Protein 6CPY (pdb70)

Organism: Zea mays (NCBI:txid4577)

InterPro domains:
  IPR000719 Protein kinase domain [PS50011] (226-487)
  IPR001245 Serine-threonine/tyrosine-protein kinase, catalytic domain [PF07714] (229-387)
  IPR011009 Protein kinase-like domain superfamily [SSF56112] (209-483)

Solvent-accessible surface area: 26836 Å² total; per-residue (Å²): 151,180,212,99,178,199,176,74,134,158,141,49,77,21,77,76,24,155,47,66,69,0,51,113,12,1,124,105,35,78,78,99,68,24,77,46,93,29,0,55,6,32,36,4,61,30,120,88,49,71,80,0,7,0,0,20,18,90,39,116,43,62,96,92,32,56,91,110,29,38,48,39,6,107,99,0,5,57,55,0,29,150,5,100,33,138,10,0,3,15,11,55,0,35,0,51,57,78,153,82,26,6,16,1,1,0,0,42,60,8,68,37,21,15,0,68,76,18,10,54,68,101,104,25,113,76,6,73,4,50,20,1,5,91,0,1,4,5,0,0,23,0,0,46,45,0,64,141,62,82,14,45,39,2,1,67,62,6,62,3,67,24,0,27,0,21,108,90,39,20,1,24,0,7,5,11,31,8,24,112,69,70,35,34,43,0,2,76,40,1,0,65,5,0,12,9,2,1,7,19,113,61,52,103,67,118,91,29,32,110,27,45,105,32,17,48,94,32,56,149,69,45,20,168,8,113,84,3,4,14,122,52,8,48,146,50,18,95,104,34,0,105,16,0,1,107,10,0,106,52,0,35,24,222,44,68,190,142,30,32,105,2,138,97,4,2,63,90,0,117,127,28,14,73,26,43,92,113,34,110,49,17,85,73,15,135,51,60,72,0,55,112,13,2,132,99,38,84,80,98,74,24,72,79,107,87,8,34,18,30,36,5,54,42,132,92,47,70,82,0,5,0,0,18,21,77,42,121,25,57,183,94,37,56,192,111,34,31,59,52,4,97,35,1,0,65,64,0,30,81,6,100,30,140,9,0,3,12,8,46,0,19,0,48,54,76,154,80,30,4,15,1,1,0,0,40,60,9,66,37,23,13,0,69,74,15,7,55,63,98,101,26,112,102,6,78,18,93,20,1,8,89,0,1,4,6,0,0,18,0,0,42,46,0,65,142,65,153,13,31,20,2,0,57,67,7,60,4,66,28,0,33,0,20,112,83,37,14,0,24,0,6,4,20,57,20,28,144,109,33,101,23,73,29,0,3,81,52,1,0,43,6,1,0,11,1,0,3,15,97,106,32,114,36,78,41,6,48,135,28,52,150,68,54,40,158,8,104,88,2,3,13,130,60,13,70,44,17,27,48,104,31,0,105,15,0,2,102,10,0,106,49,0,26,21,101,50,65,184,136,28,20,103,1,151,108,2,2,52,98,0,121,120,27,11,88,46,46,86

Foldseek 3Di:
DDDDDDDDDDDADAAEDEVVQVCQFQVNQPAWPAADPFWTWTWGAGPVRFIKIKTWGPDFAPVPADPVLVVLLVVVRRLLRPDDDPQAFGFRYWYADVVPGTGMTITHDAPQAFQLCQLAPPPHPHAADLLLLQQLLSVLVRLVVCVVSPNCLQCPPDARNQWGAHPSGHTHGYRRHRPCDDQLVVLQRSLQRLQCSFQSDDAPDPDRVVVVVVLVCVVVPNDDSVNRGHVSNPDDDRVLSVQSNVSSCQSNPPDSVSHDGSVVSSVSSCVSSVDDD/DDDLAAEDEPVQVCQFQVNQPAWPDDDQQWTWTWGAHPVRFIKIKIWGPDFAPVPQDPVLVVLLVVVCRLQSVDDDPQAFGWHYWYADVVGGTGMTITGDAPQAFQLCQLAPPPHPHAAPLLLLQQLLSVLVVLLVCVVSQNCLQCPPDARNQWGAHPVNHTHGYRRGGSCHDDLLVVLLRSLQRNQCSFQSDRDVDPVLVCVVVPNDQSCNSGHVVHPDDDRVLSVLSNVSSCLSNPPDSVSHDGSVVSSVSSCVSSVDDD

Sequence (539 aa):
SMRAKKMMGTVVTGVPSLKRSELETACEDFSNIIGSTSTCMLYKGTLSSGVEIAVASSLVTSAKDWSKENESQYRKKITNLSKVSHKNFMNLLGYCEEEHPFTRVMVFEYAPNGTLFEHLHVREAEKLDWMARLRISMMGIAYCLEHMHQLQTPAALRNFDSTTVYLTDDFAAKVSDLEFWNPDMEDIVRKYGMVLLEILTGRVPSSEDDGPLENWVSRYFEGGMRLEELIDPSIGFFPEDTARALCEVVRSCIDRDPKKRPQMKEVAARMREITALGPFVTGVPSLKRSELETACCEDFSNNIIGSTSTCMLYKGTLSSGVEIAVASSLVTSAKDWSKENESQYRKKITNLSKVSHKNFMNLLGYCEEEHPFTRVMVFEYAPNGTLFEHLHVREAEKLDWMMARLRISMGIAYCLEHMHQLQTPAALRNFDSTTVYLTDDFAAKVSDLEFWNSPDMEDIVRKYGMVLLEILTGRVPLENWVSRYFEGGMRLEELIDPSIGFFPEDTARALCEVVRSCIDRDPKKRPQMKEVAARMREITALGP

Nearest PDB structures (foldseek):
  6cpy-assembly1_A  TM=1.004E+00  e=2.565E-56  Zea mays
  6eas-assembly1_A  TM=9.884E-01  e=1.724E-49  Zea mays
  3kmu-assembly1_A  TM=7.274E-01  e=8.721E-15  Homo sapiens
  6mib-assembly1_A  TM=7.277E-01  e=4.327E-14  Homo sapiens
  5l4q-assembly1_A  TM=6.715E-01  e=7.800E-09  Homo sapiens

Secondary structure (DSSP, 8-state):
------------SS-B--HHHHHHHTGGGT-EEEE-SSEEEEEEE-TTS-EEEEEEES--SGGG--HHHHHHHHHHHHHHHT---TTB--EEEEEEETTTTEEEEEEE--TT-BHHHHHH-TTSPPP-HHHHHHHHHHHHHHHHHHHHHT-GGGGTT-SGGGEEE-TT--EEE---S-----HHHHHHHHHHHHHHHHH----SSS--HHHHHHHHHHHTT---HHHHS-GGG-S--HHHHHHHHHHHHHHT-SSGGGSPPHHHHHHHHHHHH----/--SSSPBPPHHHHHHHTTTTT-EEEE-SS-EEEEEE-TTS-EEEEEE----SGGG--HHHHHHHHHHHHHHTT---TTB--EEEEEEETTTTEEEEEEE--TT-BHHHHHH-TTSPPPPHHHHHHHHHHHHHHHHHHHHTT-GGGGTT-STTSEEE-TT--EEE---S------HHHHHHHHHHHHHHHHHSS----HHHHHHHTT---HHHHS-TT-S---HHHHHHHHHHHHHHT-SSGGGSPPHHHHHHHHHHHH----

B-factor: mean 35.46, std 9.73, range [19.46, 76.94]

Structure (mmCIF, N/CA/C/O backbone):
data_6CPY
#
_entry.id   6CPY
#
_cell.length_a   61.492
_cell.length_b   61.496
_cell.length_c   144.764
_cell.angle_alpha   90.00
_cell.angle_beta   90.00
_cell.angle_gamma   90.00
#
_symmetry.space_group_name_H-M   'P 21 21 21'
#
loop_
_entity.id
_entity.type
_entity.pdbx_description
1 polymer 'GRMZM2G135359 pseudokinase'
2 water water
#
loop_
_atom_site.group_PDB
_atom_site.id
_atom_site.type_symbol
_atom_site.label_atom_id
_atom_site.label_alt_id
_atom_site.label_comp_id
_atom_site.label_asym_id
_atom_site.label_entity_id
_atom_site.label_seq_id
_atom_site.pdbx_PDB_ins_code
_atom_site.Cartn_x
_atom_site.Cartn_y
_atom_site.Cartn_z
_atom_site.occupancy
_atom_site.B_iso_or_equiv
_atom_site.auth_seq_id
_atom_site.auth_comp_id
_atom_site.auth_asym_id
_atom_site.auth_atom_id
_atom_site.pdbx_PDB_model_num
ATOM 1 N N . SER A 1 1 ? 24.973 87.056 59.207 1.00 55.73 185 SER A N 1
ATOM 2 C CA . SER A 1 1 ? 24.373 86.030 58.307 1.00 55.06 185 SER A CA 1
ATOM 3 C C . SER A 1 1 ? 25.227 85.728 57.069 1.00 53.65 185 SER A C 1
ATOM 4 O O . SER A 1 1 ? 24.715 85.175 56.093 1.00 58.03 185 SER A O 1
ATOM 6 N N . MET A 1 2 ? 26.514 86.075 57.107 1.00 50.97 186 MET A N 1
ATOM 7 C CA . MET A 1 2 ? 27.389 85.959 55.936 1.00 49.00 186 MET A CA 1
ATOM 8 C C . MET A 1 2 ? 28.585 85.048 56.204 1.00 45.27 186 MET A C 1
ATOM 9 O O . MET A 1 2 ? 29.108 84.995 57.318 1.00 43.81 186 MET A O 1
ATOM 14 N N . ARG A 1 3 ? 29.027 84.349 55.161 1.00 40.32 187 ARG A N 1
ATOM 15 C CA . ARG A 1 3 ? 30.056 83.323 55.302 1.00 36.45 187 ARG A CA 1
ATOM 16 C C . ARG A 1 3 ? 31.372 83.894 55.834 1.00 35.68 187 ARG A C 1
ATOM 17 O O . ARG A 1 3 ? 31.850 84.922 55.352 1.00 34.72 187 ARG A O 1
ATOM 25 N N . ALA A 1 4 ? 31.938 83.226 56.837 1.00 34.09 188 ALA A N 1
ATOM 26 C CA . ALA A 1 4 ? 33.268 83.551 57.342 1.00 35.71 188 ALA A CA 1
ATOM 27 C C . ALA A 1 4 ? 34.099 82.271 57.377 1.00 35.78 188 ALA A C 1
ATOM 28 O O . ALA A 1 4 ? 34.083 81.528 58.360 1.00 37.12 188 ALA A O 1
ATOM 30 N N . LYS A 1 5 ? 34.826 82.044 56.288 1.00 36.07 189 LYS A N 1
ATOM 31 C CA . LYS A 1 5 ? 35.569 80.815 56.055 1.00 37.22 189 LYS A CA 1
ATOM 32 C C . LYS A 1 5 ? 37.051 81.067 56.316 1.00 36.22 189 LYS A C 1
ATOM 33 O O . LYS A 1 5 ? 37.626 82.013 55.790 1.00 37.72 189 LYS A O 1
ATOM 39 N N . LYS A 1 6 ? 37.662 80.233 57.146 1.00 35.04 190 LYS A N 1
ATOM 40 C CA . LYS A 1 6 ? 39.084 80.334 57.449 1.00 34.45 190 LYS A CA 1
ATOM 41 C C . LYS A 1 6 ? 39.765 79.003 57.173 1.00 33.43 190 LYS A C 1
ATOM 42 O O . LYS A 1 6 ? 39.108 78.022 56.869 1.00 29.52 190 LYS A O 1
ATOM 48 N N . MET A 1 7 ? 41.089 78.981 57.319 1.00 34.36 191 MET A N 1
ATOM 49 C CA A MET A 1 7 ? 41.870 77.742 57.261 0.50 34.21 191 MET A CA 1
ATOM 50 C CA B MET A 1 7 ? 41.843 77.737 57.290 0.50 34.88 191 MET A CA 1
ATOM 51 C C . MET A 1 7 ? 42.958 77.793 58.326 1.00 34.21 191 MET A C 1
ATOM 52 O O . MET A 1 7 ? 43.536 78.852 58.577 1.00 35.35 191 MET A O 1
ATOM 61 N N . GLY A 1 8 ? 43.237 76.648 58.941 1.00 33.39 192 GLY A N 1
ATOM 62 C CA . GLY A 1 8 ? 44.277 76.550 59.942 1.00 35.06 192 GLY A CA 1
ATOM 63 C C . GLY A 1 8 ? 45.638 76.765 59.308 1.00 36.82 192 GLY A C 1
ATOM 64 O O . GLY A 1 8 ? 45.853 76.435 58.140 1.00 35.86 192 GLY A O 1
ATOM 65 N N . THR A 1 9 ? 46.549 77.334 60.086 1.00 39.91 193 THR A N 1
ATOM 66 C CA . THR A 1 9 ? 47.902 77.626 59.629 1.00 44.62 193 THR A CA 1
ATOM 67 C C . THR A 1 9 ? 48.900 76.923 60.549 1.00 47.72 193 THR A C 1
ATOM 68 O O . THR A 1 9 ? 48.727 76.920 61.766 1.00 46.95 193 THR A O 1
ATOM 72 N N . VAL A 1 10 ? 49.929 76.316 59.961 1.00 51.78 194 VAL A N 1
ATOM 73 C CA . VAL A 1 10 ? 50.961 75.616 60.729 1.00 54.75 194 VAL A CA 1
ATOM 74 C C . VAL A 1 10 ? 51.867 76.611 61.450 1.00 56.26 194 VAL A C 1
ATOM 75 O O . VAL A 1 10 ? 52.313 77.587 60.851 1.00 59.03 194 VAL A O 1
ATOM 77 N N . VAL A 1 26 ? 52.459 60.121 67.879 1.00 60.41 210 VAL A N 1
ATOM 78 C CA . VAL A 1 26 ? 51.832 59.159 66.976 1.00 61.03 210 VAL A CA 1
ATOM 79 C C . VAL A 1 26 ? 51.893 57.714 67.497 1.00 60.61 210 VAL A C 1
ATOM 80 O O . VAL A 1 26 ? 52.106 56.776 66.725 1.00 63.45 210 VAL A O 1
ATOM 84 N N . THR A 1 27 ? 51.681 57.537 68.801 1.00 60.25 211 THR A N 1
ATOM 85 C CA . THR A 1 27 ? 51.695 56.200 69.412 1.00 58.66 211 THR A CA 1
ATOM 86 C C . THR A 1 27 ? 51.031 56.181 70.798 1.00 57.79 211 THR A C 1
ATOM 87 O O . THR A 1 27 ? 50.701 57.237 71.335 1.00 52.79 211 THR A O 1
ATOM 91 N N . GLY A 1 28 ? 50.865 54.980 71.370 1.00 59.92 212 GLY A N 1
ATOM 92 C CA . GLY A 1 28 ? 50.144 54.779 72.647 1.00 57.63 212 GLY A CA 1
ATOM 93 C C . GLY A 1 28 ? 50.943 54.422 73.908 1.00 56.93 212 GLY A C 1
ATOM 94 O O . GLY A 1 28 ? 50.405 53.773 74.811 1.00 61.39 212 GLY A O 1
ATOM 95 N N . VAL A 1 29 ? 52.218 54.821 73.974 1.00 47.57 213 VAL A N 1
ATOM 96 C CA . VAL A 1 29 ? 53.009 54.775 75.217 1.00 42.48 213 VAL A CA 1
ATOM 97 C C . VAL A 1 29 ? 53.484 56.207 75.495 1.00 37.45 213 VAL A C 1
ATOM 98 O O . VAL A 1 29 ? 53.641 56.980 74.562 1.00 35.11 213 VAL A O 1
ATOM 102 N N . PRO A 1 30 ? 53.741 56.554 76.767 1.00 34.54 214 PRO A N 1
ATOM 103 C CA . PRO A 1 30 ? 53.990 57.968 77.030 1.00 34.08 214 PRO A CA 1
ATOM 104 C C . PRO A 1 30 ? 55.314 58.526 76.515 1.00 33.27 214 PRO A C 1
ATOM 105 O O . PRO A 1 30 ? 56.349 57.843 76.514 1.00 29.11 214 PRO A O 1
ATOM 109 N N . SER A 1 31 ? 55.256 59.785 76.093 1.00 31.75 215 SER A N 1
ATOM 110 C CA . SER A 1 31 ? 56.445 60.591 75.878 1.00 32.67 215 SER A CA 1
ATOM 111 C C . SER A 1 31 ? 56.920 61.113 77.227 1.00 33.10 215 SER A C 1
ATOM 112 O O . SER A 1 31 ? 56.124 61.619 78.026 1.00 36.55 215 SER A O 1
ATOM 115 N N . LEU A 1 32 ? 58.210 60.973 77.498 1.00 30.56 216 LEU A N 1
ATOM 116 C CA . LEU A 1 32 ? 58.793 61.491 78.715 1.00 31.20 216 LEU A CA 1
ATOM 117 C C . LEU A 1 32 ? 59.685 62.681 78.396 1.00 31.48 216 LEU A C 1
ATOM 118 O O . LEU A 1 32 ? 60.376 62.697 77.379 1.00 29.28 216 LEU A O 1
ATOM 123 N N . LYS A 1 33 ? 59.668 63.684 79.265 1.00 30.48 217 LYS A N 1
ATOM 124 C CA . LYS A 1 33 ? 60.574 64.825 79.108 1.00 32.66 217 LYS A CA 1
ATOM 125 C C . LYS A 1 33 ? 61.996 64.401 79.383 1.00 29.08 217 LYS A C 1
ATOM 126 O O . LYS A 1 33 ? 62.234 63.581 80.268 1.00 27.89 217 LYS A O 1
ATOM 132 N N . ARG A 1 34 ? 62.966 64.965 78.666 1.00 29.83 218 ARG A N 1
ATOM 133 C CA . ARG A 1 34 ? 64.360 64.671 79.002 1.00 29.71 218 ARG A CA 1
ATOM 134 C C . ARG A 1 34 ? 64.669 65.029 80.462 1.00 28.94 218 ARG A C 1
ATOM 135 O O . ARG A 1 34 ? 65.398 64.315 81.136 1.00 28.43 218 ARG A O 1
ATOM 143 N N . SER A 1 35 ? 64.112 66.132 80.949 1.00 27.71 219 SER A N 1
ATOM 144 C CA . SER A 1 35 ? 64.367 66.539 82.326 1.00 28.15 219 SER A CA 1
ATOM 145 C C . SER A 1 35 ? 63.952 65.447 83.319 1.00 27.98 219 SER A C 1
ATOM 146 O O . SER A 1 35 ? 64.668 65.180 84.285 1.00 29.27 219 SER A O 1
ATOM 149 N N . GLU A 1 36 ? 62.808 64.813 83.075 1.00 29.68 220 GLU A N 1
ATOM 150 C CA . GLU A 1 36 ? 62.363 63.694 83.927 1.00 31.60 220 GLU A CA 1
ATOM 151 C C . GLU A 1 36 ? 63.333 62.501 83.894 1.00 30.03 220 GLU A C 1
ATOM 152 O O . GLU A 1 36 ? 63.613 61.876 84.921 1.00 29.37 220 GLU A O 1
ATOM 158 N N . LEU A 1 37 ? 63.836 62.174 82.712 1.00 29.51 221 LEU A N 1
ATOM 159 C CA . LEU A 1 37 ? 64.787 61.076 82.573 1.00 30.24 221 LEU A CA 1
ATOM 160 C C . LEU A 1 37 ? 66.163 61.387 83.143 1.00 30.56 221 LEU A C 1
ATOM 161 O O . LEU A 1 37 ? 66.837 60.491 83.676 1.00 29.20 221 LEU A O 1
ATOM 166 N N . GLU A 1 38 ? 66.576 62.649 83.044 1.00 31.74 222 GLU A N 1
ATOM 167 C CA . GLU A 1 38 ? 67.813 63.097 83.670 1.00 33.40 222 GLU A CA 1
ATOM 168 C C . GLU A 1 38 ? 67.757 62.830 85.169 1.00 32.25 222 GLU A C 1
ATOM 169 O O . GLU A 1 38 ? 68.694 62.295 85.736 1.00 33.12 222 GLU A O 1
ATOM 175 N N . THR A 1 39 ? 66.646 63.205 85.792 1.00 32.16 223 THR A N 1
ATOM 176 C CA . THR A 1 39 ? 66.426 62.945 87.213 1.00 33.43 223 THR A CA 1
ATOM 177 C C . THR A 1 39 ? 66.383 61.433 87.465 1.00 31.62 223 THR A C 1
ATOM 178 O O . THR A 1 39 ? 67.097 60.909 88.331 1.00 30.86 223 THR A O 1
ATOM 182 N N . ALA A 1 40 ? 65.565 60.739 86.685 1.00 29.73 224 ALA A N 1
ATOM 183 C CA . ALA A 1 40 ? 65.384 59.295 86.870 1.00 29.64 224 ALA A CA 1
ATOM 184 C C . ALA A 1 40 ? 66.684 58.501 86.748 1.00 29.09 224 ALA A C 1
ATOM 185 O O . ALA A 1 40 ? 66.877 57.531 87.483 1.00 29.88 224 ALA A O 1
ATOM 187 N N . CYS A 1 41 ? 67.559 58.900 85.829 1.00 29.97 225 CYS A N 1
ATOM 188 C CA . CYS A 1 41 ? 68.811 58.180 85.572 1.00 30.71 225 CYS A CA 1
ATOM 189 C C . CYS A 1 41 ? 70.064 58.865 86.105 1.00 32.33 225 CYS A C 1
ATOM 190 O O . CYS A 1 41 ? 71.160 58.543 85.656 1.00 30.75 225 CYS A O 1
ATOM 193 N N . GLU A 1 42 ? 69.914 59.795 87.047 1.00 35.39 226 GLU A N 1
ATOM 194 C CA . GLU A 1 42 ? 71.064 60.514 87.618 1.00 39.22 226 GLU A CA 1
ATOM 195 C C . GLU A 1 42 ? 71.957 61.068 86.513 1.00 38.35 226 GLU A C 1
ATOM 196 O O . GLU A 1 42 ? 73.164 60.833 86.503 1.00 37.27 226 GLU A O 1
ATOM 202 N N . ASP A 1 43 ? 71.345 61.780 85.569 1.00 38.52 227 ASP A N 1
ATOM 203 C CA . ASP A 1 43 ? 72.044 62.306 84.396 1.00 42.48 227 ASP A CA 1
ATOM 204 C C . ASP A 1 43 ? 72.845 61.229 83.634 1.00 40.83 227 ASP A C 1
ATOM 205 O O . ASP A 1 43 ? 73.944 61.482 83.151 1.00 40.34 227 ASP A O 1
ATOM 210 N N . PHE A 1 44 ? 72.274 60.031 83.526 1.00 39.58 228 PHE A N 1
ATOM 211 C CA . PHE A 1 44 ? 72.849 58.947 82.726 1.00 39.08 228 PHE A CA 1
ATOM 212 C C . PHE A 1 44 ? 74.259 58.523 83.186 1.00 40.75 228 PHE A C 1
ATOM 213 O O . PHE A 1 44 ? 75.153 58.288 82.369 1.00 39.97 228 PHE A O 1
ATOM 221 N N . SER A 1 45 ? 74.420 58.381 84.500 1.00 40.90 229 SER A N 1
ATOM 222 C CA . SER A 1 45 ? 75.705 58.032 85.119 1.00 41.50 229 SER A CA 1
ATOM 223 C C . SER A 1 45 ? 75.785 56.576 85.571 1.00 42.09 229 SER A C 1
ATOM 224 O O . SER A 1 45 ? 76.836 56.132 86.032 1.00 44.13 229 SER A O 1
ATOM 227 N N . ASN A 1 46 ? 74.695 55.827 85.430 1.00 40.18 230 ASN A N 1
ATOM 228 C CA . ASN A 1 46 ? 74.636 54.459 85.928 1.00 41.41 230 ASN A CA 1
ATOM 229 C C . ASN A 1 46 ? 74.418 53.482 84.768 1.00 41.39 230 ASN A C 1
ATOM 230 O O . ASN A 1 46 ? 73.292 53.268 84.332 1.00 36.85 230 ASN A O 1
ATOM 235 N N . ILE A 1 47 ? 75.503 52.890 84.274 1.00 42.17 231 ILE A N 1
ATOM 236 C CA . ILE A 1 47 ? 75.451 52.062 83.065 1.00 43.90 231 ILE A CA 1
ATOM 237 C C . ILE A 1 47 ? 75.133 50.602 83.383 1.00 43.90 231 ILE A C 1
ATOM 238 O O . ILE A 1 47 ? 75.795 49.978 84.216 1.00 40.77 231 ILE A O 1
ATOM 243 N N . ILE A 1 48 ? 74.109 50.075 82.713 1.00 42.38 232 ILE A N 1
ATOM 244 C CA . ILE A 1 48 ? 73.728 48.666 82.805 1.00 42.06 232 ILE A CA 1
ATOM 245 C C . ILE A 1 48 ? 74.551 47.861 81.811 1.00 42.59 232 ILE A C 1
ATOM 246 O O . ILE A 1 48 ? 75.019 46.771 82.125 1.00 45.20 232 ILE A O 1
ATOM 251 N N . GLY A 1 49 ? 74.702 48.404 80.607 1.00 41.04 233 GLY A N 1
ATOM 252 C CA . GLY A 1 49 ? 75.428 47.736 79.533 1.00 42.84 233 GLY A CA 1
ATOM 253 C C . GLY A 1 49 ? 75.389 48.521 78.234 1.00 42.54 233 GLY A C 1
ATOM 254 O O . GLY A 1 49 ? 75.115 49.724 78.229 1.00 39.52 233 GLY A O 1
ATOM 255 N N . SER A 1 50 ? 75.653 47.830 77.127 1.00 45.27 234 SER A N 1
ATOM 256 C CA . SER A 1 50 ? 75.739 48.461 75.813 1.00 44.77 234 SER A CA 1
ATOM 257 C C . SER A 1 50 ? 75.545 47.438 74.693 1.00 46.17 234 SER A C 1
ATOM 258 O O . SER A 1 50 ? 75.830 46.254 74.876 1.00 47.34 234 SER A O 1
ATOM 261 N N . THR A 1 51 ? 75.076 47.913 73.539 1.00 44.69 235 THR A N 1
ATOM 262 C CA . THR A 1 51 ? 74.909 47.080 72.343 1.00 46.47 235 THR A CA 1
ATOM 263 C C . THR A 1 51 ? 75.591 47.770 71.151 1.00 45.50 235 THR A C 1
ATOM 264 O O . THR A 1 51 ? 76.279 48.769 71.329 1.00 47.42 235 THR A O 1
ATOM 268 N N . SER A 1 52 ? 75.394 47.239 69.943 1.00 45.50 236 SER A N 1
ATOM 269 C CA . SER A 1 52 ? 75.997 47.806 68.733 1.00 46.09 236 SER A CA 1
ATOM 270 C C . SER A 1 52 ? 75.353 49.116 68.300 1.00 44.26 236 SER A C 1
ATOM 271 O O . SER A 1 52 ? 75.934 49.856 67.513 1.00 45.33 236 SER A O 1
ATOM 274 N N . THR A 1 53 ? 74.149 49.391 68.792 1.00 42.53 237 THR A N 1
ATOM 275 C CA . THR A 1 53 ? 73.440 50.611 68.449 1.00 41.38 237 THR A CA 1
ATOM 276 C C . THR A 1 53 ? 73.039 51.459 69.656 1.00 40.48 237 THR A C 1
ATOM 277 O O . THR A 1 53 ? 72.380 52.484 69.474 1.00 45.18 237 THR A O 1
ATOM 281 N N . CYS A 1 54 ? 73.406 51.060 70.875 1.00 39.91 238 CYS A N 1
ATOM 282 C CA . CYS A 1 54 ? 72.896 51.762 72.067 1.00 39.21 238 CYS A CA 1
ATOM 283 C C . CYS A 1 54 ? 73.658 51.548 73.382 1.00 37.86 238 CYS A C 1
ATOM 284 O O . CYS A 1 54 ? 74.307 50.529 73.584 1.00 39.47 238 CYS A O 1
ATOM 287 N N . MET A 1 55 ? 73.554 52.545 74.261 1.00 35.46 239 MET A N 1
ATOM 288 C CA . MET A 1 55 ? 73.983 52.465 75.656 1.00 34.84 239 MET A CA 1
ATOM 289 C C . MET A 1 55 ? 72.753 52.153 76.480 1.00 32.94 239 MET A C 1
ATOM 290 O O . MET A 1 55 ? 71.667 52.624 76.128 1.00 30.13 239 MET A O 1
ATOM 295 N N . LEU A 1 56 ? 72.916 51.395 77.569 1.00 30.81 240 LEU A N 1
ATOM 296 C CA . LEU A 1 56 ? 71.807 51.074 78.475 1.00 32.23 240 LEU A CA 1
ATOM 297 C C . LEU A 1 56 ? 72.032 51.653 79.869 1.00 32.05 240 LEU A C 1
ATOM 298 O O . LEU A 1 56 ? 73.006 51.308 80.543 1.00 32.78 240 LEU A O 1
ATOM 303 N N . TYR A 1 57 ? 71.121 52.524 80.290 1.00 29.30 241 TYR A N 1
ATOM 304 C CA . TYR A 1 57 ? 71.250 53.246 81.545 1.00 29.14 241 TYR A CA 1
ATOM 305 C C . TYR A 1 57 ? 70.191 52.819 82.527 1.00 28.34 241 TYR A C 1
ATOM 306 O O . TYR A 1 57 ? 69.047 52.560 82.162 1.00 26.65 241 TYR A O 1
ATOM 315 N N . LYS A 1 58 ? 70.579 52.766 83.795 1.00 26.79 242 LYS A N 1
ATOM 316 C CA . LYS A 1 58 ? 69.652 52.445 84.857 1.00 27.34 242 LYS A CA 1
ATOM 317 C C . LYS A 1 58 ? 68.996 53.727 85.344 1.00 26.20 242 LYS A C 1
ATOM 318 O O . LYS A 1 58 ? 69.655 54.758 85.507 1.00 26.26 242 LYS A O 1
ATOM 324 N N . GLY A 1 59 ? 67.691 53.659 85.578 1.00 25.80 243 GLY A N 1
ATOM 325 C CA . GLY A 1 59 ? 67.004 54.733 86.264 1.00 25.00 243 GLY A CA 1
ATOM 326 C C . GLY A 1 59 ? 65.861 54.243 87.129 1.00 24.86 243 GLY A C 1
ATOM 327 O O . GLY A 1 59 ? 65.553 53.049 87.171 1.00 24.39 243 GLY A O 1
ATOM 328 N N . THR A 1 60 ? 65.242 55.187 87.827 1.00 23.85 244 THR A N 1
ATOM 329 C CA . THR A 1 60 ? 64.037 54.949 88.603 1.00 25.88 244 THR A CA 1
ATOM 330 C C . THR A 1 60 ? 63.114 56.137 88.428 1.00 28.56 244 THR A C 1
ATOM 331 O O . THR A 1 60 ? 63.496 57.277 88.726 1.00 29.25 244 THR A O 1
ATOM 335 N N . LEU A 1 61 ? 61.910 55.872 87.930 1.00 30.39 245 LEU A N 1
ATOM 336 C CA . LEU A 1 61 ? 60.910 56.916 87.749 1.00 31.61 245 LEU A CA 1
ATOM 337 C C . LEU A 1 61 ? 60.380 57.367 89.107 1.00 33.25 245 LEU A C 1
ATOM 338 O O . LEU A 1 61 ? 60.535 56.662 90.103 1.00 31.13 245 LEU A O 1
ATOM 343 N N . SER A 1 62 ? 59.755 58.544 89.151 1.00 35.46 246 SER A N 1
ATOM 344 C CA . SER A 1 62 ? 59.245 59.090 90.424 1.00 36.30 246 SER A CA 1
ATOM 345 C C . SER A 1 62 ? 58.186 58.179 91.057 1.00 34.56 246 SER A C 1
ATOM 346 O O . SER A 1 62 ? 57.991 58.202 92.270 1.00 37.86 246 SER A O 1
ATOM 349 N N . SER A 1 63 ? 57.537 57.353 90.240 1.00 34.64 247 SER A N 1
ATOM 350 C CA . SER A 1 63 ? 56.628 56.298 90.719 1.00 35.13 247 SER A CA 1
ATOM 351 C C . SER A 1 63 ? 57.296 55.168 91.514 1.00 35.32 247 SER A C 1
ATOM 352 O O . SER A 1 63 ? 56.598 54.382 92.163 1.00 35.04 247 SER A O 1
ATOM 355 N N . GLY A 1 64 ? 58.625 55.058 91.420 1.00 32.92 248 GLY A N 1
ATOM 356 C CA . GLY A 1 64 ? 59.380 53.953 92.003 1.00 30.99 248 GLY A CA 1
ATOM 357 C C . GLY A 1 64 ? 59.690 52.842 91.010 1.00 30.62 248 GLY A C 1
ATOM 358 O O . GLY A 1 64 ? 60.437 51.916 91.324 1.00 31.25 248 GLY A O 1
ATOM 359 N N . VAL A 1 65 ? 59.115 52.917 89.808 1.00 29.12 249 VAL A N 1
ATOM 360 C CA . VAL A 1 65 ? 59.343 51.896 88.794 1.00 28.66 249 VAL A CA 1
ATOM 361 C C . VAL A 1 65 ? 60.762 52.009 88.251 1.00 26.68 249 VAL A C 1
ATOM 362 O O . VAL A 1 65 ? 61.161 53.063 87.774 1.00 27.20 249 VAL A O 1
ATOM 366 N N . GLU A 1 66 ? 61.517 50.921 88.341 1.00 26.24 250 GLU A N 1
ATOM 367 C CA . GLU A 1 66 ? 62.873 50.886 87.822 1.00 25.67 250 GLU A CA 1
ATOM 368 C C . GLU A 1 66 ? 62.829 50.702 86.305 1.00 24.34 250 GLU A C 1
ATOM 369 O O . GLU A 1 66 ? 61.970 49.984 85.785 1.00 25.95 250 GLU A O 1
ATOM 375 N N . ILE A 1 67 ? 63.754 51.349 85.614 1.00 23.06 251 ILE A N 1
ATOM 376 C CA . ILE A 1 67 ? 63.767 51.370 84.155 1.00 22.95 251 ILE A CA 1
ATOM 377 C C . ILE A 1 67 ? 65.153 51.112 83.611 1.00 23.29 251 ILE A C 1
ATOM 378 O O . ILE A 1 67 ? 66.172 51.385 84.255 1.00 22.78 251 ILE A O 1
ATOM 383 N N . ALA A 1 68 ? 65.181 50.578 82.402 1.00 23.76 252 ALA A N 1
ATOM 384 C CA . ALA A 1 68 ? 66.391 50.485 81.636 1.00 23.68 252 ALA A CA 1
ATOM 385 C C . ALA A 1 68 ? 66.162 51.367 80.427 1.00 24.67 252 ALA A C 1
ATOM 386 O O . ALA A 1 68 ? 65.191 51.173 79.681 1.00 23.92 252 ALA A O 1
ATOM 388 N N . VAL A 1 69 ? 67.059 52.322 80.238 1.00 23.91 253 VAL A N 1
ATOM 389 C CA . VAL A 1 69 ? 66.911 53.317 79.192 1.00 24.16 253 VAL A CA 1
ATOM 390 C C . VAL A 1 69 ? 67.902 53.019 78.088 1.00 23.12 253 VAL A C 1
ATOM 391 O O . VAL A 1 69 ? 69.103 53.018 78.322 1.00 24.26 253 VAL A O 1
ATOM 395 N N . ALA A 1 70 ? 67.387 52.743 76.890 1.00 23.51 254 ALA A N 1
ATOM 396 C CA . ALA A 1 70 ? 68.218 52.482 75.722 1.00 24.62 254 ALA A CA 1
ATOM 397 C C . ALA A 1 70 ? 68.386 53.797 74.985 1.00 26.21 254 ALA A C 1
ATOM 398 O O . ALA A 1 70 ? 67.395 54.407 74.580 1.00 24.96 254 ALA A O 1
ATOM 400 N N . SER A 1 71 ? 69.639 54.220 74.804 1.00 27.81 255 SER A N 1
ATOM 401 C CA . SER A 1 71 ? 69.953 55.532 74.259 1.00 30.16 255 SER A CA 1
ATOM 402 C C . SER A 1 71 ? 70.826 55.368 73.029 1.00 32.67 255 SER A C 1
ATOM 403 O O . SER A 1 71 ? 71.800 54.602 73.043 1.00 32.13 255 SER A O 1
ATOM 406 N N . SER A 1 72 ? 70.473 56.091 71.969 1.00 32.50 256 SER A N 1
ATOM 407 C CA . SER A 1 72 ? 71.242 56.090 70.738 1.00 33.37 256 SER A CA 1
ATOM 408 C C . SER A 1 72 ? 72.676 56.528 70.997 1.00 35.07 256 SER A C 1
ATOM 409 O O . SER A 1 72 ? 72.941 57.318 71.899 1.00 33.03 256 SER A O 1
ATOM 412 N N . LEU A 1 73 ? 73.594 56.021 70.187 1.00 37.33 257 LEU A N 1
ATOM 413 C CA . LEU A 1 73 ? 74.985 56.448 70.239 1.00 40.15 257 LEU A CA 1
ATOM 414 C C . LEU A 1 73 ? 75.176 57.792 69.529 1.00 42.76 257 LEU A C 1
ATOM 415 O O . LEU A 1 73 ? 76.205 58.441 69.705 1.00 42.54 257 LEU A O 1
ATOM 420 N N . VAL A 1 74 ? 74.185 58.197 68.733 1.00 42.70 258 VAL A N 1
ATOM 421 C CA . VAL A 1 74 ? 74.221 59.471 68.007 1.00 41.48 258 VAL A CA 1
ATOM 422 C C . VAL A 1 74 ? 74.189 60.654 68.977 1.00 42.16 258 VAL A C 1
ATOM 423 O O . VAL A 1 74 ? 73.319 60.721 69.842 1.00 42.86 258 VAL A O 1
ATOM 427 N N . THR A 1 75 ? 75.131 61.586 68.815 1.00 42.01 259 THR A N 1
ATOM 428 C CA . THR A 1 75 ? 75.327 62.694 69.760 1.00 41.22 259 THR A CA 1
ATOM 429 C C . THR A 1 75 ? 75.008 64.098 69.189 1.00 39.80 259 THR A C 1
ATOM 430 O O . THR A 1 75 ? 75.210 65.109 69.868 1.00 39.50 259 THR A O 1
ATOM 434 N N . SER A 1 76 ? 74.508 64.158 67.957 1.00 35.52 260 SER A N 1
ATOM 435 C CA . SER A 1 76 ? 74.213 65.427 67.301 1.00 34.83 260 SER A CA 1
ATOM 436 C C . SER A 1 76 ? 73.113 65.205 66.286 1.00 34.01 260 SER A C 1
ATOM 437 O O . SER A 1 76 ? 73.066 64.150 65.651 1.00 35.30 260 SER A O 1
ATOM 440 N N . ALA A 1 77 ? 72.247 66.202 66.123 1.00 33.91 261 ALA A N 1
ATOM 441 C CA . ALA A 1 77 ? 71.226 66.188 65.077 1.00 35.05 261 ALA A CA 1
ATOM 442 C C . ALA A 1 77 ? 71.839 66.070 63.669 1.00 35.67 261 ALA A C 1
ATOM 443 O O . ALA A 1 77 ? 71.177 65.610 62.742 1.00 37.36 261 ALA A O 1
ATOM 445 N N . LYS A 1 78 ? 73.092 66.495 63.513 1.00 35.16 262 LYS A N 1
ATOM 446 C CA . LYS A 1 78 ? 73.791 66.387 62.228 1.00 36.29 262 LYS A CA 1
ATOM 447 C C . LYS A 1 78 ? 74.058 64.939 61.819 1.00 36.06 262 LYS A C 1
ATOM 448 O O . LYS A 1 78 ? 74.256 64.650 60.642 1.00 36.19 262 LYS A O 1
ATOM 450 N N . ASP A 1 79 ? 74.089 64.039 62.797 1.00 35.84 263 ASP A N 1
ATOM 451 C CA . ASP A 1 79 ? 74.422 62.638 62.558 1.00 34.90 263 ASP A CA 1
ATOM 452 C C . ASP A 1 79 ? 73.166 61.752 62.529 1.00 35.34 263 ASP A C 1
ATOM 453 O O . ASP A 1 79 ? 73.267 60.535 62.432 1.00 37.39 263 ASP A O 1
ATOM 458 N N . TRP A 1 80 ? 71.991 62.365 62.611 1.00 33.63 264 TRP A N 1
ATOM 459 C CA . TRP A 1 80 ? 70.716 61.652 62.628 1.00 35.16 264 TRP A CA 1
ATOM 460 C C . TRP A 1 80 ? 69.950 61.915 61.330 1.00 37.20 264 TRP A C 1
ATOM 461 O O . TRP A 1 80 ? 69.631 63.054 61.024 1.00 41.30 264 TRP A O 1
ATOM 472 N N . SER A 1 81 ? 69.644 60.861 60.579 1.00 39.91 265 SER A N 1
ATOM 473 C CA . SER A 1 81 ? 68.946 61.001 59.297 1.00 42.09 265 SER A CA 1
ATOM 474 C C . SER A 1 81 ? 67.434 60.891 59.439 1.00 42.22 265 SER A C 1
ATOM 475 O O . SER A 1 81 ? 66.927 60.430 60.463 1.00 39.85 265 SER A O 1
ATOM 478 N N . LYS A 1 82 ? 66.713 61.290 58.391 1.00 41.61 266 LYS A N 1
ATOM 479 C CA . LYS A 1 82 ? 65.261 61.091 58.344 1.00 43.27 266 LYS A CA 1
ATOM 480 C C . LYS A 1 82 ? 64.893 59.601 58.416 1.00 42.03 266 LYS A C 1
ATOM 481 O O . LYS A 1 82 ? 63.837 59.247 58.936 1.00 42.72 266 LYS A O 1
ATOM 483 N N . GLU A 1 83 ? 65.766 58.740 57.899 1.00 42.00 267 GLU A N 1
ATOM 484 C CA . GLU A 1 83 ? 65.560 57.285 57.982 1.00 43.80 267 GLU A CA 1
ATOM 485 C C . GLU A 1 83 ? 65.705 56.804 59.426 1.00 41.39 267 GLU A C 1
ATOM 486 O O . GLU A 1 83 ? 64.915 55.980 59.881 1.00 40.63 267 GLU A O 1
ATOM 492 N N . ASN A 1 84 ? 66.716 57.313 60.134 1.00 39.41 268 ASN A N 1
ATOM 493 C CA . ASN A 1 84 ? 66.890 57.006 61.553 1.00 36.64 268 ASN A CA 1
ATOM 494 C C . ASN A 1 84 ? 65.617 57.360 62.309 1.00 33.67 268 ASN A C 1
ATOM 495 O O . ASN A 1 84 ? 65.133 56.566 63.113 1.00 31.21 268 ASN A O 1
ATOM 500 N N . GLU A 1 85 ? 65.080 58.556 62.053 1.00 33.52 269 GLU A N 1
ATOM 501 C CA . GLU A 1 85 ? 63.875 59.017 62.733 1.00 32.94 269 GLU A CA 1
ATOM 502 C C . GLU A 1 85 ? 62.698 58.114 62.411 1.00 32.42 269 GLU A C 1
ATOM 503 O O . GLU A 1 85 ? 61.916 57.764 63.282 1.00 29.82 269 GLU A O 1
ATOM 509 N N . SER A 1 86 ? 62.587 57.732 61.147 1.00 34.73 270 SER A N 1
ATOM 510 C CA . SER A 1 86 ? 61.505 56.867 60.708 1.00 35.71 270 SER A CA 1
ATOM 511 C C . SER A 1 86 ? 61.560 55.494 61.399 1.00 33.48 270 SER A C 1
ATOM 512 O O . SER A 1 86 ? 60.542 55.006 61.879 1.00 34.07 270 SER A O 1
ATOM 515 N N . GLN A 1 87 ? 62.746 54.896 61.459 1.00 33.68 271 GLN A N 1
ATOM 516 C CA . GLN A 1 87 ? 62.927 53.597 62.109 1.00 33.64 271 GLN A CA 1
ATOM 517 C C . GLN A 1 87 ? 62.727 53.667 63.622 1.00 31.76 271 GLN A C 1
ATOM 518 O O . GLN A 1 87 ? 62.271 52.713 64.245 1.00 29.26 271 GLN A O 1
ATOM 524 N N . TYR A 1 88 ? 63.091 54.805 64.205 1.00 29.70 272 TYR A N 1
ATOM 525 C CA . TYR A 1 88 ? 62.864 55.061 65.623 1.00 28.26 272 TYR A CA 1
ATOM 526 C C . TYR A 1 88 ? 61.372 55.055 65.952 1.00 28.69 272 TYR A C 1
ATOM 527 O O . TYR A 1 88 ? 60.928 54.385 66.880 1.00 27.67 272 TYR A O 1
ATOM 536 N N . ARG A 1 89 ? 60.581 55.807 65.192 1.00 30.57 273 ARG A N 1
ATOM 537 C CA . ARG A 1 89 ? 59.141 55.858 65.448 1.00 30.64 273 ARG A CA 1
ATOM 538 C C . ARG A 1 89 ? 58.482 54.516 65.153 1.00 29.94 273 ARG A C 1
ATOM 539 O O . ARG A 1 89 ? 57.585 54.099 65.872 1.00 30.81 273 ARG A O 1
ATOM 547 N N . LYS A 1 90 ? 58.935 53.859 64.092 1.00 32.19 274 LYS A N 1
ATOM 548 C CA . LYS A 1 90 ? 58.410 52.558 63.686 1.00 34.53 274 LYS A CA 1
ATOM 549 C C . LYS A 1 90 ? 58.614 51.521 64.785 1.00 31.89 274 LYS A C 1
ATOM 550 O O . LYS A 1 90 ? 57.698 50.793 65.135 1.00 32.50 274 LYS A O 1
ATOM 556 N N . LYS A 1 91 ? 59.817 51.471 65.342 1.00 31.37 275 LYS A N 1
ATOM 557 C CA . LYS A 1 91 ? 60.085 50.552 66.449 1.00 30.12 275 LYS A CA 1
ATOM 558 C C . LYS A 1 91 ? 59.155 50.815 67.631 1.00 29.12 275 LYS A C 1
ATOM 559 O O . LYS A 1 91 ? 58.593 49.888 68.200 1.00 27.44 275 LYS A O 1
ATOM 565 N N . ILE A 1 92 ? 58.995 52.081 68.013 1.00 28.25 276 ILE A N 1
ATOM 566 C CA . ILE A 1 92 ? 58.150 52.419 69.152 1.00 28.09 276 ILE A CA 1
ATOM 567 C C . ILE A 1 92 ? 56.690 52.014 68.913 1.00 29.95 276 ILE A C 1
ATOM 568 O O . ILE A 1 92 ? 56.053 51.430 69.787 1.00 30.26 276 ILE A O 1
ATOM 573 N N . THR A 1 93 ? 56.174 52.320 67.726 1.00 31.96 277 THR A N 1
ATOM 574 C CA . THR A 1 93 ? 54.804 51.967 67.375 1.00 33.98 277 THR A CA 1
ATOM 575 C C . THR A 1 93 ? 54.589 50.462 67.469 1.00 33.19 277 THR A C 1
ATOM 576 O O . THR A 1 93 ? 53.630 50.019 68.085 1.00 34.43 277 THR A O 1
ATOM 580 N N . ASN A 1 94 ? 55.507 49.690 66.902 1.00 35.42 278 ASN A N 1
ATOM 581 C CA . ASN A 1 94 ? 55.400 48.232 66.929 1.00 37.34 278 ASN A CA 1
ATOM 582 C C . ASN A 1 94 ? 55.526 47.622 68.333 1.00 37.12 278 ASN A C 1
ATOM 583 O O . ASN A 1 94 ? 54.738 46.753 68.694 1.00 37.10 278 ASN A O 1
ATOM 588 N N . LEU A 1 95 ? 56.479 48.092 69.138 1.00 34.63 279 LEU A N 1
ATOM 589 C CA . LEU A 1 95 ? 56.575 47.615 70.527 1.00 35.15 279 LEU A CA 1
ATOM 590 C C . LEU A 1 95 ? 55.436 48.098 71.420 1.00 34.48 279 LEU A C 1
ATOM 591 O O . LEU A 1 95 ? 55.130 47.458 72.422 1.00 37.80 279 LEU A O 1
ATOM 596 N N . SER A 1 96 ? 54.781 49.201 71.065 1.00 36.33 280 SER A N 1
ATOM 597 C CA . SER A 1 96 ? 53.630 49.663 71.847 1.00 38.77 280 SER A CA 1
ATOM 598 C C . SER A 1 96 ? 52.476 48.641 71.837 1.00 40.81 280 SER A C 1
ATOM 599 O O . SER A 1 96 ? 51.647 48.650 72.735 1.00 41.53 280 SER A O 1
ATOM 602 N N . LYS A 1 97 ? 52.438 47.766 70.831 1.00 44.82 281 LYS A N 1
ATOM 603 C CA . LYS A 1 97 ? 51.407 46.723 70.735 1.00 49.47 281 LYS A CA 1
ATOM 604 C C . LYS A 1 97 ? 51.775 45.422 71.459 1.00 52.62 281 LYS A C 1
ATOM 605 O O . LYS A 1 97 ? 51.006 44.459 71.427 1.00 54.71 281 LYS A O 1
ATOM 611 N N . VAL A 1 98 ? 52.944 45.384 72.099 1.00 52.64 282 VAL A N 1
ATOM 612 C CA . VAL A 1 98 ? 53.328 44.246 72.929 1.00 48.90 282 VAL A CA 1
ATOM 613 C C . VAL A 1 98 ? 53.254 44.648 74.397 1.00 48.39 282 VAL A C 1
ATOM 614 O O . VAL A 1 98 ? 53.810 45.671 74.817 1.00 49.05 282 VAL A O 1
ATOM 618 N N . SER A 1 99 ? 52.532 43.851 75.169 1.00 46.04 283 SER A N 1
ATOM 619 C CA . SER A 1 99 ? 52.524 43.971 76.607 1.00 43.68 283 SER A CA 1
ATOM 620 C C . SER A 1 99 ? 52.474 42.559 77.173 1.00 42.00 283 SER A C 1
ATOM 621 O O . SER A 1 99 ? 51.440 42.125 77.686 1.00 45.36 283 SER A O 1
ATOM 624 N N . HIS A 1 100 ? 53.584 41.836 77.066 1.00 35.93 284 HIS A N 1
ATOM 625 C CA . HIS A 1 100 ? 53.603 40.448 77.537 1.00 32.03 284 HIS A CA 1
ATOM 626 C C . HIS A 1 100 ? 54.438 40.328 78.797 1.00 30.68 284 HIS A C 1
ATOM 627 O O . HIS A 1 100 ? 55.492 40.974 78.932 1.00 27.48 284 HIS A O 1
ATOM 634 N N . LYS A 1 101 ? 53.971 39.491 79.722 1.00 30.03 285 LYS A N 1
ATOM 635 C CA . LYS A 1 101 ? 54.686 39.227 80.964 1.00 31.31 285 LYS A CA 1
ATOM 636 C C . LYS A 1 101 ? 56.141 38.801 80.733 1.00 29.08 285 LYS A C 1
ATOM 637 O O . LYS A 1 101 ? 57.009 39.097 81.543 1.00 28.51 285 LYS A O 1
ATOM 643 N N . ASN A 1 102 ? 56.400 38.108 79.625 1.00 27.09 286 ASN A N 1
ATOM 644 C CA . ASN A 1 102 ? 57.726 37.576 79.310 1.00 25.51 286 ASN A CA 1
ATOM 645 C C . ASN A 1 102 ? 58.442 38.380 78.229 1.00 25.01 286 ASN A C 1
ATOM 646 O O . ASN A 1 102 ? 59.396 37.894 77.603 1.00 23.12 286 ASN A O 1
ATOM 651 N N . PHE A 1 103 ? 58.028 39.642 78.063 1.00 22.99 287 PHE A N 1
ATOM 652 C CA . PHE A 1 103 ? 58.734 40.577 77.206 1.00 23.32 287 PHE A CA 1
ATOM 653 C C . PHE A 1 103 ? 59.241 41.739 78.081 1.00 22.89 287 PHE A C 1
ATOM 654 O O . PHE A 1 103 ? 58.609 42.090 79.071 1.00 22.58 287 PHE A O 1
ATOM 662 N N . MET A 1 104 ? 60.389 42.296 77.711 1.00 23.30 288 MET A N 1
ATOM 663 C CA . MET A 1 104 ? 60.910 43.505 78.343 1.00 22.88 288 MET A CA 1
ATOM 664 C C . MET A 1 104 ? 60.177 44.703 77.718 1.00 23.41 288 MET A C 1
ATOM 665 O O . MET A 1 104 ? 60.624 45.270 76.719 1.00 24.30 288 MET A O 1
ATOM 670 N N . ASN A 1 105 ? 59.038 45.046 78.318 1.00 22.20 289 ASN A N 1
ATOM 671 C CA . ASN A 1 105 ? 58.060 45.938 77.709 1.00 23.42 289 ASN A CA 1
ATOM 672 C C . ASN A 1 105 ? 58.541 47.391 77.638 1.00 22.85 289 ASN A C 1
ATOM 673 O O . ASN A 1 105 ? 59.261 47.877 78.525 1.00 22.47 289 ASN A O 1
ATOM 678 N N . LEU A 1 106 ? 58.193 48.025 76.526 1.00 23.30 290 LEU A N 1
ATOM 679 C CA . LEU A 1 106 ? 58.406 49.450 76.318 1.00 23.31 290 LEU A CA 1
ATOM 680 C C . LEU A 1 106 ? 57.458 50.269 77.191 1.00 23.41 290 LEU A C 1
ATOM 681 O O . LEU A 1 106 ? 56.221 50.130 77.086 1.00 23.81 290 LEU A O 1
ATOM 686 N N . LEU A 1 107 ? 58.029 51.094 78.073 1.00 23.64 291 LEU A N 1
ATOM 687 C CA . LEU A 1 107 ? 57.261 51.899 79.034 1.00 23.92 291 LEU A CA 1
ATOM 688 C C . LEU A 1 107 ? 57.158 53.382 78.666 1.00 25.42 291 LEU A C 1
ATOM 689 O O . LEU A 1 107 ? 56.379 54.121 79.278 1.00 25.22 291 LEU A O 1
ATOM 694 N N . GLY A 1 108 ? 57.975 53.820 77.716 1.00 23.65 292 GLY A N 1
ATOM 695 C CA . GLY A 1 108 ? 57.973 55.212 77.291 1.00 24.42 292 GLY A CA 1
ATOM 696 C C . GLY A 1 108 ? 59.071 55.509 76.301 1.00 24.19 292 GLY A C 1
ATOM 697 O O . GLY A 1 108 ? 59.847 54.631 75.926 1.00 23.69 292 GLY A O 1
ATOM 698 N N . TYR A 1 109 ? 59.137 56.756 75.850 1.00 23.40 293 TYR A N 1
ATOM 699 C CA . TYR A 1 109 ? 60.197 57.154 74.939 1.00 24.76 293 TYR A CA 1
ATOM 700 C C . TYR A 1 109 ? 60.508 58.626 75.175 1.00 25.17 293 TYR A C 1
ATOM 701 O O . TYR A 1 109 ? 59.715 59.328 75.796 1.00 24.68 293 TYR A O 1
ATOM 710 N N . CYS A 1 110 ? 61.671 59.068 74.724 1.00 24.99 294 CYS A N 1
ATOM 711 C CA . CYS A 1 110 ? 62.019 60.485 74.833 1.00 26.20 294 CYS A CA 1
ATOM 712 C C . CYS A 1 110 ? 62.826 60.912 73.624 1.00 27.42 294 CYS A C 1
ATOM 713 O O . CYS A 1 110 ? 63.891 60.343 73.314 1.00 26.15 294 CYS A O 1
ATOM 716 N N . GLU A 1 111 ? 62.269 61.890 72.921 1.00 27.92 295 GLU A N 1
ATOM 717 C CA . GLU A 1 111 ? 62.938 62.589 71.859 1.00 30.38 295 GLU A CA 1
ATOM 718 C C . GLU A 1 111 ? 63.085 64.017 72.347 1.00 30.70 295 GLU A C 1
ATOM 719 O O . GLU A 1 111 ? 62.098 64.649 72.753 1.00 31.36 295 GLU A O 1
ATOM 725 N N . GLU A 1 112 ? 64.300 64.519 72.292 1.00 29.53 296 GLU A N 1
ATOM 726 C CA . GLU A 1 112 ? 64.587 65.899 72.674 1.00 29.40 296 GLU A CA 1
ATOM 727 C C . GLU A 1 112 ? 65.713 66.332 71.783 1.00 30.21 296 GLU A C 1
ATOM 728 O O . GLU A 1 112 ? 66.607 65.535 71.487 1.00 30.51 296 GLU A O 1
ATOM 734 N N . GLU A 1 113 ? 65.663 67.583 71.327 1.00 30.78 297 GLU A N 1
ATOM 735 C CA . GLU A 1 113 ? 66.680 68.106 70.409 1.00 31.36 297 GLU A CA 1
ATOM 736 C C . GLU A 1 113 ? 67.833 68.773 71.131 1.00 31.35 297 GLU A C 1
ATOM 737 O O . GLU A 1 113 ? 68.935 68.824 70.591 1.00 29.43 297 GLU A O 1
ATOM 743 N N . HIS A 1 114 ? 67.589 69.285 72.339 1.00 29.85 298 HIS A N 1
ATOM 744 C CA . HIS A 1 114 ? 68.601 70.042 73.077 1.00 31.56 298 HIS A CA 1
ATOM 745 C C . HIS A 1 114 ? 68.790 69.557 74.518 1.00 31.11 298 HIS A C 1
ATOM 746 O O . HIS A 1 114 ? 67.966 69.882 75.381 1.00 32.79 298 HIS A O 1
ATOM 753 N N . PRO A 1 115 ? 69.839 68.779 74.800 1.00 30.35 299 PRO A N 1
ATOM 754 C CA . PRO A 1 115 ? 70.765 68.234 73.807 1.00 29.36 299 PRO A CA 1
ATOM 755 C C . PRO A 1 115 ? 70.158 67.038 73.084 1.00 28.94 299 PRO A C 1
ATOM 756 O O . PRO A 1 115 ? 69.087 66.560 73.468 1.00 26.85 299 PRO A O 1
ATOM 760 N N . PHE A 1 116 ? 70.849 66.550 72.062 1.00 28.84 300 PHE A N 1
ATOM 761 C CA . PHE A 1 116 ? 70.253 65.546 71.185 1.00 28.64 300 PHE A CA 1
ATOM 762 C C . PHE A 1 116 ? 69.996 64.249 71.956 1.00 27.62 300 PHE A C 1
ATOM 763 O O . PHE A 1 116 ? 70.906 63.699 72.574 1.00 26.60 300 PHE A O 1
ATOM 771 N N . THR A 1 117 ? 68.745 63.794 71.922 1.00 26.79 301 THR A N 1
ATOM 772 C CA . THR A 1 117 ? 68.298 62.643 72.708 1.00 25.96 301 THR A CA 1
ATOM 773 C C . THR A 1 117 ? 67.362 61.776 71.875 1.00 25.60 301 THR A C 1
ATOM 774 O O . THR A 1 117 ? 66.366 62.258 71.348 1.00 24.53 301 THR A O 1
ATOM 778 N N . ARG A 1 118 ? 67.677 60.491 71.767 1.00 25.53 302 ARG A N 1
ATOM 779 C CA . ARG A 1 118 ? 66.744 59.542 71.187 1.00 24.62 302 ARG A CA 1
ATOM 780 C C . ARG A 1 118 ? 66.803 58.300 72.050 1.00 24.23 302 ARG A C 1
ATOM 781 O O . ARG A 1 118 ? 67.747 57.517 71.948 1.00 24.13 302 ARG A O 1
ATOM 789 N N . VAL A 1 119 ? 65.842 58.167 72.957 1.00 24.79 303 VAL A N 1
ATOM 790 C CA . VAL A 1 119 ? 65.828 57.020 73.873 1.00 24.16 303 VAL A CA 1
ATOM 791 C C . VAL A 1 119 ? 64.494 56.301 73.909 1.00 23.45 303 VAL A C 1
ATOM 792 O O . VAL A 1 119 ? 63.431 56.851 73.565 1.00 21.64 303 VAL A O 1
ATOM 796 N N . MET A 1 120 ? 64.566 55.057 74.372 1.00 22.60 304 MET A N 1
ATOM 797 C CA . MET A 1 120 ? 63.418 54.216 74.611 1.00 22.82 304 MET A CA 1
ATOM 798 C C . MET A 1 120 ? 63.562 53.690 76.021 1.00 22.00 304 MET A C 1
ATOM 799 O O . MET A 1 120 ? 64.664 53.329 76.445 1.00 23.12 304 MET A O 1
ATOM 804 N N . VAL A 1 121 ? 62.455 53.696 76.749 1.00 20.82 305 VAL A N 1
ATOM 805 C CA . VAL A 1 121 ? 62.439 53.364 78.161 1.00 21.68 305 VAL A CA 1
ATOM 806 C C . VAL A 1 121 ? 61.784 51.994 78.336 1.00 21.62 305 VAL A C 1
ATOM 807 O O . VAL A 1 121 ? 60.627 51.801 77.971 1.00 21.86 305 VAL A O 1
ATOM 811 N N . PHE A 1 122 ? 62.523 51.059 78.937 1.00 22.47 306 PHE A N 1
ATOM 812 C CA . PHE A 1 122 ? 62.050 49.696 79.090 1.00 22.90 306 PHE A CA 1
ATOM 813 C C . PHE A 1 122 ? 61.964 49.285 80.544 1.00 23.39 306 PHE A C 1
ATOM 814 O O . PHE A 1 122 ? 62.588 49.899 81.417 1.00 23.86 306 PHE A O 1
ATOM 822 N N . GLU A 1 123 ? 61.203 48.224 80.790 1.00 24.10 307 GLU A N 1
ATOM 823 C CA . GLU A 1 123 ? 61.205 47.563 82.103 1.00 25.58 307 GLU A CA 1
ATOM 824 C C . GLU A 1 123 ? 62.620 47.148 82.475 1.00 25.45 307 GLU A C 1
ATOM 825 O O . GLU A 1 123 ? 63.393 46.727 81.614 1.00 25.17 307 GLU A O 1
ATOM 831 N N . TYR A 1 124 ? 62.960 47.257 83.764 1.00 25.33 308 TYR A N 1
ATOM 832 C CA . TYR A 1 124 ? 64.282 46.850 84.266 1.00 26.01 308 TYR A CA 1
ATOM 833 C C . TYR A 1 124 ? 64.218 45.420 84.773 1.00 25.83 308 TYR A C 1
ATOM 834 O O . TYR A 1 124 ? 63.305 45.088 85.512 1.00 26.89 308 TYR A O 1
ATOM 843 N N . ALA A 1 125 ? 65.202 44.607 84.406 1.00 26.37 309 ALA A N 1
ATOM 844 C CA . ALA A 1 125 ? 65.309 43.221 84.897 1.00 26.70 309 ALA A CA 1
ATOM 845 C C . ALA A 1 125 ? 66.516 43.123 85.826 1.00 27.60 309 ALA A C 1
ATOM 846 O O . ALA A 1 125 ? 67.640 43.280 85.376 1.00 30.02 309 ALA A O 1
ATOM 848 N N . PRO A 1 126 ? 66.285 42.883 87.127 1.00 30.19 310 PRO A N 1
ATOM 849 C CA . PRO A 1 126 ? 67.410 42.969 88.071 1.00 31.76 310 PRO A CA 1
ATOM 850 C C . PRO A 1 126 ? 68.467 41.872 87.985 1.00 33.30 310 PRO A C 1
ATOM 851 O O . PRO A 1 126 ? 69.599 42.088 88.427 1.00 33.48 310 PRO A O 1
ATOM 855 N N . ASN A 1 127 ? 68.135 40.717 87.410 1.00 33.31 311 ASN A N 1
ATOM 856 C CA . ASN A 1 127 ? 69.067 39.582 87.427 1.00 32.98 311 ASN A CA 1
ATOM 857 C C . ASN A 1 127 ? 69.839 39.350 86.133 1.00 33.74 311 ASN A C 1
ATOM 858 O O . ASN A 1 127 ? 70.341 38.258 85.898 1.00 34.51 311 ASN A O 1
ATOM 863 N N . GLY A 1 128 ? 69.947 40.377 85.297 1.00 33.24 312 GLY A N 1
ATOM 864 C CA . GLY A 1 128 ? 70.852 40.342 84.164 1.00 32.77 312 GLY A CA 1
ATOM 865 C C . GLY A 1 128 ? 70.377 39.428 83.045 1.00 30.99 312 GLY A C 1
ATOM 866 O O . GLY A 1 128 ? 69.182 39.161 82.942 1.00 32.13 312 GLY A O 1
ATOM 867 N N . THR A 1 129 ? 71.318 38.951 82.232 1.00 30.27 313 THR A N 1
ATOM 868 C CA . THR A 1 129 ? 71.004 38.137 81.044 1.00 29.44 313 THR A CA 1
ATOM 869 C C . THR A 1 129 ? 71.088 36.642 81.308 1.00 28.39 313 THR A C 1
ATOM 870 O O . THR A 1 129 ? 71.775 36.181 82.229 1.00 28.48 313 THR A O 1
ATOM 874 N N . LEU A 1 130 ? 70.399 35.878 80.473 1.00 26.69 314 LEU A N 1
ATOM 875 C CA . LEU A 1 130 ? 70.476 34.427 80.548 1.00 26.42 314 LEU A CA 1
ATOM 876 C C . LEU A 1 130 ? 71.920 33.964 80.291 1.00 26.89 314 LEU A C 1
ATOM 877 O O . LEU A 1 130 ? 72.430 33.094 81.005 1.00 26.92 314 LEU A O 1
ATOM 882 N N . PHE A 1 131 ? 72.575 34.555 79.291 1.00 28.15 315 PHE A N 1
ATOM 883 C CA . PHE A 1 131 ? 73.972 34.230 78.960 1.00 30.06 315 PHE A CA 1
ATOM 884 C C . PHE A 1 131 ? 74.875 34.329 80.192 1.00 30.96 315 PHE A C 1
ATOM 885 O O . PHE A 1 131 ? 75.657 33.410 80.460 1.00 33.84 315 PHE A O 1
ATOM 893 N N . GLU A 1 132 ? 74.753 35.433 80.925 1.00 32.51 316 GLU A N 1
ATOM 894 C CA . GLU A 1 132 ? 75.528 35.671 82.150 1.00 35.38 316 GLU A CA 1
ATOM 895 C C . GLU A 1 132 ? 75.331 34.566 83.172 1.00 34.02 316 GLU A C 1
ATOM 896 O O . GLU A 1 132 ? 76.303 34.025 83.693 1.00 32.01 316 GLU A O 1
ATOM 902 N N . HIS A 1 133 ? 74.075 34.224 83.451 1.00 31.42 317 HIS A N 1
ATOM 903 C CA . HIS A 1 133 ? 73.772 33.186 84.435 1.00 32.18 317 HIS A CA 1
ATOM 904 C C . HIS A 1 133 ? 74.154 31.782 84.022 1.00 31.55 317 HIS A C 1
ATOM 905 O O . HIS A 1 133 ? 74.442 30.955 84.891 1.00 34.32 317 HIS A O 1
ATOM 912 N N . LEU A 1 134 ? 74.181 31.506 82.720 1.00 29.55 318 LEU A N 1
ATOM 913 C CA . LEU A 1 134 ? 74.589 30.200 82.219 1.00 30.27 318 LEU A CA 1
ATOM 914 C C . LEU A 1 134 ? 76.107 30.039 82.123 1.00 33.03 318 LEU A C 1
ATOM 915 O O . LEU A 1 134 ? 76.621 28.954 82.366 1.00 33.39 318 LEU A O 1
ATOM 920 N N . HIS A 1 135 ? 76.813 31.110 81.767 1.00 33.28 319 HIS A N 1
ATOM 921 C CA . HIS A 1 135 ? 78.212 30.990 81.351 1.00 36.31 319 HIS A CA 1
ATOM 922 C C . HIS A 1 135 ? 79.240 31.764 82.195 1.00 38.67 319 HIS A C 1
ATOM 923 O O . HIS A 1 135 ? 80.416 31.400 82.199 1.00 43.19 319 HIS A O 1
ATOM 930 N N . VAL A 1 136 ? 78.831 32.807 82.909 1.00 41.31 320 VAL A N 1
ATOM 931 C CA . VAL A 1 136 ? 79.800 33.587 83.688 1.00 46.20 320 VAL A CA 1
ATOM 932 C C . VAL A 1 136 ? 80.009 32.971 85.077 1.00 50.77 320 VAL A C 1
ATOM 933 O O . VAL A 1 136 ? 79.073 32.865 85.881 1.00 50.31 320 VAL A O 1
ATOM 937 N N . ARG A 1 137 ? 81.258 32.576 85.336 1.00 55.29 321 ARG A N 1
ATOM 938 C CA . ARG A 1 137 ? 81.642 31.772 86.503 1.00 56.59 321 ARG A CA 1
ATOM 939 C C . ARG A 1 137 ? 81.181 32.332 87.851 1.00 58.07 321 ARG A C 1
ATOM 940 O O . ARG A 1 137 ? 80.814 31.573 88.755 1.00 58.66 321 ARG A O 1
ATOM 942 N N . GLU A 1 138 ? 81.192 33.655 87.980 1.00 58.48 322 GLU A N 1
ATOM 943 C CA . GLU A 1 138 ? 80.783 34.313 89.220 1.00 60.19 322 GLU A CA 1
ATOM 944 C C . GLU A 1 138 ? 79.264 34.487 89.344 1.00 60.37 322 GLU A C 1
ATOM 945 O O . GLU A 1 138 ? 78.781 34.885 90.407 1.00 59.93 322 GLU A O 1
ATOM 947 N N . ALA A 1 139 ? 78.520 34.201 88.272 1.00 59.26 323 ALA A N 1
ATOM 948 C CA . ALA A 1 139 ? 77.060 34.360 88.271 1.00 57.32 323 ALA A CA 1
ATOM 949 C C . ALA A 1 139 ? 76.342 33.175 88.923 1.00 54.43 323 ALA A C 1
ATOM 950 O O . ALA A 1 139 ? 76.826 32.041 88.885 1.00 52.75 323 ALA A O 1
ATOM 952 N N . GLU A 1 140 ? 75.182 33.455 89.515 1.00 51.65 324 GLU A N 1
ATOM 953 C CA . GLU A 1 140 ? 74.379 32.432 90.185 1.00 50.75 324 GLU A CA 1
ATOM 954 C C . GLU A 1 140 ? 73.830 31.427 89.172 1.00 47.92 324 GLU A C 1
ATOM 955 O O . GLU A 1 140 ? 73.232 31.816 88.160 1.00 43.47 324 GLU A O 1
ATOM 961 N N . LYS A 1 141 ? 74.044 30.143 89.453 1.00 43.67 325 LYS A N 1
ATOM 962 C CA . LYS A 1 141 ? 73.589 29.071 88.571 1.00 41.67 325 LYS A CA 1
ATOM 963 C C . LYS A 1 141 ? 72.107 28.788 88.776 1.00 39.02 325 LYS A C 1
ATOM 964 O O . LYS A 1 141 ? 71.558 28.988 89.865 1.00 42.57 325 LYS A O 1
ATOM 970 N N . LEU A 1 142 ? 71.473 28.324 87.705 1.00 32.34 326 LEU A N 1
ATOM 971 C CA . LEU A 1 142 ? 70.029 28.130 87.656 1.00 30.41 326 LEU A CA 1
ATOM 972 C C . LEU A 1 142 ? 69.710 26.638 87.789 1.00 27.07 326 LEU A C 1
ATOM 973 O O . LEU A 1 142 ? 70.297 25.837 87.077 1.00 26.19 326 LEU A O 1
ATOM 978 N N . ASP A 1 143 ? 68.793 26.267 88.686 1.00 27.24 327 ASP A N 1
ATOM 979 C CA . ASP A 1 143 ? 68.403 24.850 88.840 1.00 26.67 327 ASP A CA 1
ATOM 980 C C . ASP A 1 143 ? 67.394 24.387 87.778 1.00 25.53 327 ASP A C 1
ATOM 981 O O . ASP A 1 143 ? 67.020 25.163 86.910 1.00 24.03 327 ASP A O 1
ATOM 986 N N . TRP A 1 144 ? 66.982 23.118 87.833 1.00 24.25 328 TRP A N 1
ATOM 987 C CA . TRP A 1 144 ? 66.088 22.562 86.826 1.00 23.99 328 TRP A CA 1
ATOM 988 C C . TRP A 1 144 ? 64.796 23.362 86.658 1.00 24.56 328 TRP A C 1
ATOM 989 O O . TRP A 1 144 ? 64.443 23.736 85.546 1.00 22.82 328 TRP A O 1
ATOM 1000 N N . MET A 1 145 ? 64.100 23.648 87.761 1.00 26.27 329 MET A N 1
ATOM 1001 C CA . MET A 1 145 ? 62.807 24.322 87.665 1.00 28.23 329 MET A CA 1
ATOM 1002 C C . MET A 1 145 ? 62.975 25.748 87.160 1.00 26.97 329 MET A C 1
ATOM 1003 O O . MET A 1 145 ? 62.165 26.219 86.371 1.00 25.91 329 MET A O 1
ATOM 1008 N N . ALA A 1 146 ? 64.026 26.424 87.609 1.00 26.22 330 ALA A N 1
ATOM 1009 C CA . ALA A 1 146 ? 64.337 27.753 87.092 1.00 26.38 330 ALA A CA 1
ATOM 1010 C C . ALA A 1 146 ? 64.552 27.723 85.578 1.00 25.62 330 ALA A C 1
ATOM 1011 O O . ALA A 1 146 ? 64.016 28.566 84.854 1.00 23.96 330 ALA A O 1
ATOM 1013 N N . ARG A 1 147 ? 65.305 26.735 85.099 1.00 24.00 331 ARG A N 1
ATOM 1014 C CA . ARG A 1 147 ? 65.546 26.605 83.670 1.00 23.78 331 ARG A CA 1
ATOM 1015 C C . ARG A 1 147 ? 64.286 26.288 82.862 1.00 22.93 331 ARG A C 1
ATOM 1016 O O . ARG A 1 147 ? 64.124 26.783 81.765 1.00 21.02 331 ARG A O 1
ATOM 1024 N N . LEU A 1 148 ? 63.401 25.456 83.403 1.00 22.36 332 LEU A N 1
ATOM 1025 C CA . LEU A 1 148 ? 62.145 25.170 82.735 1.00 23.59 332 LEU A CA 1
ATOM 1026 C C . LEU A 1 148 ? 61.227 26.385 82.691 1.00 22.85 332 LEU A C 1
ATOM 1027 O O . LEU A 1 148 ? 60.605 26.642 81.672 1.00 21.56 332 LEU A O 1
ATOM 1032 N N . ARG A 1 149 ? 61.156 27.121 83.792 1.00 22.83 333 ARG A N 1
ATOM 1033 C CA . ARG A 1 149 ? 60.396 28.367 83.822 1.00 24.94 333 ARG A CA 1
ATOM 1034 C C . ARG A 1 149 ? 60.884 29.375 82.793 1.00 21.97 333 ARG A C 1
ATOM 1035 O O . ARG A 1 149 ? 60.094 30.016 82.139 1.00 21.62 333 ARG A O 1
ATOM 1043 N N . ILE A 1 150 ? 62.197 29.514 82.668 1.00 21.02 334 ILE A N 1
ATOM 1044 C CA . ILE A 1 150 ? 62.780 30.420 81.695 1.00 21.68 334 ILE A CA 1
ATOM 1045 C C . ILE A 1 150 ? 62.460 29.943 80.276 1.00 22.07 334 ILE A C 1
ATOM 1046 O O . ILE A 1 150 ? 61.996 30.715 79.443 1.00 20.10 334 ILE A O 1
ATOM 1051 N N . SER A 1 151 ? 62.664 28.655 80.024 1.00 22.49 335 SER A N 1
ATOM 1052 C CA . SER A 1 151 ? 62.355 28.074 78.715 1.00 22.94 335 SER A CA 1
ATOM 1053 C C . SER A 1 151 ? 60.888 28.294 78.288 1.00 22.14 335 SER A C 1
ATOM 1054 O O . SER A 1 151 ? 60.610 28.632 77.131 1.00 22.63 335 SER A O 1
ATOM 1057 N N . MET A 1 152 ? 59.959 28.094 79.214 1.00 23.25 336 MET A N 1
ATOM 1058 C CA A MET A 1 152 ? 58.536 28.253 78.926 0.50 24.09 336 MET A CA 1
ATOM 1059 C CA B MET A 1 152 ? 58.535 28.244 78.934 0.50 24.27 336 MET A CA 1
ATOM 1060 C C . MET A 1 152 ? 58.209 29.719 78.686 1.00 24.29 336 MET A C 1
ATOM 1061 O O . MET A 1 152 ? 57.543 30.055 77.702 1.00 24.89 336 MET A O 1
ATOM 1070 N N . GLY A 1 153 ? 58.697 30.590 79.572 1.00 23.56 337 GLY A N 1
ATOM 1071 C CA . GLY A 1 153 ? 58.507 32.038 79.425 1.00 23.22 337 GLY A CA 1
ATOM 1072 C C . GLY A 1 153 ? 58.919 32.555 78.062 1.00 23.52 337 GLY A C 1
ATOM 1073 O O . GLY A 1 153 ? 58.183 33.319 77.434 1.00 24.60 337 GLY A O 1
ATOM 1074 N N . ILE A 1 154 ? 60.097 32.137 77.601 1.00 22.64 338 ILE A N 1
ATOM 1075 C CA . ILE A 1 154 ? 60.574 32.472 76.263 1.00 22.98 338 ILE A CA 1
ATOM 1076 C C . ILE A 1 154 ? 59.602 31.995 75.186 1.00 24.36 338 ILE A C 1
ATOM 1077 O O . ILE A 1 154 ? 59.217 32.765 74.296 1.00 22.98 338 ILE A O 1
ATOM 1082 N N . ALA A 1 155 ? 59.184 30.730 75.271 1.00 25.39 339 ALA A N 1
ATOM 1083 C CA . ALA A 1 155 ? 58.263 30.185 74.284 1.00 26.15 339 ALA A CA 1
ATOM 1084 C C . ALA A 1 155 ? 56.943 30.962 74.230 1.00 26.40 339 ALA A C 1
ATOM 1085 O O . ALA A 1 155 ? 56.459 31.266 73.141 1.00 26.87 339 ALA A O 1
ATOM 1087 N N . TYR A 1 156 ? 56.377 31.293 75.389 1.00 27.02 340 TYR A N 1
ATOM 1088 C CA . TYR A 1 156 ? 55.106 32.043 75.441 1.00 28.13 340 TYR A CA 1
ATOM 1089 C C . TYR A 1 156 ? 55.247 33.437 74.827 1.00 29.54 340 TYR A C 1
ATOM 1090 O O . TYR A 1 156 ? 54.334 33.900 74.151 1.00 29.25 340 TYR A O 1
ATOM 1099 N N . CYS A 1 157 ? 56.383 34.089 75.066 1.00 29.51 341 CYS A N 1
ATOM 1100 C CA . CYS A 1 157 ? 56.657 35.397 74.449 1.00 29.60 341 CYS A CA 1
ATOM 1101 C C . CYS A 1 157 ? 56.756 35.269 72.928 1.00 29.52 341 CYS A C 1
ATOM 1102 O O . CYS A 1 157 ? 56.087 36.003 72.174 1.00 28.79 341 CYS A O 1
ATOM 1105 N N . LEU A 1 158 ? 57.571 34.327 72.468 1.00 29.13 342 LEU A N 1
ATOM 1106 C CA . LEU A 1 158 ? 57.764 34.152 71.030 1.00 30.14 342 LEU A CA 1
ATOM 1107 C C . LEU A 1 158 ? 56.458 33.788 70.309 1.00 30.36 342 LEU A C 1
ATOM 1108 O O . LEU A 1 158 ? 56.227 34.237 69.175 1.00 32.12 342 LEU A O 1
ATOM 1113 N N . GLU A 1 159 ? 55.627 32.973 70.953 1.00 31.63 343 GLU A N 1
ATOM 1114 C CA . GLU A 1 159 ? 54.312 32.603 70.412 1.00 34.18 343 GLU A CA 1
ATOM 1115 C C . GLU A 1 159 ? 53.418 33.848 70.318 1.00 34.42 343 GLU A C 1
ATOM 1116 O O . GLU A 1 159 ? 52.708 34.051 69.325 1.00 32.65 343 GLU A O 1
ATOM 1122 N N . HIS A 1 160 ? 53.451 34.676 71.358 1.00 33.51 344 HIS A N 1
ATOM 1123 C CA . HIS A 1 160 ? 52.649 35.894 71.373 1.00 35.18 344 HIS A CA 1
ATOM 1124 C C . HIS A 1 160 ? 53.110 36.863 70.285 1.00 35.73 344 HIS A C 1
ATOM 1125 O O . HIS A 1 160 ? 52.284 37.449 69.577 1.00 36.51 344 HIS A O 1
ATOM 1132 N N . MET A 1 161 ? 54.403 36.968 70.122 1.00 36.29 345 MET A N 1
ATOM 1133 C CA . MET A 1 161 ? 55.017 37.786 69.121 1.00 41.07 345 MET A CA 1
ATOM 1134 C C . MET A 1 161 ? 54.552 37.381 67.727 1.00 42.26 345 MET A C 1
ATOM 1135 O O . MET A 1 161 ? 54.246 38.210 66.923 1.00 40.97 345 MET A O 1
ATOM 1140 N N . HIS A 1 162 ? 54.561 36.091 67.462 1.00 40.60 346 HIS A N 1
ATOM 1141 C CA . HIS A 1 162 ? 54.118 35.547 66.185 1.00 44.95 346 HIS A CA 1
ATOM 1142 C C . HIS A 1 162 ? 52.617 35.723 65.983 1.00 44.12 346 HIS A C 1
ATOM 1143 O O . HIS A 1 162 ? 52.175 35.955 64.868 1.00 45.97 346 HIS A O 1
ATOM 1150 N N . GLN A 1 163 ? 51.844 35.585 67.058 1.00 45.32 347 GLN A N 1
ATOM 1151 C CA . GLN A 1 163 ? 50.397 35.796 67.015 1.00 47.19 347 GLN A CA 1
ATOM 1152 C C . GLN A 1 163 ? 50.074 37.232 66.587 1.00 49.87 347 GLN A C 1
ATOM 1153 O O . GLN A 1 163 ? 49.168 37.463 65.778 1.00 50.06 347 GLN A O 1
ATOM 1159 N N . LEU A 1 164 ? 50.828 38.187 67.129 1.00 51.72 348 LEU A N 1
ATOM 1160 C CA . LEU A 1 164 ? 50.678 39.607 66.787 1.00 55.29 348 LEU A CA 1
ATOM 1161 C C . LEU A 1 164 ? 51.215 39.931 65.394 1.00 57.60 348 LEU A C 1
ATOM 1162 O O . LEU A 1 164 ? 50.772 40.894 64.769 1.00 59.86 348 LEU A O 1
ATOM 1167 N N . GLN A 1 165 ? 52.168 39.133 64.918 1.00 59.98 349 GLN A N 1
ATOM 1168 C CA . GLN A 1 165 ? 52.817 39.360 63.629 1.00 62.04 349 GLN A CA 1
ATOM 1169 C C . GLN A 1 165 ? 53.772 40.543 63.754 1.00 63.70 349 GLN A C 1
ATOM 1170 O O . GLN A 1 165 ? 53.624 41.557 63.072 1.00 65.62 349 GLN A O 1
ATOM 1172 N N . THR A 1 166 ? 54.749 40.391 64.645 1.00 62.44 350 THR A N 1
ATOM 1173 C CA . THR A 1 166 ? 55.759 41.415 64.905 1.00 61.58 350 THR A CA 1
ATOM 1174 C C . THR A 1 166 ? 57.111 40.745 65.198 1.00 62.31 350 THR A C 1
ATOM 1175 O O . THR A 1 166 ? 57.673 40.915 66.284 1.00 63.74 350 THR A O 1
ATOM 1179 N N . PRO A 1 167 ? 57.637 39.977 64.223 1.00 61.47 351 PRO A N 1
ATOM 1180 C CA . PRO A 1 167 ? 58.887 39.230 64.414 1.00 59.05 351 PRO A CA 1
ATOM 1181 C C . PRO A 1 167 ? 60.165 40.083 64.420 1.00 56.76 351 PRO A C 1
ATOM 1182 O O . PRO A 1 167 ? 61.190 39.631 64.940 1.00 54.85 351 PRO A O 1
ATOM 1186 N N . ALA A 1 168 ? 60.109 41.293 63.854 1.00 53.64 352 ALA A N 1
ATOM 1187 C CA . ALA A 1 168 ? 61.272 42.192 63.808 1.00 50.02 352 ALA A CA 1
ATOM 1188 C C . ALA A 1 168 ? 61.909 42.380 65.184 1.00 46.68 352 ALA A C 1
ATOM 1189 O O . ALA A 1 168 ? 63.125 42.555 65.297 1.00 45.71 352 ALA A O 1
ATOM 1191 N N . ALA A 1 169 ? 61.080 42.317 66.224 1.00 45.00 353 ALA A N 1
ATOM 1192 C CA . ALA A 1 169 ? 61.537 42.423 67.607 1.00 44.64 353 ALA A CA 1
ATOM 1193 C C . ALA A 1 169 ? 62.442 41.263 68.059 1.00 43.40 353 ALA A C 1
ATOM 1194 O O . ALA A 1 169 ? 63.102 41.355 69.087 1.00 40.28 353 ALA A O 1
ATOM 1196 N N . LEU A 1 170 ? 62.467 40.174 67.295 1.00 43.59 354 LEU A N 1
ATOM 1197 C CA . LEU A 1 170 ? 63.231 38.992 67.671 1.00 43.30 354 LEU A CA 1
ATOM 1198 C C . LEU A 1 170 ? 64.423 38.775 66.742 1.00 42.74 354 LEU A C 1
ATOM 1199 O O . LEU A 1 170 ? 65.033 37.698 66.750 1.00 42.10 354 LEU A O 1
ATOM 1204 N N . ARG A 1 171 ? 64.773 39.794 65.957 1.00 40.45 355 ARG A N 1
ATOM 1205 C CA . ARG A 1 171 ? 65.829 39.649 64.956 1.00 40.42 355 ARG A CA 1
ATOM 1206 C C . ARG A 1 171 ? 67.203 39.369 65.566 1.00 39.66 355 ARG A C 1
ATOM 1207 O O . ARG A 1 171 ? 68.072 38.810 64.887 1.00 40.41 355 ARG A O 1
ATOM 1215 N N . ASN A 1 172 ? 67.398 39.764 66.827 1.00 36.84 356 ASN A N 1
ATOM 1216 C CA . ASN A 1 172 ? 68.660 39.531 67.554 1.00 37.81 356 ASN A CA 1
ATOM 1217 C C . ASN A 1 172 ? 68.547 38.473 68.666 1.00 36.31 356 ASN A C 1
ATOM 1218 O O . ASN A 1 172 ? 69.421 38.370 69.524 1.00 36.87 356 ASN A O 1
ATOM 1223 N N . PHE A 1 173 ? 67.487 37.681 68.636 1.00 33.96 357 PHE A N 1
ATOM 1224 C CA . PHE A 1 173 ? 67.190 36.759 69.727 1.00 31.95 357 PHE A CA 1
ATOM 1225 C C . PHE A 1 173 ? 68.293 35.723 70.024 1.00 31.37 357 PHE A C 1
ATOM 1226 O O . PHE A 1 173 ? 68.668 34.924 69.160 1.00 31.93 357 PHE A O 1
ATOM 1234 N N . ASP A 1 174 ? 68.816 35.761 71.249 1.00 29.76 358 ASP A N 1
ATOM 1235 C CA . ASP A 1 174 ? 69.723 34.729 71.762 1.00 30.84 358 ASP A CA 1
ATOM 1236 C C . ASP A 1 174 ? 69.821 34.876 73.282 1.00 29.12 358 ASP A C 1
ATOM 1237 O O . ASP A 1 174 ? 69.069 35.657 73.875 1.00 26.59 358 ASP A O 1
ATOM 1242 N N . SER A 1 175 ? 70.698 34.118 73.930 1.00 26.45 359 SER A N 1
ATOM 1243 C CA . SER A 1 175 ? 70.755 34.178 75.388 1.00 26.40 359 SER A CA 1
ATOM 1244 C C . SER A 1 175 ? 71.248 35.529 75.913 1.00 25.88 359 SER A C 1
ATOM 1245 O O . SER A 1 175 ? 70.980 35.864 77.066 1.00 25.18 359 SER A O 1
ATOM 1248 N N . THR A 1 176 ? 71.936 36.320 75.081 1.00 26.46 360 THR A N 1
ATOM 1249 C CA . THR A 1 176 ? 72.332 37.682 75.486 1.00 28.32 360 THR A CA 1
ATOM 1250 C C . THR A 1 176 ? 71.181 38.693 75.472 1.00 28.44 360 THR A C 1
ATOM 1251 O O . THR A 1 176 ? 71.290 39.777 76.063 1.00 30.38 360 THR A O 1
ATOM 1255 N N . THR A 1 177 ? 70.077 38.351 74.823 1.00 27.13 361 THR A N 1
ATOM 1256 C CA . THR A 1 177 ? 68.931 39.257 74.757 1.00 27.52 361 THR A CA 1
ATOM 1257 C C . THR A 1 177 ? 67.745 38.827 75.600 1.00 26.26 361 THR A C 1
ATOM 1258 O O . THR A 1 177 ? 66.706 39.489 75.572 1.00 25.89 361 THR A O 1
ATOM 1262 N N . VAL A 1 178 ? 67.905 37.741 76.361 1.00 23.86 362 VAL A N 1
ATOM 1263 C CA . VAL A 1 178 ? 66.916 37.322 77.341 1.00 23.57 362 VAL A CA 1
ATOM 1264 C C . VAL A 1 178 ? 67.392 37.764 78.712 1.00 24.28 362 VAL A C 1
ATOM 1265 O O . VAL A 1 178 ? 68.476 37.368 79.158 1.00 25.08 362 VAL A O 1
ATOM 1269 N N . TYR A 1 179 ? 66.583 38.586 79.365 1.00 25.53 363 TYR A N 1
ATOM 1270 C CA . TYR A 1 179 ? 66.864 39.067 80.709 1.00 26.60 363 TYR A CA 1
ATOM 1271 C C . TYR A 1 179 ? 66.021 38.305 81.735 1.00 26.35 363 TYR A C 1
ATOM 1272 O O . TYR A 1 179 ? 65.043 37.646 81.389 1.00 26.48 363 TYR A O 1
ATOM 1281 N N . LEU A 1 180 ? 66.431 38.398 82.991 1.00 27.12 364 LEU A N 1
ATOM 1282 C CA . LEU A 1 180 ? 65.821 37.646 84.083 1.00 28.12 364 LEU A CA 1
ATOM 1283 C C . LEU A 1 180 ? 65.298 38.586 85.168 1.00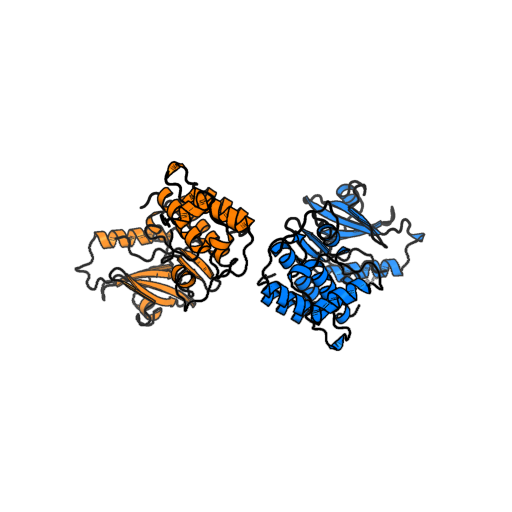 29.61 364 LEU A C 1
ATOM 1284 O O . LEU A 1 180 ? 66.030 39.459 85.630 1.00 30.45 364 LEU A O 1
ATOM 1289 N N . THR A 1 181 ? 64.046 38.376 85.566 1.00 31.50 365 THR A N 1
ATOM 1290 C CA . THR A 1 181 ? 63.382 39.172 86.607 1.00 32.58 365 THR A CA 1
ATOM 1291 C C . THR A 1 181 ? 63.884 38.782 87.994 1.00 34.87 365 THR A C 1
ATOM 1292 O O . THR A 1 181 ? 64.694 37.864 88.133 1.00 32.85 365 THR A O 1
ATOM 1296 N N . ASP A 1 182 ? 63.386 39.478 89.018 1.00 38.40 366 ASP A N 1
ATOM 1297 C CA . ASP A 1 182 ? 63.805 39.232 90.405 1.00 41.58 366 ASP A CA 1
ATOM 1298 C C . ASP A 1 182 ? 63.590 37.793 90.917 1.00 42.48 366 ASP A C 1
ATOM 1299 O O . ASP A 1 182 ? 64.294 37.365 91.839 1.00 44.05 366 ASP A O 1
ATOM 1304 N N . ASP A 1 183 ? 62.633 37.054 90.339 1.00 41.69 367 ASP A N 1
ATOM 1305 C CA . ASP A 1 183 ? 62.480 35.616 90.646 1.00 39.59 367 ASP A CA 1
ATOM 1306 C C . ASP A 1 183 ? 62.797 34.716 89.438 1.00 38.15 367 ASP A C 1
ATOM 1307 O O . ASP A 1 183 ? 62.269 33.598 89.298 1.00 34.51 367 ASP A O 1
ATOM 1312 N N . PHE A 1 184 ? 63.686 35.225 88.590 1.00 35.09 368 PHE A N 1
ATOM 1313 C CA . PHE A 1 184 ? 64.261 34.498 87.462 1.00 36.04 368 PHE A CA 1
ATOM 1314 C C . PHE A 1 184 ? 63.256 34.069 86.399 1.00 34.92 368 PHE A C 1
ATOM 1315 O O . PHE A 1 184 ? 63.434 33.042 85.756 1.00 36.58 368 PHE A O 1
ATOM 1323 N N . ALA A 1 185 ? 62.204 34.857 86.204 1.00 32.08 369 ALA A N 1
ATOM 1324 C CA . ALA A 1 185 ? 61.350 34.678 85.039 1.00 31.07 369 ALA A CA 1
ATOM 1325 C C . ALA A 1 185 ? 62.031 35.308 83.821 1.00 29.18 369 ALA A C 1
ATOM 1326 O O . ALA A 1 185 ? 62.828 36.244 83.951 1.00 28.64 369 ALA A O 1
ATOM 1328 N N . ALA A 1 186 ? 61.708 34.801 82.638 1.00 26.83 370 ALA A N 1
ATOM 1329 C CA . ALA A 1 186 ? 62.294 35.303 81.409 1.00 26.70 370 ALA A CA 1
ATOM 1330 C C . ALA A 1 186 ? 61.633 36.600 80.953 1.00 25.99 370 ALA A C 1
ATOM 1331 O O . ALA A 1 186 ? 60.419 36.721 80.996 1.00 25.50 370 ALA A O 1
ATOM 1333 N N . LYS A 1 187 ? 62.454 37.542 80.492 1.00 26.85 371 LYS A N 1
ATOM 1334 C CA . LYS A 1 187 ? 61.996 38.669 79.688 1.00 26.70 371 LYS A CA 1
ATOM 1335 C C . LYS A 1 187 ? 62.840 38.791 78.429 1.00 25.57 371 LYS A C 1
ATOM 1336 O O . LYS A 1 187 ? 64.015 39.193 78.472 1.00 26.22 371 LYS A O 1
ATOM 13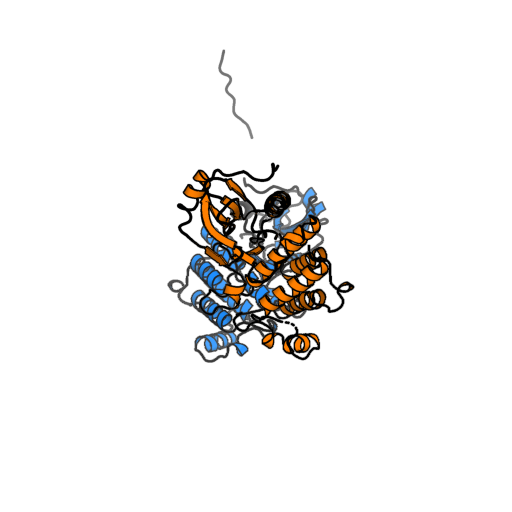42 N N . VAL A 1 188 ? 62.249 38.401 77.303 1.00 24.95 372 VAL A N 1
ATOM 1343 C CA . VAL A 1 188 ? 62.890 38.543 76.006 1.00 24.70 372 VAL A CA 1
ATOM 1344 C C . VAL A 1 188 ? 62.917 40.037 75.683 1.00 25.79 372 VAL A C 1
ATOM 1345 O O . VAL A 1 188 ? 61.943 40.741 75.947 1.00 25.87 372 VAL A O 1
ATOM 1349 N N . SER A 1 189 ? 64.026 40.510 75.129 1.00 25.48 373 SER A N 1
ATOM 1350 C CA . SER A 1 189 ? 64.187 41.953 74.891 1.00 26.21 373 SER A CA 1
ATOM 1351 C C . SER A 1 189 ? 64.430 42.304 73.440 1.00 26.78 373 SER A C 1
ATOM 1352 O O . SER A 1 189 ? 64.843 41.465 72.627 1.00 27.56 373 SER A O 1
ATOM 1355 N N . ASP A 1 190 ? 64.181 43.570 73.126 1.00 25.92 374 ASP A N 1
ATOM 1356 C CA . ASP A 1 190 ? 64.561 44.138 71.855 1.00 28.08 374 ASP A CA 1
ATOM 1357 C C . ASP A 1 190 ? 65.058 45.564 72.110 1.00 28.76 374 ASP A C 1
ATOM 1358 O O . ASP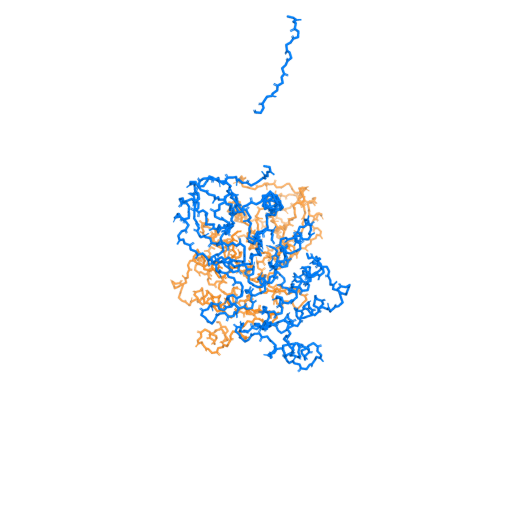 A 1 190 ? 64.299 46.533 71.987 1.00 30.32 374 ASP A O 1
ATOM 1363 N N . LEU A 1 191 ? 66.331 45.662 72.459 1.00 29.91 375 LEU A N 1
ATOM 1364 C CA . LEU A 1 191 ? 66.940 46.920 72.897 1.00 31.87 375 LEU A CA 1
ATOM 1365 C C . LEU A 1 191 ? 67.653 47.683 71.779 1.00 34.29 375 LEU A C 1
ATOM 1366 O O . LEU A 1 191 ? 67.866 48.896 71.887 1.00 35.06 375 LEU A O 1
ATOM 1371 N N . GLU A 1 192 ? 68.021 46.977 70.717 1.00 35.28 376 GLU A N 1
ATOM 1372 C CA . GLU A 1 192 ? 68.784 47.565 69.627 1.00 38.57 376 GLU A CA 1
ATOM 1373 C C . GLU A 1 192 ? 67.877 48.429 68.783 1.00 36.79 376 GLU A C 1
ATOM 1374 O O . GLU A 1 192 ? 66.750 48.049 68.486 1.00 37.06 376 GLU A O 1
ATOM 1380 N N . PHE A 1 193 ? 68.367 49.592 68.386 1.00 34.01 377 PHE A N 1
ATOM 1381 C CA . PHE A 1 193 ? 67.598 50.452 67.503 1.00 36.75 377 PHE A CA 1
ATOM 1382 C C . PHE A 1 193 ? 67.520 49.768 66.136 1.00 40.77 377 PHE A C 1
ATOM 1383 O O . PHE A 1 193 ? 68.504 49.175 65.679 1.00 41.26 377 PHE A O 1
ATOM 1391 N N . TRP A 1 194 ? 66.345 49.824 65.510 1.00 42.53 378 TRP A N 1
ATOM 1392 C CA . TRP A 1 194 ? 66.095 49.131 64.234 1.00 48.67 378 TRP A CA 1
ATOM 1393 C C . TRP A 1 194 ? 66.828 49.805 63.066 1.00 54.25 378 TRP A C 1
ATOM 1394 O O . TRP A 1 194 ? 66.200 50.457 62.229 1.00 62.19 378 TRP A O 1
ATOM 1405 N N . ASN A 1 195 ? 68.148 49.645 63.009 1.00 59.19 379 ASN A N 1
ATOM 1406 C CA . ASN A 1 195 ? 68.949 50.193 61.908 1.00 63.06 379 ASN A CA 1
ATOM 1407 C C . ASN A 1 195 ? 70.325 49.537 61.832 1.00 65.67 379 ASN A C 1
ATOM 1408 O O . ASN A 1 195 ? 70.433 48.321 61.661 1.00 70.92 379 ASN A O 1
ATOM 1413 N N . PRO A 1 212 ? 63.772 38.536 59.959 1.00 76.56 396 PRO A N 1
ATOM 1414 C CA . PRO A 1 212 ? 63.998 37.100 60.117 1.00 75.36 396 PRO A CA 1
ATOM 1415 C C . PRO A 1 212 ? 62.710 36.341 59.996 1.00 73.10 396 PRO A C 1
ATOM 1416 O O . PRO A 1 212 ? 61.739 36.728 60.595 1.00 75.60 396 PRO A O 1
ATOM 1418 N N . ASP A 1 213 ? 62.682 35.283 59.223 1.00 69.05 397 ASP A N 1
ATOM 1419 C CA . ASP A 1 213 ? 61.460 34.494 59.127 1.00 67.19 397 ASP A CA 1
ATOM 1420 C C . ASP A 1 213 ? 61.182 33.834 60.474 1.00 64.66 397 ASP A C 1
ATOM 1421 O O . ASP A 1 213 ? 62.090 33.660 61.294 1.00 61.52 397 ASP A O 1
ATOM 1423 N N . MET A 1 214 ? 59.925 33.467 60.694 1.00 62.18 398 MET A N 1
ATOM 1424 C CA . MET A 1 214 ? 59.540 32.738 61.900 1.00 61.92 398 MET A CA 1
ATOM 1425 C C . MET A 1 214 ? 60.185 31.356 61.969 1.00 57.81 398 MET A C 1
ATOM 1426 O O . MET A 1 214 ? 60.423 30.841 63.059 1.00 57.22 398 MET A O 1
ATOM 1431 N N . GLU A 1 215 ? 60.466 30.766 60.809 1.00 53.90 399 GLU A N 1
ATOM 1432 C CA . GLU A 1 215 ? 61.216 29.513 60.738 1.00 50.50 399 GLU A CA 1
ATOM 1433 C C . GLU A 1 215 ? 62.619 29.676 61.327 1.00 48.09 399 GLU A C 1
ATOM 1434 O O . GLU A 1 215 ? 63.150 28.748 61.939 1.00 42.88 399 GLU A O 1
ATOM 1436 N N . ASP A 1 216 ? 63.220 30.849 61.128 1.00 46.24 400 ASP A N 1
ATOM 1437 C CA . ASP A 1 216 ? 64.528 31.144 61.698 1.00 45.28 400 ASP A CA 1
ATOM 1438 C C . ASP A 1 216 ? 64.452 31.372 63.214 1.00 41.22 400 ASP A C 1
ATOM 1439 O O . ASP A 1 216 ? 65.366 30.978 63.943 1.00 37.60 400 ASP A O 1
ATOM 1444 N N . ILE A 1 217 ? 63.379 32.015 63.677 1.00 38.10 401 ILE A N 1
ATOM 1445 C CA . ILE A 1 217 ? 63.173 32.233 65.118 1.00 37.84 401 ILE A CA 1
ATOM 1446 C C . ILE A 1 217 ? 62.970 30.896 65.843 1.00 35.32 401 ILE A C 1
ATOM 1447 O O . ILE A 1 217 ? 63.515 30.692 66.927 1.00 32.75 401 ILE A O 1
ATOM 1452 N N . VAL A 1 218 ? 62.183 30.004 65.243 1.00 33.84 402 VAL A N 1
ATOM 1453 C CA . VAL A 1 218 ? 62.014 28.650 65.767 1.00 33.14 402 VAL A CA 1
ATOM 1454 C C . VAL A 1 218 ? 63.363 27.941 65.932 1.00 32.78 402 VAL A C 1
ATOM 1455 O O . VAL A 1 218 ? 63.596 27.309 66.966 1.00 30.79 402 VAL A O 1
ATOM 1459 N N . ARG A 1 219 ? 64.233 28.041 64.927 1.00 32.86 403 ARG A N 1
ATOM 1460 C CA . ARG A 1 219 ? 65.577 27.445 64.995 1.00 35.05 403 ARG A CA 1
ATOM 1461 C C . ARG A 1 219 ? 66.385 28.060 66.131 1.00 33.51 403 ARG A C 1
ATOM 1462 O O . ARG A 1 219 ? 67.030 27.350 66.899 1.00 32.21 403 ARG A O 1
ATOM 1470 N N . LYS A 1 220 ? 66.347 29.382 66.222 1.00 33.50 404 LYS A N 1
ATOM 1471 C CA . LYS A 1 220 ? 67.009 30.093 67.305 1.00 32.77 404 LYS A CA 1
ATOM 1472 C C . LYS A 1 220 ? 66.488 29.674 68.683 1.00 29.24 404 LYS A C 1
ATOM 1473 O O . LYS A 1 220 ? 67.288 29.527 69.613 1.00 28.37 404 LYS A O 1
ATOM 1479 N N . TYR A 1 221 ? 65.173 29.489 68.813 1.00 27.11 405 TYR A N 1
ATOM 1480 C CA . TYR A 1 221 ? 64.593 28.992 70.060 1.00 27.58 405 TYR A CA 1
ATOM 1481 C C . TYR A 1 221 ? 65.182 27.633 70.428 1.00 28.32 405 TYR A C 1
ATOM 1482 O O . TYR A 1 221 ? 65.568 27.403 71.570 1.00 26.89 405 TYR A O 1
ATOM 1491 N N . GLY A 1 222 ? 65.240 26.734 69.451 1.00 27.88 406 GLY A N 1
ATOM 1492 C CA . GLY A 1 222 ? 65.828 25.412 69.663 1.00 28.98 406 GLY A CA 1
ATOM 1493 C C . GLY A 1 222 ? 67.262 25.494 70.158 1.00 27.68 406 GLY A C 1
ATOM 1494 O O . GLY A 1 222 ? 67.641 24.752 71.047 1.00 27.82 406 GLY A O 1
ATOM 1495 N N . MET A 1 223 ? 68.046 26.411 69.597 1.00 28.63 407 MET A N 1
ATOM 1496 C CA . MET A 1 223 ? 69.440 26.592 70.002 1.00 29.18 407 MET A CA 1
ATOM 1497 C C . MET A 1 223 ? 69.556 27.122 71.434 1.00 27.32 407 MET A C 1
ATOM 1498 O O . MET A 1 223 ? 70.460 26.721 72.185 1.00 26.90 407 MET A O 1
ATOM 1503 N N . VAL A 1 224 ? 68.660 28.036 71.798 1.00 26.27 408 VAL A N 1
ATOM 1504 C CA . VAL A 1 224 ? 68.657 28.605 73.144 1.00 25.47 408 VAL A CA 1
ATOM 1505 C C . VAL A 1 224 ? 68.201 27.555 74.160 1.00 23.77 408 VAL A C 1
ATOM 1506 O O . VAL A 1 224 ? 68.750 27.469 75.265 1.00 23.34 408 VAL A O 1
ATOM 1510 N N . LEU A 1 225 ? 67.183 26.775 73.803 1.00 23.97 409 LEU A N 1
ATOM 1511 C CA . LEU A 1 225 ? 66.747 25.669 74.651 1.00 24.27 409 LEU A CA 1
ATOM 1512 C C . LEU A 1 225 ? 67.903 24.672 74.863 1.00 24.46 409 LEU A C 1
ATOM 1513 O O . LEU A 1 225 ? 68.164 24.234 75.992 1.00 22.77 409 LEU A O 1
ATOM 1518 N N . LEU A 1 226 ? 68.605 24.332 73.783 1.00 25.99 410 LEU A N 1
ATOM 1519 C CA . LEU A 1 226 ? 69.785 23.457 73.884 1.00 27.33 410 LEU A CA 1
ATOM 1520 C C . LEU A 1 226 ? 70.855 24.038 74.808 1.00 25.99 410 LEU A C 1
ATOM 1521 O O . LEU A 1 226 ? 71.483 23.319 75.584 1.00 24.11 410 LEU A O 1
ATOM 1526 N N . GLU A 1 227 ? 71.051 25.351 74.718 1.00 25.63 411 GLU A N 1
ATOM 1527 C CA . GLU A 1 227 ? 72.005 26.059 75.567 1.00 24.97 411 GLU A CA 1
ATOM 1528 C C . GLU A 1 227 ? 71.590 26.029 77.030 1.00 23.07 411 GLU A C 1
ATOM 1529 O O . GLU A 1 227 ? 72.412 25.815 77.910 1.00 23.13 411 GLU A O 1
ATOM 1535 N N . ILE A 1 228 ? 70.297 26.200 77.278 1.00 22.22 412 ILE A N 1
ATOM 1536 C CA . ILE A 1 228 ? 69.767 26.150 78.638 1.00 21.76 412 ILE A CA 1
ATOM 1537 C C . ILE A 1 228 ? 69.961 24.740 79.217 1.00 22.40 412 ILE A C 1
ATOM 1538 O O . ILE A 1 228 ? 70.328 24.578 80.380 1.00 21.70 412 ILE A O 1
ATOM 1543 N N . LEU A 1 229 ? 69.735 23.724 78.391 1.00 23.07 413 LEU A N 1
ATOM 1544 C CA . LEU A 1 229 ? 69.860 22.338 78.842 1.00 24.78 413 LEU A CA 1
ATOM 1545 C C . LEU A 1 229 ? 71.296 21.852 79.060 1.00 24.99 413 LEU A C 1
ATOM 1546 O O . LEU A 1 229 ? 71.543 21.059 79.968 1.00 25.64 413 LEU A O 1
ATOM 1551 N N . THR A 1 230 ? 72.223 22.302 78.220 1.00 25.82 414 THR A N 1
ATOM 1552 C CA . THR A 1 230 ? 73.593 21.775 78.207 1.00 27.31 414 THR A CA 1
ATOM 1553 C C . THR A 1 230 ? 74.609 22.718 78.840 1.00 27.34 414 THR A C 1
ATOM 1554 O O . THR A 1 230 ? 75.702 22.298 79.227 1.00 27.99 414 THR A O 1
ATOM 1558 N N . GLY A 1 231 ? 74.267 23.999 78.911 1.00 29.30 415 GLY A N 1
ATOM 1559 C CA . GLY A 1 231 ? 75.215 25.030 79.278 1.00 30.42 415 GLY A CA 1
ATOM 1560 C C . GLY A 1 231 ? 76.284 25.327 78.236 1.00 31.77 415 GLY A C 1
ATOM 1561 O O . GLY A 1 231 ? 77.261 25.995 78.563 1.00 35.13 415 GLY A O 1
ATOM 1562 N N . ARG A 1 232 ? 76.101 24.861 76.999 1.00 33.01 416 ARG A N 1
ATOM 1563 C CA . ARG A 1 232 ? 77.087 25.033 75.918 1.00 36.82 416 ARG A CA 1
ATOM 1564 C C . ARG A 1 232 ? 76.563 25.911 74.774 1.00 36.93 416 ARG A C 1
ATOM 1565 O O . ARG A 1 232 ? 75.377 25.859 74.427 1.00 33.72 416 ARG A O 1
ATOM 1573 N N . VAL A 1 233 ? 77.465 26.690 74.175 1.00 38.35 417 VAL A N 1
ATOM 1574 C CA . VAL A 1 233 ? 77.120 27.613 73.087 1.00 39.93 417 VAL A CA 1
ATOM 1575 C C . VAL A 1 233 ? 78.214 27.587 72.011 1.00 40.68 417 VAL A C 1
ATOM 1576 O O . VAL A 1 233 ? 79.386 27.379 72.338 1.00 41.26 417 VAL A O 1
ATOM 1580 N N . PRO A 1 234 ? 77.871 27.820 70.754 1.00 43.70 418 PRO A N 1
ATOM 1581 C CA . PRO A 1 234 ? 78.885 27.799 69.692 1.00 45.73 418 PRO A CA 1
ATOM 1582 C C . PRO A 1 234 ? 79.912 28.898 69.893 1.00 46.56 418 PRO A C 1
ATOM 1583 O O . PRO A 1 234 ? 79.544 30.011 70.183 1.00 46.71 418 PRO A O 1
ATOM 1587 N N . SER A 1 235 ? 81.181 28.565 69.752 1.00 45.75 419 SER A N 1
ATOM 1588 C CA . SER A 1 235 ? 82.253 29.507 69.989 1.00 46.70 419 SER A CA 1
ATOM 1589 C C . SER A 1 235 ? 82.626 30.354 68.768 1.00 47.88 419 SER A C 1
ATOM 1590 O O . SER A 1 235 ? 83.455 31.223 68.855 1.00 41.52 419 SER A O 1
ATOM 1593 N N . SER A 1 236 ? 81.966 30.069 67.656 1.00 49.05 420 SER A N 1
ATOM 1594 C CA . SER A 1 236 ? 82.122 30.762 66.384 1.00 51.94 420 SER A CA 1
ATOM 1595 C C . SER A 1 236 ? 80.970 30.407 65.446 1.00 52.61 420 SER A C 1
ATOM 1596 O O . SER A 1 236 ? 80.005 29.790 65.826 1.00 53.09 420 SER A O 1
ATOM 1599 N N . GLU A 1 237 ? 81.067 30.849 64.214 1.00 54.34 421 GLU A N 1
ATOM 1600 C CA . GLU A 1 237 ? 80.047 30.506 63.243 1.00 53.89 421 GLU A CA 1
ATOM 1601 C C . GLU A 1 237 ? 80.296 29.118 62.663 1.00 55.01 421 GLU A C 1
ATOM 1602 O O . GLU A 1 237 ? 79.420 28.546 62.072 1.00 56.81 421 GLU A O 1
ATOM 1604 N N . ASP A 1 238 ? 81.491 28.581 62.868 1.00 30.00 422 ASP A N 1
ATOM 1605 C CA . ASP A 1 238 ? 81.867 27.271 62.378 1.00 30.00 422 ASP A CA 1
ATOM 1606 C C . ASP A 1 238 ? 82.340 26.369 63.517 1.00 30.00 422 ASP A C 1
ATOM 1607 O O . ASP A 1 238 ? 83.469 25.922 63.501 1.00 30.00 422 ASP A O 1
ATOM 1609 N N . ASP A 1 239 ? 81.479 26.103 64.505 1.00 51.87 423 ASP A N 1
ATOM 1610 C CA . ASP A 1 239 ? 81.851 25.252 65.638 1.00 53.39 423 ASP A CA 1
ATOM 1611 C C . ASP A 1 239 ? 81.588 23.776 65.334 1.00 53.15 423 ASP A C 1
ATOM 1612 O O . ASP A 1 239 ? 80.611 23.224 65.752 1.00 50.73 423 ASP A O 1
ATOM 1617 N N . GLY A 1 240 ? 82.484 23.173 64.574 1.00 54.64 424 GLY A N 1
ATOM 1618 C CA . GLY A 1 240 ? 82.402 21.769 64.172 1.00 54.60 424 GLY A CA 1
ATOM 1619 C C . GLY A 1 240 ? 82.441 20.789 65.335 1.00 56.60 424 GLY A C 1
ATOM 1620 O O . GLY A 1 240 ? 81.641 19.852 65.375 1.00 57.28 424 GLY A O 1
ATOM 1621 N N . PRO A 1 241 ? 83.381 20.982 66.285 1.00 56.94 425 PRO A N 1
ATOM 1622 C CA . PRO A 1 241 ? 83.438 20.123 67.469 1.00 56.38 425 PRO A CA 1
ATOM 1623 C C . PRO A 1 241 ? 82.119 20.072 68.254 1.00 56.39 425 PRO A C 1
ATOM 1624 O O . PRO A 1 241 ? 81.709 18.991 68.686 1.00 56.12 425 PRO A O 1
ATOM 1628 N N . LEU A 1 242 ? 81.466 21.223 68.430 1.00 54.84 426 LEU A N 1
ATOM 1629 C CA . LEU A 1 242 ? 80.157 21.268 69.105 1.00 52.72 426 LEU A CA 1
ATOM 1630 C C . LEU A 1 242 ? 79.080 20.585 68.264 1.00 50.23 426 LEU A C 1
ATOM 1631 O O . LEU A 1 242 ? 78.211 19.896 68.801 1.00 51.25 426 LEU A O 1
ATOM 1636 N N . GLU A 1 243 ? 79.142 20.779 66.950 1.00 48.46 427 GLU A N 1
ATOM 1637 C CA . GLU A 1 243 ? 78.205 20.137 66.027 1.00 49.32 427 GLU A CA 1
ATOM 1638 C C . GLU A 1 243 ? 78.296 18.611 66.096 1.00 47.68 427 GLU A C 1
ATOM 1639 O O . GLU A 1 243 ? 77.274 17.924 66.101 1.00 46.59 427 GLU A O 1
ATOM 1641 N N . ASN A 1 244 ? 79.519 18.085 66.149 1.00 48.05 428 ASN A N 1
ATOM 1642 C CA . ASN A 1 244 ? 79.735 16.630 66.211 1.00 45.64 428 ASN A CA 1
ATOM 1643 C C . ASN A 1 244 ? 79.284 16.056 67.555 1.00 44.34 428 ASN A C 1
ATOM 1644 O O . ASN A 1 244 ? 78.863 14.897 67.648 1.00 40.16 428 ASN A O 1
ATOM 1649 N N . TRP A 1 245 ? 79.393 16.875 68.595 1.00 42.87 429 TRP A N 1
ATOM 1650 C CA . TRP A 1 245 ? 79.050 16.473 69.953 1.00 42.65 429 TRP A CA 1
ATOM 1651 C C . TRP A 1 245 ? 77.530 16.391 70.106 1.00 41.09 429 TRP A C 1
ATOM 1652 O O . TRP A 1 245 ? 76.990 15.389 70.590 1.00 41.50 429 TRP A O 1
ATOM 1663 N N . VAL A 1 246 ? 76.847 17.448 69.677 1.00 38.80 430 VAL A N 1
ATOM 1664 C CA . VAL A 1 246 ? 75.387 17.451 69.586 1.00 38.98 430 VAL A CA 1
ATOM 1665 C C . VAL A 1 246 ? 74.899 16.315 68.680 1.00 37.65 430 VAL A C 1
ATOM 1666 O O . VAL A 1 246 ? 73.971 15.582 69.034 1.00 33.77 430 VAL A O 1
ATOM 1670 N N . SER A 1 247 ? 75.523 16.177 67.509 1.00 36.13 431 SER A N 1
ATOM 1671 C CA . SER A 1 247 ? 75.180 15.098 66.579 1.00 37.32 431 SER A CA 1
ATOM 1672 C C . SER A 1 247 ? 75.267 13.726 67.242 1.00 33.08 431 SER A C 1
ATOM 1673 O O . SER A 1 247 ? 74.410 12.877 67.021 1.00 33.91 431 SER A O 1
ATOM 1676 N N . ARG A 1 248 ? 76.295 13.520 68.056 1.00 31.69 432 ARG A N 1
ATOM 1677 C CA . ARG A 1 248 ? 76.473 12.249 68.739 1.00 32.22 432 ARG A CA 1
ATOM 1678 C C . ARG A 1 248 ? 75.266 11.968 69.622 1.00 31.78 432 ARG A C 1
ATOM 1679 O O . ARG A 1 248 ? 74.781 10.836 69.642 1.00 31.28 432 ARG A O 1
ATOM 1687 N N . TYR A 1 249 ? 74.758 12.989 70.321 1.00 29.62 433 TYR A N 1
ATOM 1688 C CA . TYR A 1 249 ? 73.546 12.792 71.134 1.00 29.24 433 TYR A CA 1
ATOM 1689 C C . TYR A 1 249 ? 72.345 12.370 70.282 1.00 29.71 433 TYR A C 1
ATOM 1690 O O . TYR A 1 249 ? 71.705 11.350 70.553 1.00 28.43 433 TYR A O 1
ATOM 1699 N N . PHE A 1 250 ? 72.032 13.147 69.255 1.00 30.20 434 PHE A N 1
ATOM 1700 C CA . PHE A 1 250 ? 70.840 12.864 68.450 1.00 32.18 434 PHE A CA 1
ATOM 1701 C C . PHE A 1 250 ? 70.915 11.543 67.675 1.00 32.58 434 PHE A C 1
ATOM 1702 O O . PHE A 1 250 ? 69.880 10.982 67.331 1.00 31.19 434 PHE A O 1
ATOM 1710 N N . GLU A 1 251 ? 72.126 11.040 67.449 1.00 32.49 435 GLU A N 1
ATOM 1711 C CA . GLU A 1 251 ? 72.310 9.761 66.757 1.00 34.83 435 GLU A CA 1
ATOM 1712 C C . GLU A 1 251 ? 72.328 8.568 67.719 1.00 34.99 435 GLU A C 1
ATOM 1713 O O . GLU A 1 251 ? 72.501 7.420 67.296 1.00 35.93 435 GLU A O 1
ATOM 1719 N N . GLY A 1 252 ? 72.141 8.841 69.008 1.00 31.82 436 GLY A N 1
ATOM 1720 C CA . GLY A 1 252 ? 71.994 7.799 70.008 1.00 30.79 436 GLY A CA 1
ATOM 1721 C C . GLY A 1 252 ? 73.266 7.348 70.693 1.00 30.58 436 GLY A C 1
ATOM 1722 O O . GLY A 1 252 ? 73.251 6.309 71.358 1.00 30.75 436 GLY A O 1
ATOM 1723 N N . GLY A 1 253 ? 74.355 8.121 70.569 1.00 29.07 437 GLY A N 1
ATOM 1724 C CA . GLY A 1 253 ? 75.638 7.756 71.153 1.00 29.21 437 GLY A CA 1
ATOM 1725 C C . GLY A 1 253 ? 76.049 8.508 72.407 1.00 29.78 437 GLY A C 1
ATOM 1726 O O . GLY A 1 253 ? 77.238 8.570 72.726 1.00 30.36 437 GLY A O 1
ATOM 1727 N N . MET A 1 254 ? 75.080 9.081 73.122 1.00 28.67 438 MET A N 1
ATOM 1728 C CA . MET A 1 254 ? 75.382 9.842 74.336 1.00 29.35 438 MET A CA 1
ATOM 1729 C C . MET A 1 254 ? 74.325 9.681 75.427 1.00 27.44 438 MET A C 1
ATOM 1730 O O . MET A 1 254 ? 73.139 9.838 75.187 1.00 27.74 438 MET A O 1
ATOM 1735 N N . ARG A 1 255 ? 74.787 9.395 76.642 1.00 30.72 439 ARG A N 1
ATOM 1736 C CA . ARG A 1 255 ? 73.916 9.333 77.810 1.00 31.58 439 ARG A CA 1
ATOM 1737 C C . ARG A 1 255 ? 73.460 10.753 78.179 1.00 30.22 439 ARG A C 1
ATOM 1738 O O . ARG A 1 255 ? 74.187 11.715 77.951 1.00 28.89 439 ARG A O 1
ATOM 1746 N N . LEU A 1 256 ? 72.267 10.882 78.752 1.00 30.43 440 LEU A N 1
ATOM 1747 C CA . LEU A 1 256 ? 71.789 12.198 79.187 1.00 31.03 440 LEU A CA 1
ATOM 1748 C C . LEU A 1 256 ? 72.698 12.845 80.239 1.00 31.92 440 LEU A C 1
ATOM 1749 O O . LEU A 1 256 ? 72.788 14.073 80.291 1.00 30.56 440 LEU A O 1
ATOM 1754 N N . GLU A 1 257 ? 73.380 12.042 81.064 1.00 32.36 441 GLU A N 1
ATOM 1755 C CA . GLU A 1 257 ? 74.325 12.598 82.053 1.00 33.93 441 GLU A CA 1
ATOM 1756 C C . GLU A 1 257 ? 75.516 13.317 81.409 1.00 33.10 441 GLU A C 1
ATOM 1757 O O . GLU A 1 257 ? 76.141 14.172 82.039 1.00 32.23 441 GLU A O 1
ATOM 1763 N N . GLU A 1 258 ? 75.857 12.950 80.177 1.00 30.18 442 GLU A N 1
ATOM 1764 C CA . GLU A 1 258 ? 76.918 13.635 79.454 1.00 32.19 442 GLU A CA 1
ATOM 1765 C C . GLU A 1 258 ? 76.391 14.908 78.780 1.00 30.15 442 GLU A C 1
ATOM 1766 O O . GLU A 1 258 ? 77.118 15.877 78.630 1.00 31.91 442 GLU A O 1
ATOM 1772 N N . LEU A 1 259 ? 75.133 14.897 78.372 1.00 28.44 443 LEU A N 1
ATOM 1773 C CA . LEU A 1 259 ? 74.544 16.022 77.653 1.00 28.53 443 LEU A CA 1
ATOM 1774 C C . LEU A 1 259 ? 74.154 17.178 78.579 1.00 28.15 443 LEU A C 1
ATOM 1775 O O . LEU A 1 259 ? 74.456 18.346 78.312 1.00 27.42 443 LEU A O 1
ATOM 1780 N N . ILE A 1 260 ? 73.471 16.843 79.658 1.00 26.80 444 ILE A N 1
ATOM 1781 C CA . ILE A 1 260 ? 72.814 17.858 80.495 1.00 26.02 444 ILE A CA 1
ATOM 1782 C C . ILE A 1 260 ? 73.840 18.580 81.382 1.00 26.38 444 ILE A C 1
ATOM 1783 O O . ILE A 1 260 ? 74.738 17.958 81.939 1.00 26.33 444 ILE A O 1
ATOM 1788 N N . ASP A 1 261 ? 73.700 19.902 81.489 1.00 24.72 445 ASP A N 1
ATOM 1789 C CA . ASP A 1 261 ? 74.591 20.738 82.280 1.00 26.62 445 ASP A CA 1
ATOM 1790 C C . ASP A 1 261 ? 74.750 20.204 83.708 1.00 26.51 445 ASP A C 1
ATOM 1791 O O . ASP A 1 261 ? 73.776 20.118 84.437 1.00 25.80 445 ASP A O 1
ATOM 1796 N N . PRO A 1 262 ? 75.983 19.868 84.127 1.00 28.46 446 PRO A N 1
ATOM 1797 C CA . PRO A 1 262 ? 76.168 19.440 85.535 1.00 29.65 446 PRO A CA 1
ATOM 1798 C C . PRO A 1 262 ? 75.754 20.476 86.591 1.00 28.42 446 PRO A C 1
ATOM 1799 O O . PRO A 1 262 ? 75.299 20.103 87.680 1.00 30.18 446 PRO A O 1
ATOM 1803 N N . SER A 1 263 ? 75.848 21.763 86.266 1.00 27.94 447 SER A N 1
ATOM 1804 C CA . SER A 1 263 ? 75.491 22.819 87.224 1.00 28.78 447 SER A CA 1
ATOM 1805 C C . SER A 1 263 ? 73.988 22.898 87.545 1.00 29.15 447 SER A C 1
ATOM 1806 O O . SER A 1 263 ? 73.592 23.601 88.472 1.00 29.03 447 SER A O 1
ATOM 1809 N N . ILE A 1 264 ? 73.155 22.207 86.761 1.00 26.95 448 ILE A N 1
ATOM 1810 C CA . ILE A 1 264 ? 71.721 22.094 87.060 1.00 26.52 448 ILE A CA 1
ATOM 1811 C C . ILE A 1 264 ? 71.455 21.384 88.381 1.00 27.58 448 ILE A C 1
ATOM 1812 O O . ILE A 1 264 ? 70.492 21.706 89.087 1.00 30.48 448 ILE A O 1
ATOM 1817 N N . GLY A 1 265 ? 72.304 20.415 88.696 1.00 28.62 449 GLY A N 1
ATOM 1818 C CA . GLY A 1 265 ? 72.037 19.484 89.771 1.00 28.18 449 GLY A CA 1
ATOM 1819 C C . GLY A 1 265 ? 71.121 18.373 89.283 1.00 28.22 449 GLY A C 1
ATOM 1820 O O . GLY A 1 265 ? 71.227 17.925 88.139 1.00 27.99 449 GLY A O 1
ATOM 1821 N N . PHE A 1 266 ? 70.199 17.932 90.137 1.00 28.49 450 PHE A N 1
ATOM 1822 C CA . PHE A 1 266 ? 69.335 16.803 89.773 1.00 28.50 450 PHE A CA 1
ATOM 1823 C C . PHE A 1 266 ? 68.348 17.211 88.699 1.00 26.35 450 PHE A C 1
ATOM 1824 O O . PHE A 1 266 ? 67.928 18.366 88.647 1.00 27.19 450 PHE A O 1
ATOM 1832 N N . PHE A 1 267 ? 68.009 16.266 87.823 1.00 25.89 451 PHE A N 1
ATOM 1833 C CA . PHE A 1 267 ? 66.993 16.488 86.796 1.00 25.84 451 PHE A CA 1
ATOM 1834 C C . PHE A 1 267 ? 66.205 15.201 86.484 1.00 25.45 451 PHE A C 1
ATOM 1835 O O . PHE A 1 267 ? 66.728 14.106 86.656 1.00 26.20 451 PHE A O 1
ATOM 1843 N N . PRO A 1 268 ? 64.950 15.343 86.028 1.00 24.84 452 PRO A N 1
ATOM 1844 C CA . PRO A 1 268 ? 64.133 14.203 85.633 1.00 25.09 452 PRO A CA 1
ATOM 1845 C C . PRO A 1 268 ? 64.473 13.769 84.214 1.00 25.53 452 PRO A C 1
ATOM 1846 O O . PRO A 1 268 ? 64.388 14.549 83.262 1.00 24.04 452 PRO A O 1
ATOM 1850 N N . GLU A 1 269 ? 64.861 12.512 84.101 1.00 25.98 453 GLU A N 1
ATOM 1851 C CA . GLU A 1 269 ? 65.462 11.987 82.893 1.00 27.81 453 GLU A CA 1
ATOM 1852 C C . GLU A 1 269 ? 64.534 12.067 81.671 1.00 25.72 453 GLU A C 1
ATOM 1853 O O . GLU A 1 269 ? 64.930 12.490 80.576 1.00 26.49 453 GLU A O 1
ATOM 1859 N N . ASP A 1 270 ? 63.286 11.684 81.858 1.00 27.09 454 ASP A N 1
ATOM 1860 C CA . ASP A 1 270 ? 62.372 11.614 80.726 1.00 27.20 454 ASP A CA 1
ATOM 1861 C C . ASP A 1 270 ? 61.877 12.980 80.270 1.00 26.35 454 ASP A C 1
ATOM 1862 O O . ASP A 1 270 ? 61.600 13.174 79.092 1.00 25.14 454 ASP A O 1
ATOM 1867 N N . THR A 1 271 ? 61.789 13.918 81.201 1.00 25.38 455 THR A N 1
ATOM 1868 C CA . THR A 1 271 ? 61.498 15.311 80.844 1.00 25.83 455 THR A CA 1
ATOM 1869 C C . THR A 1 271 ? 62.627 15.909 80.015 1.00 25.11 455 THR A C 1
ATOM 1870 O O . THR A 1 271 ? 62.392 16.591 79.009 1.00 25.38 455 THR A O 1
ATOM 1874 N N . ALA A 1 272 ? 63.857 15.635 80.421 1.00 23.60 456 ALA A N 1
ATOM 1875 C CA . ALA A 1 272 ? 65.006 16.060 79.646 1.00 24.17 456 ALA A CA 1
ATOM 1876 C C . ALA A 1 272 ? 64.980 15.481 78.232 1.00 25.33 456 ALA A C 1
ATOM 1877 O O . ALA A 1 272 ? 65.192 16.209 77.260 1.00 24.46 456 ALA A O 1
ATOM 1879 N N . ARG A 1 273 ? 64.695 14.180 78.106 1.00 24.96 457 ARG A N 1
ATOM 1880 C CA . ARG A 1 273 ? 64.557 13.567 76.772 1.00 25.66 457 ARG A CA 1
ATOM 1881 C C . ARG A 1 273 ? 63.554 14.282 75.899 1.00 25.14 457 ARG A C 1
ATOM 1882 O O . ARG A 1 273 ? 63.835 14.601 74.738 1.00 25.49 457 ARG A O 1
ATOM 1890 N N . ALA A 1 274 ? 62.373 14.514 76.453 1.00 25.03 458 ALA A N 1
ATOM 1891 C CA . ALA A 1 274 ? 61.304 15.136 75.702 1.00 25.73 458 ALA A CA 1
ATOM 1892 C C . ALA A 1 274 ? 61.725 16.552 75.257 1.00 26.27 458 ALA A C 1
ATOM 1893 O O . ALA A 1 274 ? 61.460 16.956 74.125 1.00 25.96 458 ALA A O 1
ATOM 1895 N N . LEU A 1 275 ? 62.402 17.297 76.130 1.00 26.26 459 LEU A N 1
ATOM 1896 C CA . LEU A 1 275 ? 62.848 18.654 75.757 1.00 26.52 459 LEU A CA 1
ATOM 1897 C C . LEU A 1 275 ? 63.900 18.611 74.652 1.00 27.44 459 LEU A C 1
ATOM 1898 O O . LEU A 1 275 ? 63.909 19.475 73.762 1.00 27.28 459 LEU A O 1
ATOM 1903 N N . CYS A 1 276 ? 64.777 17.606 74.692 1.00 26.49 460 CYS A N 1
ATOM 1904 C CA . CYS A 1 276 ? 65.768 17.431 73.620 1.00 28.42 460 CYS A CA 1
ATOM 1905 C C . CYS A 1 276 ? 65.124 17.072 72.265 1.00 28.12 460 CYS A C 1
ATOM 1906 O O . CYS A 1 276 ? 65.660 17.425 71.219 1.00 28.15 460 CYS A O 1
ATOM 1909 N N . GLU A 1 277 ? 63.977 16.396 72.282 1.00 29.27 461 GLU A N 1
ATOM 1910 C CA . GLU A 1 277 ? 63.213 16.160 71.044 1.00 31.69 461 GLU A CA 1
ATOM 1911 C C . GLU A 1 277 ? 62.674 17.472 70.465 1.00 31.86 461 GLU A C 1
ATOM 1912 O O . GLU A 1 277 ? 62.734 17.693 69.253 1.00 31.31 461 GLU A O 1
ATOM 1918 N N . VAL A 1 278 ? 62.178 18.351 71.332 1.00 30.27 462 VAL A N 1
ATOM 1919 C CA . VAL A 1 278 ? 61.772 19.701 70.904 1.00 29.71 462 VAL A CA 1
ATOM 1920 C C . VAL A 1 278 ? 62.935 20.408 70.237 1.00 28.90 462 VAL A C 1
ATOM 1921 O O . VAL A 1 278 ? 62.772 20.953 69.149 1.00 29.53 462 VAL A O 1
ATOM 1925 N N . VAL A 1 279 ? 64.109 20.396 70.876 1.00 26.98 463 VAL A N 1
ATOM 1926 C CA . VAL A 1 279 ? 65.302 20.988 70.278 1.00 27.20 463 VAL A CA 1
ATOM 1927 C C . VAL A 1 279 ? 65.505 20.431 68.871 1.00 28.30 463 VAL A C 1
ATOM 1928 O O . VAL A 1 279 ? 65.662 21.194 67.916 1.00 27.75 463 VAL A O 1
ATOM 1932 N N . ARG A 1 280 ? 65.506 19.103 68.745 1.00 28.53 464 ARG A N 1
ATOM 1933 C CA . ARG A 1 280 ? 65.819 18.481 67.450 1.00 31.02 464 ARG A CA 1
ATOM 1934 C C . ARG A 1 280 ? 64.866 18.944 66.344 1.00 30.97 464 ARG A C 1
ATOM 1935 O O . ARG A 1 280 ? 65.308 19.207 65.221 1.00 32.64 464 ARG A O 1
ATOM 1943 N N . SER A 1 281 ? 63.577 19.043 66.658 1.00 31.52 465 SER A N 1
ATOM 1944 C CA . SER A 1 281 ? 62.576 19.493 65.682 1.00 33.32 465 SER A CA 1
ATOM 1945 C C . SER A 1 281 ? 62.849 20.927 65.239 1.00 32.30 465 SER A C 1
ATOM 1946 O O . SER A 1 281 ? 62.837 21.234 64.039 1.00 31.18 465 SER A O 1
ATOM 1949 N N . CYS A 1 282 ? 63.112 21.797 66.215 1.00 30.05 466 CYS A N 1
ATOM 1950 C CA . CYS A 1 282 ? 63.361 23.215 65.947 1.00 29.88 466 CYS A CA 1
ATOM 1951 C C . CYS A 1 282 ? 64.620 23.474 65.122 1.00 28.98 466 CYS A C 1
ATOM 1952 O O . CYS A 1 282 ? 64.630 24.402 64.313 1.00 31.06 466 CYS A O 1
ATOM 1955 N N . ILE A 1 283 ? 65.685 22.698 65.324 1.00 28.26 467 ILE A N 1
ATOM 1956 C CA . ILE A 1 283 ? 66.962 23.038 64.697 1.00 30.40 467 ILE A CA 1
ATOM 1957 C C . ILE A 1 283 ? 67.224 22.280 63.387 1.00 31.36 467 ILE A C 1
ATOM 1958 O O . ILE A 1 283 ? 68.335 22.326 62.866 1.00 29.88 467 ILE A O 1
ATOM 1963 N N . ASP A 1 284 ? 66.202 21.603 62.869 1.00 33.55 468 ASP A N 1
ATOM 1964 C CA . ASP A 1 284 ? 66.322 20.879 61.595 1.00 36.17 468 ASP A CA 1
ATOM 1965 C C . ASP A 1 284 ? 66.807 21.826 60.506 1.00 38.22 468 ASP A C 1
ATOM 1966 O O . ASP A 1 284 ? 66.308 22.943 60.384 1.00 36.88 468 ASP A O 1
ATOM 1971 N N . ARG A 1 285 ? 67.791 21.376 59.726 1.00 40.97 469 ARG A N 1
ATOM 1972 C CA . ARG A 1 285 ? 68.409 22.213 58.702 1.00 44.29 469 ARG A CA 1
ATOM 1973 C C . ARG A 1 285 ? 67.450 22.632 57.589 1.00 44.29 469 ARG A C 1
ATOM 1974 O O . ARG A 1 285 ? 67.688 23.632 56.910 1.00 43.48 469 ARG A O 1
ATOM 1982 N N . ASP A 1 286 ? 66.380 21.864 57.407 1.00 44.21 470 ASP A N 1
ATOM 1983 C CA . ASP A 1 286 ? 65.341 22.181 56.434 1.00 45.30 470 ASP A CA 1
ATOM 1984 C C . ASP A 1 286 ? 64.233 22.973 57.130 1.00 44.35 470 ASP A C 1
ATOM 1985 O O . ASP A 1 286 ? 63.473 22.401 57.904 1.00 41.77 470 ASP A O 1
ATOM 1990 N N . PRO A 1 287 ? 64.123 24.287 56.839 1.00 46.76 471 PRO A N 1
ATOM 1991 C CA . PRO A 1 287 ? 63.126 25.119 57.524 1.00 46.51 471 PRO A CA 1
ATOM 1992 C C . PRO A 1 287 ? 61.682 24.642 57.399 1.00 48.03 471 PRO A C 1
ATOM 1993 O O . PRO A 1 287 ? 60.884 24.902 58.302 1.00 45.86 471 PRO A O 1
ATOM 1997 N N . LYS A 1 288 ? 61.345 23.950 56.308 1.00 49.62 472 LYS A N 1
ATOM 1998 C CA . LYS A 1 288 ? 59.983 23.430 56.120 1.00 50.75 472 LYS A CA 1
ATOM 1999 C C . LYS A 1 288 ? 59.633 22.328 57.116 1.00 48.80 472 LYS A C 1
ATOM 2000 O O . LYS A 1 288 ? 58.458 22.141 57.439 1.00 51.55 472 LYS A O 1
ATOM 2006 N N . LYS A 1 289 ? 60.645 21.602 57.595 1.00 46.48 473 LYS A N 1
ATOM 2007 C CA . LYS A 1 289 ? 60.436 20.524 58.561 1.00 43.66 473 LYS A CA 1
ATOM 2008 C C . LYS A 1 289 ? 60.278 21.007 60.011 1.00 42.41 473 LYS A C 1
ATOM 2009 O O . LYS A 1 289 ? 59.912 20.214 60.873 1.00 39.93 473 LYS A O 1
ATOM 2015 N N . ARG A 1 290 ? 60.561 22.280 60.289 1.00 40.09 474 ARG A N 1
ATOM 2016 C CA . ARG A 1 290 ? 60.463 22.790 61.670 1.00 38.56 474 ARG A CA 1
ATOM 2017 C C . A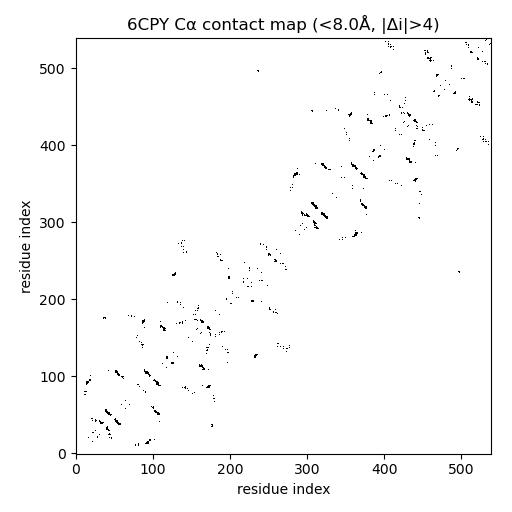RG A 1 290 ? 59.021 23.041 62.062 1.00 38.42 474 ARG A C 1
ATOM 2018 O O . ARG A 1 290 ? 58.197 23.369 61.215 1.00 40.03 474 ARG A O 1
ATOM 2026 N N . PRO A 1 291 ? 58.711 22.912 63.359 1.00 38.09 475 PRO A N 1
ATOM 2027 C CA . PRO A 1 291 ? 57.377 23.250 63.824 1.00 36.80 475 PRO A CA 1
ATOM 2028 C C . PRO A 1 291 ? 57.148 24.765 63.893 1.00 37.50 475 PRO A C 1
ATOM 2029 O O . PRO A 1 291 ? 58.104 25.549 63.859 1.00 36.69 475 PRO A O 1
ATOM 2033 N N . GLN A 1 292 ? 55.878 25.148 63.970 1.00 38.50 476 GLN A N 1
ATOM 2034 C CA . GLN A 1 292 ? 55.470 26.532 64.181 1.00 40.62 476 GLN A CA 1
ATOM 2035 C C . GLN A 1 292 ? 55.633 26.859 65.654 1.00 38.12 476 GLN A C 1
ATOM 2036 O O . GLN A 1 292 ? 55.546 25.977 66.500 1.00 37.68 476 GLN A O 1
ATOM 2042 N N . MET A 1 293 ? 55.831 28.133 65.975 1.00 37.61 477 MET A N 1
ATOM 2043 C CA . MET A 1 293 ? 56.074 28.508 67.361 1.00 36.25 477 MET A CA 1
ATOM 2044 C C . MET A 1 293 ? 54.890 28.171 68.277 1.00 35.97 477 MET A C 1
ATOM 2045 O O . MET A 1 293 ? 55.079 27.813 69.447 1.00 32.18 477 MET A O 1
ATOM 2050 N N . LYS A 1 294 ? 53.672 28.279 67.748 1.00 37.16 478 LYS A N 1
ATOM 2051 C CA . LYS A 1 294 ? 52.473 27.894 68.494 1.00 37.61 478 LYS A CA 1
ATOM 2052 C C . LYS A 1 294 ? 52.529 26.409 68.895 1.00 34.77 478 LYS A C 1
ATOM 2053 O O . LYS A 1 294 ? 52.155 26.041 70.002 1.00 33.07 478 LYS A O 1
ATOM 2059 N N . GLU A 1 295 ? 53.017 25.568 67.993 1.00 35.89 479 GLU A N 1
ATOM 2060 C CA . GLU A 1 295 ? 53.157 24.133 68.276 1.00 36.06 479 GLU A CA 1
ATOM 2061 C C . GLU A 1 295 ? 54.255 23.885 69.319 1.00 33.93 479 GLU A C 1
ATOM 2062 O O . GLU A 1 295 ? 54.099 23.062 70.225 1.00 32.28 479 GLU A O 1
ATOM 2068 N N . VAL A 1 296 ? 55.353 24.619 69.197 1.00 32.91 480 VAL A N 1
ATOM 2069 C CA . VAL A 1 296 ? 56.458 24.524 70.157 1.00 31.58 480 VAL A CA 1
ATOM 2070 C C . VAL A 1 296 ? 55.955 24.866 71.559 1.00 30.55 480 VAL A C 1
ATOM 2071 O O . VAL A 1 296 ? 56.185 24.120 72.511 1.00 30.10 480 VAL A O 1
ATOM 2075 N N . ALA A 1 297 ? 55.249 25.985 71.695 1.00 31.39 481 ALA A N 1
ATOM 2076 C CA . ALA A 1 297 ? 54.742 26.399 73.005 1.00 30.02 481 ALA A CA 1
ATOM 2077 C C . ALA A 1 297 ? 53.769 25.381 73.602 1.00 28.62 481 ALA A C 1
ATOM 2078 O O . ALA A 1 297 ? 53.806 25.106 74.796 1.00 29.07 481 ALA A O 1
ATOM 2080 N N . ALA A 1 298 ? 52.899 24.825 72.760 1.00 28.95 482 ALA A N 1
ATOM 2081 C CA . ALA A 1 298 ? 51.940 23.813 73.205 1.00 30.31 482 ALA A CA 1
ATOM 2082 C C . ALA A 1 298 ? 52.664 22.564 73.709 1.00 28.82 482 ALA A C 1
ATOM 2083 O O . ALA A 1 298 ? 52.337 22.031 74.772 1.00 29.86 482 ALA A O 1
ATOM 2085 N N . ARG A 1 299 ? 53.655 22.117 72.943 1.00 31.43 483 ARG A N 1
ATOM 2086 C CA . ARG A 1 299 ? 54.455 20.951 73.310 1.00 31.30 483 ARG A CA 1
ATOM 2087 C C . ARG A 1 299 ? 55.237 21.228 74.596 1.00 31.53 483 ARG A C 1
ATOM 2088 O O . ARG A 1 299 ? 55.239 20.402 75.512 1.00 30.14 483 ARG A O 1
ATOM 2096 N N . MET A 1 300 ? 55.861 22.406 74.673 1.00 29.66 484 MET A N 1
ATOM 2097 C CA . MET A 1 300 ? 56.585 22.812 75.870 1.00 29.86 484 MET A CA 1
ATOM 2098 C C . MET A 1 300 ? 55.701 22.835 77.118 1.00 30.01 484 MET A C 1
ATOM 2099 O O . MET A 1 300 ? 56.135 22.401 78.173 1.00 29.83 484 MET A O 1
ATOM 2104 N N . ARG A 1 301 ? 54.470 23.337 77.004 1.00 31.35 485 ARG A N 1
ATOM 2105 C CA . ARG A 1 301 ? 53.539 23.332 78.142 1.00 31.48 485 ARG A CA 1
ATOM 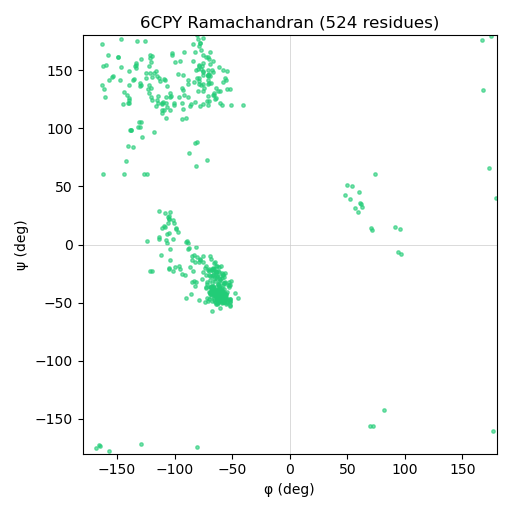2106 C C . ARG A 1 301 ? 53.157 21.914 78.561 1.00 33.19 485 ARG A C 1
ATOM 2107 O O . ARG A 1 301 ? 53.034 21.625 79.756 1.00 34.19 485 ARG A O 1
ATOM 2115 N N . GLU A 1 302 ? 52.955 21.045 77.575 1.00 35.33 486 GLU A N 1
ATOM 2116 C CA . GLU A 1 302 ? 52.677 19.629 77.818 1.00 38.03 486 GLU A CA 1
ATOM 2117 C C . GLU A 1 302 ? 53.813 19.021 78.649 1.00 37.01 486 GLU A C 1
ATOM 2118 O O . GLU A 1 302 ? 53.569 18.353 79.655 1.00 36.52 486 GLU A O 1
ATOM 2124 N N . ILE A 1 303 ? 55.056 19.308 78.257 1.00 35.00 487 ILE A N 1
ATOM 2125 C CA . ILE A 1 303 ? 56.234 18.744 78.935 1.00 33.51 487 ILE A CA 1
ATOM 2126 C C . ILE A 1 303 ? 56.491 19.313 80.336 1.00 34.20 487 ILE A C 1
ATOM 2127 O O . ILE A 1 303 ? 56.717 18.559 81.290 1.00 34.65 487 ILE A O 1
ATOM 2132 N N . THR A 1 304 ? 56.471 20.633 80.459 1.00 32.69 488 THR A N 1
ATOM 2133 C CA . THR A 1 304 ? 56.821 21.299 81.715 1.00 32.52 488 THR A CA 1
ATOM 2134 C C . THR A 1 304 ? 55.653 21.391 82.695 1.00 33.19 488 THR A C 1
ATOM 2135 O O . THR A 1 304 ? 55.870 21.542 83.900 1.00 32.48 488 THR A O 1
ATOM 2139 N N . ALA A 1 305 ? 54.429 21.326 82.168 1.00 34.13 489 ALA A N 1
ATOM 2140 C CA . ALA A 1 305 ? 53.210 21.593 82.933 1.00 35.94 489 ALA A CA 1
ATOM 2141 C C . ALA A 1 305 ? 53.204 22.988 83.581 1.00 37.16 489 ALA A C 1
ATOM 2142 O O . ALA A 1 305 ? 52.612 23.183 84.638 1.00 37.02 489 ALA A O 1
ATOM 2144 N N . LEU A 1 306 ? 53.842 23.958 82.929 1.00 34.14 490 LEU A N 1
ATOM 2145 C CA . LEU A 1 306 ? 53.940 25.308 83.463 1.00 34.66 490 LEU A CA 1
ATOM 2146 C C . LEU A 1 306 ? 53.072 26.218 82.627 1.00 34.17 490 LEU A C 1
ATOM 2147 O O . LEU A 1 306 ? 53.318 26.399 81.438 1.00 35.94 490 LEU A O 1
ATOM 2152 N N . GLY A 1 307 ? 52.046 26.782 83.252 1.00 35.39 491 GLY A N 1
ATOM 2153 C CA . GLY A 1 307 ? 51.157 27.699 82.569 1.00 35.79 491 GLY A CA 1
ATOM 2154 C C . GLY A 1 307 ? 51.781 29.085 82.464 1.00 36.83 491 GLY A C 1
ATOM 2155 O O . GLY A 1 307 ? 52.810 29.364 83.094 1.00 34.74 491 GLY A O 1
ATOM 2156 N N . PRO A 1 308 ? 51.147 29.967 81.683 1.00 37.38 492 PRO A N 1
ATOM 2157 C CA . PRO A 1 308 ? 51.625 31.338 81.524 1.00 39.84 492 PRO A CA 1
ATOM 2158 C C . PRO A 1 308 ? 51.536 32.146 82.814 1.00 42.27 492 PRO A C 1
ATOM 2159 O O . PRO A 1 308 ? 52.259 33.139 82.956 1.00 46.20 492 PRO A O 1
ATOM 2163 N N . PHE B 1 25 ? 16.496 31.920 113.174 1.00 61.54 209 PHE B N 1
ATOM 2164 C CA . PHE B 1 25 ? 17.764 31.830 113.978 1.00 61.33 209 PHE B CA 1
ATOM 2165 C C . PHE B 1 25 ? 19.064 32.207 113.238 1.00 61.49 209 PHE B C 1
ATOM 2166 O O . PHE B 1 25 ? 20.062 32.514 113.895 1.00 63.70 209 PHE B O 1
ATOM 2174 N N . VAL B 1 26 ? 19.077 32.176 111.902 1.00 61.60 210 VAL B N 1
ATOM 2175 C CA . VAL B 1 26 ? 20.276 32.568 111.144 1.00 63.36 210 VAL B CA 1
ATOM 2176 C C . VAL B 1 26 ? 19.959 33.466 109.965 1.00 66.01 210 VAL B C 1
ATOM 2177 O O . VAL B 1 26 ? 18.941 33.301 109.288 1.00 67.89 210 VAL B O 1
ATOM 2181 N N . THR B 1 27 ? 20.856 34.420 109.739 1.00 66.76 211 THR B N 1
ATOM 2182 C CA . THR B 1 27 ? 20.809 35.295 108.579 1.00 66.32 211 THR B CA 1
ATOM 2183 C C . THR B 1 27 ? 21.872 34.898 107.553 1.00 65.28 211 THR B C 1
ATOM 2184 O O . THR B 1 27 ? 21.752 35.245 106.378 1.00 67.81 211 THR B O 1
ATOM 2186 N N . GLY B 1 28 ? 22.897 34.166 107.992 1.00 63.35 212 GLY B N 1
ATOM 2187 C CA . GLY B 1 28 ? 24.045 33.845 107.146 1.00 60.07 212 GLY B CA 1
ATOM 2188 C C . GLY B 1 28 ? 23.733 33.051 105.887 1.00 58.23 212 GLY B C 1
ATOM 2189 O O . GLY B 1 28 ? 24.259 33.363 104.817 1.00 60.26 212 GLY B O 1
ATOM 2190 N N . VAL B 1 29 ? 22.888 32.026 106.001 1.00 53.41 213 VAL B N 1
ATOM 2191 C CA . VAL B 1 29 ? 22.568 31.169 104.849 1.00 49.07 213 VAL B CA 1
ATOM 2192 C C . VAL B 1 29 ? 21.066 30.902 104.707 1.00 45.29 213 VAL B C 1
ATOM 2193 O O . VAL B 1 29 ? 20.337 30.889 105.695 1.00 43.92 213 VAL B O 1
ATOM 2197 N N . PRO B 1 30 ? 20.607 30.669 103.468 1.00 42.81 214 PRO B N 1
ATOM 2198 C CA . PRO B 1 30 ? 19.180 30.441 103.238 1.00 42.22 214 PRO B CA 1
ATOM 2199 C C . PRO B 1 30 ? 18.630 29.102 103.756 1.00 41.05 214 PRO B C 1
ATOM 2200 O O . PRO B 1 30 ? 19.325 28.075 103.779 1.00 36.21 214 PRO B O 1
ATOM 2204 N N . SER B 1 31 ? 17.379 29.153 104.198 1.00 39.97 215 SER B N 1
ATOM 2205 C CA . SER B 1 31 ? 16.589 27.976 104.517 1.00 39.68 215 SER B CA 1
ATOM 2206 C C . SER B 1 31 ? 15.940 27.510 103.222 1.00 40.50 215 SER B C 1
ATOM 2207 O O . SER B 1 31 ? 15.203 28.278 102.596 1.00 43.13 215 SER B O 1
ATOM 2210 N N . LEU B 1 32 ? 16.208 26.271 102.807 1.00 36.30 216 LEU B N 1
ATOM 2211 C CA . LEU B 1 32 ? 15.580 25.717 101.616 1.00 38.27 216 LEU B CA 1
ATOM 2212 C C . LEU B 1 32 ? 14.318 24.957 102.000 1.00 37.86 216 LEU B C 1
ATOM 2213 O O . LEU B 1 32 ? 14.241 24.333 103.067 1.00 35.05 216 LEU B O 1
ATOM 2218 N N . LYS B 1 33 ? 13.328 25.004 101.118 1.00 37.08 217 LYS B N 1
ATOM 2219 C CA . LYS B 1 33 ? 12.166 24.158 101.274 1.00 37.85 217 LYS B CA 1
ATOM 2220 C C . LYS B 1 33 ? 12.559 22.737 100.878 1.00 36.79 217 LYS B C 1
ATOM 2221 O O . LYS B 1 33 ? 13.404 22.532 100.007 1.00 35.22 217 LYS B O 1
ATOM 2227 N N . ARG B 1 34 ? 11.970 21.761 101.557 1.00 38.79 218 ARG B N 1
ATOM 2228 C CA . ARG B 1 34 ? 12.105 20.361 101.189 1.00 38.72 218 ARG B CA 1
ATOM 2229 C C . ARG B 1 34 ? 11.932 20.171 99.674 1.00 38.05 218 ARG B C 1
ATOM 2230 O O . ARG B 1 34 ? 12.727 19.482 99.043 1.00 36.77 218 ARG B O 1
ATOM 2238 N N . SER B 1 35 ? 10.905 20.791 99.094 1.00 36.93 219 SER B N 1
ATOM 2239 C CA . SER B 1 35 ? 10.630 20.628 97.662 1.00 37.15 219 SER B CA 1
ATOM 2240 C C . SER B 1 35 ? 11.772 21.159 96.786 1.00 36.21 219 SER B C 1
ATOM 2241 O O . SER B 1 35 ? 12.097 20.552 95.770 1.00 37.06 219 SER B O 1
ATOM 2244 N N . GLU B 1 36 ? 12.363 22.291 97.173 1.00 38.20 220 GLU B N 1
ATOM 2245 C CA . GLU B 1 36 ? 13.545 22.826 96.473 1.00 38.82 220 GLU B CA 1
ATOM 2246 C C . GLU B 1 36 ? 14.678 21.825 96.529 1.00 37.21 220 GLU B C 1
ATOM 2247 O O . GLU B 1 36 ? 15.375 21.585 95.543 1.00 35.06 220 GLU B O 1
ATOM 2253 N N . LEU B 1 37 ? 14.864 21.254 97.710 1.00 37.80 221 LEU B N 1
ATOM 2254 C CA . LEU B 1 37 ? 15.893 20.256 97.920 1.00 38.77 221 LEU B CA 1
ATOM 2255 C C . LEU B 1 37 ? 15.637 19.030 97.046 1.00 36.41 221 LEU B C 1
ATOM 2256 O O . LEU B 1 37 ? 16.534 18.567 96.361 1.00 33.85 221 LEU B O 1
ATOM 2261 N N . GLU B 1 38 ? 14.408 18.515 97.076 1.00 36.26 222 GLU B N 1
ATOM 2262 C CA . GLU B 1 38 ? 14.017 17.388 96.218 1.00 35.90 222 GLU B CA 1
ATOM 2263 C C . GLU B 1 38 ? 14.347 17.661 94.753 1.00 34.92 222 GLU B C 1
ATOM 2264 O O . GLU B 1 38 ? 14.900 16.808 94.064 1.00 34.79 222 GLU B O 1
ATOM 2270 N N . THR B 1 39 ? 14.000 18.853 94.282 1.00 34.38 223 THR B N 1
ATOM 2271 C CA . THR B 1 39 ? 14.302 19.242 92.912 1.00 32.84 223 THR B CA 1
ATOM 2272 C C . THR B 1 39 ? 15.823 19.276 92.697 1.00 33.64 223 THR B C 1
ATOM 2273 O O . THR B 1 39 ? 16.328 18.680 91.761 1.00 34.11 223 THR B O 1
ATOM 2277 N N . ALA B 1 40 ? 16.548 19.938 93.592 1.00 34.01 224 ALA B N 1
ATOM 2278 C CA . ALA B 1 40 ? 18.007 20.058 93.439 1.00 35.04 224 ALA B CA 1
ATOM 2279 C C . ALA B 1 40 ? 18.749 18.716 93.369 1.00 35.19 224 ALA B C 1
ATOM 2280 O O . ALA B 1 40 ? 19.683 18.571 92.579 1.00 37.59 224 ALA B O 1
ATOM 2282 N N A CYS B 1 41 ? 18.314 17.754 94.185 0.50 33.97 225 CYS B N 1
ATOM 2283 N N B CYS B 1 41 ? 18.355 17.743 94.181 0.50 36.67 225 CYS B N 1
ATOM 2284 C CA A CYS B 1 41 ? 18.992 16.460 94.330 0.50 33.86 225 CYS B CA 1
ATOM 2285 C CA B CYS B 1 41 ? 19.080 16.472 94.226 0.50 38.13 225 CYS B CA 1
ATOM 2286 C C A CYS B 1 41 ? 18.303 15.317 93.599 0.50 35.35 225 CYS B C 1
ATOM 2287 C C B CYS B 1 41 ? 18.286 15.322 93.622 0.50 37.77 225 CYS B C 1
ATOM 2288 O O A CYS B 1 41 ? 18.594 14.150 93.870 0.50 34.87 225 CYS B O 1
ATOM 2289 O O B CYS B 1 41 ? 18.484 14.165 94.002 0.50 36.79 225 CYS B O 1
ATOM 2294 N N . GLU B 1 42 ? 17.393 15.641 92.685 1.00 38.14 226 GLU B N 1
ATOM 2295 C CA . GLU B 1 42 ? 16.599 14.626 91.977 1.00 40.02 226 GLU B CA 1
ATOM 2296 C C . GLU B 1 42 ? 16.022 13.582 92.931 1.00 38.86 226 GLU B C 1
ATOM 2297 O O . GLU B 1 42 ? 16.263 12.379 92.802 1.00 36.03 226 GLU B O 1
ATOM 2303 N N . ASP B 1 43 ? 15.268 14.085 93.900 1.00 39.85 227 ASP B N 1
ATOM 2304 C CA . ASP B 1 43 ? 14.668 13.277 94.956 1.00 43.78 227 ASP B CA 1
ATOM 2305 C C . ASP B 1 43 ? 15.648 12.302 95.629 1.00 42.42 227 ASP B C 1
ATOM 2306 O O . ASP B 1 43 ? 15.303 11.155 95.906 1.00 42.64 227 ASP B O 1
ATOM 2311 N N . PHE B 1 44 ? 16.858 12.785 95.912 1.00 40.72 228 PHE B N 1
ATOM 2312 C CA . PHE B 1 44 ? 17.874 12.031 96.660 1.00 41.49 228 PHE B CA 1
ATOM 2313 C C . PHE B 1 44 ? 18.319 10.732 95.989 1.00 41.34 228 PHE B C 1
ATOM 2314 O O . PHE B 1 44 ? 18.630 9.752 96.664 1.00 40.0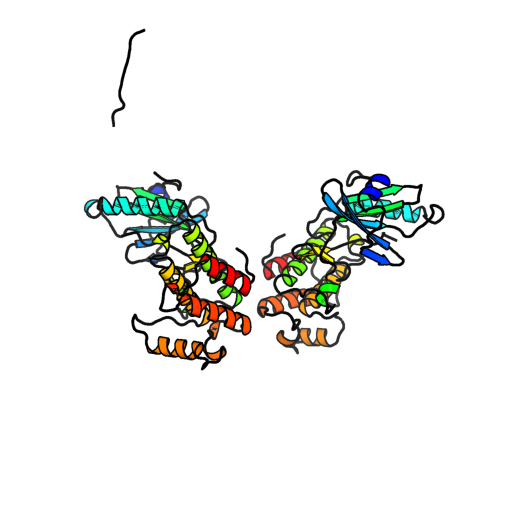4 228 PHE B O 1
ATOM 2322 N N . SER B 1 45 ? 18.379 10.746 94.663 1.00 43.19 229 SER B N 1
ATOM 2323 C CA . SER B 1 45 ? 18.674 9.538 93.890 1.00 44.83 229 SER B CA 1
ATOM 2324 C C . SER B 1 45 ? 20.169 9.291 93.627 1.00 44.19 229 SER B C 1
ATOM 2325 O O . SER B 1 45 ? 20.537 8.199 93.197 1.00 47.09 229 SER B O 1
ATOM 2328 N N A ASN B 1 46 ? 21.012 10.296 93.878 0.50 42.58 230 ASN B N 1
ATOM 2329 N N B ASN B 1 46 ? 21.011 10.285 93.907 0.50 43.50 230 ASN B N 1
ATOM 2330 C CA A ASN B 1 46 ? 22.455 10.194 93.631 0.50 41.60 230 ASN B CA 1
ATOM 2331 C CA B ASN B 1 46 ? 22.445 10.196 93.632 0.50 43.01 230 ASN B CA 1
ATOM 2332 C C A ASN B 1 46 ? 23.262 10.299 94.922 0.50 42.14 230 ASN B C 1
ATOM 2333 C C B ASN B 1 46 ? 23.273 10.300 94.913 0.50 42.96 230 ASN B C 1
ATOM 2334 O O A ASN B 1 46 ? 23.607 11.395 95.368 0.50 40.68 230 ASN B O 1
ATOM 2335 O O B ASN B 1 46 ? 23.641 11.395 95.345 0.50 41.40 230 ASN B O 1
ATOM 2344 N N . ILE B 1 47 ? 23.569 9.148 95.509 1.00 42.18 231 ILE B N 1
ATOM 2345 C CA . ILE B 1 47 ? 24.345 9.088 96.740 1.00 42.37 231 ILE B CA 1
ATOM 2346 C C . ILE B 1 47 ? 25.838 9.249 96.430 1.00 43.62 231 ILE B C 1
ATOM 2347 O O . ILE B 1 47 ? 26.366 8.583 95.529 1.00 42.17 231 ILE B O 1
ATOM 2352 N N . ILE B 1 48 ? 26.495 10.154 97.162 1.00 41.27 232 ILE B N 1
ATOM 2353 C CA . ILE B 1 48 ? 27.950 10.351 97.093 1.00 41.59 232 ILE B CA 1
ATOM 2354 C C . ILE B 1 48 ? 28.669 9.464 98.106 1.00 43.82 232 ILE B C 1
ATOM 2355 O O . ILE B 1 48 ? 29.684 8.851 97.787 1.00 47.25 232 ILE B O 1
ATOM 2360 N N . GLY B 1 49 ? 28.158 9.435 99.335 1.00 41.80 233 GLY B N 1
ATOM 2361 C CA . GLY B 1 49 ? 28.766 8.671 100.424 1.00 41.76 233 GLY B CA 1
ATOM 2362 C C . GLY B 1 49 ? 27.763 8.367 101.519 1.00 43.60 233 GLY B C 1
ATOM 2363 O O . GLY B 1 49 ? 26.704 8.993 101.587 1.00 41.24 233 GLY B O 1
ATOM 2364 N N . SER B 1 50 ? 28.091 7.400 102.375 1.00 44.35 234 SER B N 1
ATOM 2365 C CA . SER B 1 50 ? 27.173 6.959 103.421 1.00 47.40 234 SER B CA 1
ATOM 2366 C C . SER B 1 50 ? 27.874 6.218 104.554 1.00 45.88 234 SER B C 1
ATOM 2367 O O . SER B 1 50 ? 28.608 5.251 104.323 1.00 46.97 234 SER B O 1
ATOM 2370 N N . THR B 1 51 ? 27.634 6.683 105.777 1.00 44.51 235 THR B N 1
ATOM 2371 C CA . THR B 1 51 ? 28.043 5.979 106.992 1.00 42.62 235 THR B CA 1
ATOM 2372 C C . THR B 1 51 ? 26.862 5.942 107.950 1.00 40.72 235 THR B C 1
ATOM 2373 O O . THR B 1 51 ? 25.828 6.563 107.697 1.00 38.39 235 THR B O 1
ATOM 2377 N N . SER B 1 52 ? 27.028 5.253 109.072 1.00 38.30 236 SER B N 1
ATOM 2378 C CA . SER B 1 52 ? 25.985 5.223 110.100 1.00 37.96 236 SER B CA 1
ATOM 2379 C C . SER B 1 52 ? 25.672 6.606 110.676 1.00 40.35 236 SER B C 1
ATOM 2380 O O . SER B 1 52 ? 24.607 6.792 111.266 1.00 40.37 236 SER B O 1
ATOM 2383 N N . THR B 1 53 ? 26.597 7.556 110.512 1.00 42.21 237 THR B N 1
ATOM 2384 C CA . THR B 1 53 ? 26.452 8.916 111.052 1.00 43.55 237 THR B CA 1
ATOM 2385 C C . THR B 1 53 ? 25.982 9.984 110.044 1.00 42.08 237 THR B C 1
ATOM 2386 O O . THR B 1 53 ? 25.487 11.030 110.458 1.00 41.51 237 THR B O 1
ATOM 2390 N N . CYS B 1 54 ? 26.120 9.736 108.741 1.00 40.39 238 CYS B N 1
ATOM 2391 C CA . CYS B 1 54 ? 25.817 10.767 107.736 1.00 38.55 238 CYS B CA 1
ATOM 2392 C C . CYS B 1 54 ? 25.585 10.199 106.331 1.00 35.88 238 CYS B C 1
ATOM 2393 O O . CYS B 1 54 ? 26.362 9.363 105.877 1.00 35.73 238 CYS B O 1
ATOM 2396 N N . MET B 1 55 ? 24.529 10.658 105.652 1.00 33.02 239 MET B N 1
ATOM 2397 C CA . MET B 1 55 ? 24.290 10.332 104.238 1.00 33.68 239 MET B CA 1
ATOM 2398 C C . MET B 1 55 ? 24.601 11.555 103.389 1.00 33.37 239 MET B C 1
ATOM 2399 O O . MET B 1 55 ? 24.208 12.664 103.750 1.00 30.54 239 MET B O 1
ATOM 2404 N N . LEU B 1 56 ? 25.287 11.350 102.265 1.00 31.70 240 LEU B N 1
ATOM 2405 C CA . LEU B 1 56 ? 25.699 12.452 101.388 1.00 32.68 240 LEU B CA 1
ATOM 2406 C C . LEU B 1 56 ? 25.099 12.312 99.996 1.00 31.24 240 LEU B C 1
ATOM 2407 O O . LEU B 1 56 ? 25.306 11.297 99.335 1.00 31.39 240 LEU B O 1
ATOM 2412 N N . TYR B 1 57 ? 24.394 13.344 99.542 1.00 30.80 241 TYR B N 1
ATOM 2413 C CA . TYR B 1 57 ? 23.734 13.333 98.236 1.00 30.89 241 TYR B CA 1
ATOM 2414 C C . TYR B 1 57 ? 24.251 14.430 97.316 1.00 31.25 241 TYR B C 1
ATOM 2415 O O . TYR B 1 57 ? 24.532 15.535 97.763 1.00 30.68 241 TYR B O 1
ATOM 2424 N N . LYS B 1 58 ? 24.338 14.127 96.023 1.00 31.27 242 LYS B N 1
ATOM 2425 C CA . LYS B 1 58 ? 24.712 15.108 95.005 1.00 32.59 242 LYS B CA 1
ATOM 2426 C C . LYS B 1 58 ? 23.480 15.847 94.494 1.00 31.30 242 LYS B C 1
ATOM 2427 O O . LYS B 1 58 ? 22.422 15.251 94.326 1.00 30.66 242 LYS B O 1
ATOM 2433 N N . GLY B 1 59 ? 23.622 17.142 94.238 1.00 31.94 243 GLY B N 1
ATOM 2434 C CA . GLY B 1 59 ? 22.561 17.913 93.596 1.00 32.72 243 GLY B CA 1
ATOM 2435 C C . GLY B 1 59 ? 23.079 19.158 92.910 1.00 34.81 243 GLY B C 1
ATOM 2436 O O . GLY B 1 59 ? 24.287 19.403 92.875 1.00 33.22 243 GLY B O 1
ATOM 2437 N N . THR B 1 60 ? 22.153 19.930 92.345 1.00 35.42 244 THR B N 1
ATOM 2438 C CA . THR B 1 60 ? 22.462 21.221 91.738 1.00 38.14 244 THR B CA 1
ATOM 2439 C C . THR B 1 60 ? 21.344 22.209 92.043 1.00 40.27 244 THR B C 1
ATOM 2440 O O . THR B 1 60 ? 20.163 21.906 91.827 1.00 40.08 244 THR B O 1
ATOM 2444 N N . LEU B 1 61 ? 21.715 23.380 92.561 1.00 41.38 245 LEU B N 1
ATOM 2445 C CA . LEU B 1 61 ? 20.757 24.444 92.832 1.00 43.10 245 LEU B CA 1
ATOM 2446 C C . LEU B 1 61 ? 20.239 25.003 91.510 1.00 45.83 245 LEU B C 1
ATOM 2447 O O . LEU B 1 61 ? 20.807 24.734 90.453 1.00 45.69 245 LEU B O 1
ATOM 2452 N N . SER B 1 62 ? 19.151 25.766 91.567 1.00 50.10 246 SER B N 1
ATOM 2453 C CA . SER B 1 62 ? 18.576 26.360 90.358 1.00 52.77 246 SER B CA 1
ATOM 2454 C C . SER B 1 62 ? 19.543 27.345 89.691 1.00 53.42 246 SER B C 1
ATOM 2455 O O . SER B 1 62 ? 19.490 27.542 88.477 1.00 56.76 246 SER B O 1
ATOM 2458 N N . SER B 1 63 ? 20.434 27.943 90.484 1.00 51.87 247 SER B N 1
ATOM 2459 C CA . SER B 1 63 ? 21.483 28.826 89.964 1.00 50.81 247 SER B CA 1
ATOM 2460 C C . SER B 1 63 ? 22.561 28.089 89.164 1.00 49.63 247 SER B C 1
ATOM 2461 O O . SER B 1 63 ? 23.406 28.727 88.534 1.00 48.37 247 SER B O 1
ATOM 2464 N N . GLY B 1 64 ? 22.540 26.757 89.195 1.00 47.80 248 GLY B N 1
ATOM 2465 C CA . GLY B 1 64 ? 23.567 25.943 88.554 1.00 45.29 248 GLY B CA 1
ATOM 2466 C C . GLY B 1 64 ? 24.696 25.552 89.501 1.00 42.52 248 GLY B C 1
ATOM 2467 O O . GLY B 1 64 ? 25.567 24.768 89.129 1.00 42.37 248 GLY B O 1
ATOM 2468 N N . VAL B 1 65 ? 24.688 26.086 90.722 1.00 41.98 249 VAL B N 1
ATOM 2469 C CA . VAL B 1 65 ? 25.715 25.745 91.712 1.00 40.46 249 VAL B CA 1
ATOM 2470 C C . VAL B 1 65 ? 25.512 24.297 92.163 1.00 39.71 249 VAL B C 1
ATOM 2471 O O . VAL B 1 65 ? 24.435 23.946 92.639 1.00 37.53 249 VAL B O 1
ATOM 2475 N N . GLU B 1 66 ? 26.546 23.469 92.015 1.00 37.15 250 GLU B N 1
ATOM 2476 C CA . GLU B 1 66 ? 26.482 22.064 92.424 1.00 36.24 250 GLU B CA 1
ATOM 2477 C C . GLU B 1 66 ? 26.702 21.904 93.935 1.00 33.26 250 GLU B C 1
ATOM 2478 O O . GLU B 1 66 ? 27.514 22.612 94.530 1.00 31.04 250 GLU B O 1
ATOM 2484 N N . ILE B 1 67 ? 25.989 20.960 94.537 1.00 30.55 251 ILE B N 1
ATOM 2485 C CA . ILE B 1 67 ? 25.964 20.837 95.998 1.00 29.49 251 ILE B CA 1
ATOM 2486 C C . ILE B 1 67 ? 26.158 19.412 96.490 1.00 28.45 251 ILE B C 1
ATOM 2487 O O . ILE B 1 67 ? 25.882 18.435 95.780 1.00 27.82 251 ILE B O 1
ATOM 2492 N N . ALA B 1 68 ? 26.669 19.313 97.713 1.00 27.93 252 ALA B N 1
ATOM 2493 C CA . ALA B 1 68 ? 26.690 18.078 98.463 1.00 28.72 252 ALA B CA 1
ATOM 2494 C C . ALA B 1 68 ? 25.785 18.260 99.670 1.00 28.74 252 ALA B C 1
ATOM 2495 O O . ALA B 1 68 ? 25.974 19.167 100.488 1.00 29.46 252 ALA B O 1
ATOM 2497 N N . VAL B 1 69 ? 24.780 17.406 99.767 1.00 28.92 253 VAL B N 1
ATOM 2498 C CA . VAL B 1 69 ? 23.790 17.520 100.816 1.00 28.19 253 VAL B CA 1
ATOM 2499 C C . VAL B 1 69 ? 24.025 16.465 101.888 1.00 27.15 253 VAL B C 1
ATOM 2500 O O . VAL B 1 69 ? 23.909 15.281 101.616 1.00 27.34 253 VAL B O 1
ATOM 2504 N N . ALA B 1 70 ? 24.345 16.905 103.104 1.00 27.52 254 ALA B N 1
ATOM 2505 C CA . ALA B 1 70 ? 24.563 16.015 104.242 1.00 27.55 254 ALA B CA 1
ATOM 2506 C C . ALA B 1 70 ? 23.252 15.839 105.002 1.00 28.40 254 ALA B C 1
ATOM 2507 O O . ALA B 1 70 ? 22.618 16.816 105.394 1.00 26.40 254 ALA B O 1
ATOM 2509 N N . SER B 1 71 ? 22.877 14.592 105.242 1.00 30.11 255 SER B N 1
ATOM 2510 C CA . SER B 1 71 ? 21.557 14.287 105.799 1.00 31.36 255 SER B CA 1
ATOM 2511 C C . SER B 1 71 ? 21.664 13.356 106.990 1.00 32.57 255 SER B C 1
ATOM 2512 O O . SER B 1 71 ? 22.433 12.385 106.980 1.00 33.65 255 SER B O 1
ATOM 2515 N N . SER B 1 72 ? 20.908 13.675 108.038 1.00 32.72 256 SER B N 1
ATOM 2516 C CA . SER B 1 72 ? 20.797 12.807 109.197 1.00 34.50 256 SER B CA 1
ATOM 2517 C C . SER B 1 72 ? 20.190 11.479 108.762 1.00 34.44 256 SER B C 1
ATOM 2518 O O . SER B 1 72 ? 19.440 11.439 107.787 1.00 33.40 256 SER B O 1
ATOM 2521 N N . LEU B 1 73 ? 20.511 10.407 109.479 1.00 36.86 257 LEU B N 1
ATOM 2522 C CA . LEU B 1 73 ? 19.862 9.097 109.247 1.00 40.18 257 LEU B CA 1
ATOM 2523 C C . LEU B 1 73 ? 18.584 8.921 110.065 1.00 41.72 257 LEU B C 1
ATOM 2524 O O . LEU B 1 73 ? 17.882 7.918 109.925 1.00 42.74 257 LEU B O 1
ATOM 2529 N N . VAL B 1 74 ? 18.271 9.900 110.906 1.00 41.11 258 VAL B N 1
ATOM 2530 C CA . VAL B 1 74 ? 17.067 9.843 111.729 1.00 41.36 258 VAL B CA 1
ATOM 2531 C C . VAL B 1 74 ? 15.812 9.811 110.853 1.00 42.41 258 VAL B C 1
ATOM 2532 O O . VAL B 1 74 ? 15.676 10.614 109.925 1.00 42.78 258 VAL B O 1
ATOM 2536 N N . THR B 1 75 ? 14.903 8.880 111.161 1.00 42.84 259 THR B N 1
ATOM 2537 C CA . THR B 1 75 ? 13.727 8.592 110.326 1.00 44.35 259 THR B CA 1
ATOM 2538 C C . THR B 1 75 ? 12.420 9.112 110.926 1.00 44.25 259 THR B C 1
ATOM 2539 O O . THR B 1 75 ? 11.337 8.908 110.363 1.00 46.61 259 THR B O 1
ATOM 2543 N N . SER B 1 76 ? 12.515 9.770 112.075 1.00 42.04 260 SER B N 1
ATOM 2544 C CA . SER B 1 76 ? 11.337 10.115 112.847 1.00 40.68 260 SER B CA 1
ATOM 2545 C C . SER B 1 76 ? 11.675 11.201 113.854 1.00 37.92 260 SER B C 1
ATOM 2546 O O . SER B 1 76 ? 12.708 11.143 114.513 1.00 35.92 260 SER B O 1
ATOM 2549 N N . ALA B 1 77 ? 10.789 12.181 113.978 1.00 38.01 261 ALA B N 1
ATOM 2550 C CA . ALA B 1 77 ? 10.946 13.236 114.970 1.00 37.61 261 ALA B CA 1
ATOM 2551 C C . ALA B 1 77 ? 11.076 12.681 116.396 1.00 37.92 261 ALA B C 1
ATOM 2552 O O . ALA B 1 77 ? 11.660 13.334 117.262 1.00 36.65 261 ALA B O 1
ATOM 2554 N N . LYS B 1 78 ? 10.551 11.476 116.633 1.00 38.71 262 LYS B N 1
ATOM 2555 C CA . LYS B 1 78 ? 10.688 10.809 117.938 1.00 40.92 262 LYS B CA 1
ATOM 2556 C C . LYS B 1 78 ? 12.138 10.543 118.351 1.00 39.87 262 LYS B C 1
ATOM 2557 O O . LYS B 1 78 ? 12.434 10.468 119.541 1.00 41.13 262 LYS B O 1
ATOM 2563 N N . ASP B 1 79 ? 13.036 10.400 117.376 1.00 36.44 263 ASP B N 1
ATOM 2564 C CA . ASP B 1 79 ? 14.422 10.047 117.650 1.00 35.96 263 ASP B CA 1
ATOM 2565 C C . ASP B 1 79 ? 15.373 11.249 117.494 1.00 35.71 263 ASP B C 1
ATOM 2566 O O . ASP B 1 79 ? 16.585 11.082 117.512 1.00 37.86 263 ASP B O 1
ATOM 2571 N N . TRP B 1 80 ? 14.808 12.444 117.342 1.00 34.84 264 TRP B N 1
ATOM 2572 C CA . TRP B 1 80 ? 15.566 13.681 117.233 1.00 34.42 264 TRP B CA 1
ATOM 2573 C C . TRP B 1 80 ? 15.386 14.452 118.530 1.00 36.07 264 TRP B C 1
ATOM 2574 O O . TRP B 1 80 ? 14.308 14.973 118.808 1.00 36.45 264 TRP B O 1
ATOM 2585 N N . SER B 1 81 ? 16.449 14.515 119.326 1.00 38.36 265 SER B N 1
ATOM 2586 C CA . SER B 1 81 ? 16.398 15.163 120.638 1.00 39.80 265 SER B CA 1
ATOM 2587 C C . SER B 1 81 ? 16.564 16.671 120.549 1.00 41.49 265 SER B C 1
ATOM 2588 O O . SER B 1 81 ? 16.992 17.212 119.524 1.00 38.16 265 SER B O 1
ATOM 2591 N N . LYS B 1 82 ? 16.237 17.346 121.646 1.00 42.41 266 LYS B N 1
ATOM 2592 C CA . LYS B 1 82 ? 16.476 18.781 121.757 1.00 44.20 266 LYS B CA 1
ATOM 2593 C C . LYS B 1 82 ? 17.963 19.098 121.645 1.00 40.63 266 LYS B C 1
ATOM 2594 O O . LYS B 1 82 ? 18.325 20.155 121.139 1.00 40.64 266 LYS B O 1
ATOM 2600 N N . GLU B 1 83 ? 18.819 18.183 122.095 1.00 42.22 267 GLU B N 1
ATOM 2601 C CA . GLU B 1 83 ? 20.267 18.368 121.954 1.00 44.11 267 GLU B CA 1
ATOM 2602 C C . GLU B 1 83 ? 20.677 18.293 120.484 1.00 39.83 267 GLU B C 1
ATOM 2603 O O . GLU B 1 83 ? 21.459 19.113 120.026 1.00 39.31 267 GLU B O 1
ATOM 2609 N N . ASN B 1 84 ? 20.152 17.312 119.752 1.00 39.28 268 ASN B N 1
ATOM 2610 C CA . ASN B 1 84 ? 20.390 17.225 118.305 1.00 37.47 268 ASN B CA 1
ATOM 2611 C C . ASN B 1 84 ? 20.028 18.541 117.626 1.00 35.79 268 ASN B C 1
ATOM 2612 O O . ASN B 1 84 ? 20.786 19.053 116.812 1.00 32.84 268 ASN B O 1
ATOM 2617 N N . GLU B 1 85 ? 18.852 19.075 117.943 1.00 33.40 269 GLU B N 1
ATOM 2618 C CA . GLU B 1 85 ? 18.386 20.312 117.316 1.00 32.73 269 GLU B CA 1
ATOM 2619 C C . GLU B 1 85 ? 19.286 21.493 117.665 1.00 32.06 269 GLU B C 1
ATOM 2620 O O . GLU B 1 85 ? 19.569 22.335 116.818 1.00 31.31 269 GLU B O 1
ATOM 2626 N N . SER B 1 86 ? 19.702 21.557 118.925 1.00 32.71 270 SER B N 1
ATOM 2627 C CA . SER B 1 86 ? 20.584 22.615 119.387 1.00 35.94 270 SER B CA 1
ATOM 2628 C C . SER B 1 86 ? 21.906 22.584 118.608 1.00 34.39 270 SER B C 1
ATOM 2629 O O . SER B 1 86 ? 22.369 23.618 118.123 1.00 34.71 270 SER B O 1
ATOM 2632 N N . GLN B 1 87 ? 22.475 21.390 118.479 1.00 34.79 271 GLN B N 1
ATOM 2633 C CA . GLN B 1 87 ? 23.755 21.188 117.796 1.00 35.23 271 GLN B CA 1
ATOM 2634 C C . GLN B 1 87 ? 23.660 21.420 116.292 1.00 33.48 271 GLN B C 1
ATOM 2635 O O . GLN B 1 87 ? 24.597 21.930 115.674 1.00 32.47 271 GLN B O 1
ATOM 2641 N N . TYR B 1 88 ? 22.525 21.033 115.711 1.00 32.06 272 TYR B N 1
ATOM 2642 C CA . TYR B 1 88 ? 22.211 21.329 114.317 1.00 30.11 272 TYR B CA 1
ATOM 2643 C C . TYR B 1 88 ? 22.215 22.843 114.070 1.00 30.85 272 TYR B C 1
ATOM 2644 O O . TYR B 1 88 ? 22.862 23.333 113.143 1.00 29.49 272 TYR B O 1
ATOM 2653 N N . ARG B 1 89 ? 21.500 23.589 114.911 1.00 30.23 273 ARG B N 1
ATOM 2654 C CA . ARG B 1 89 ? 21.457 25.049 114.785 1.00 32.67 273 ARG B CA 1
ATOM 2655 C C . ARG B 1 89 ? 22.804 25.724 115.067 1.00 30.76 273 ARG B C 1
ATOM 2656 O O . ARG B 1 89 ? 23.173 26.667 114.377 1.00 32.07 273 ARG B O 1
ATOM 2664 N N . LYS B 1 90 ? 23.518 25.225 116.069 1.00 31.93 274 LYS B N 1
ATOM 2665 C CA . LYS B 1 90 ? 24.846 25.734 116.416 1.00 32.28 274 LYS B CA 1
ATOM 2666 C C . LYS B 1 90 ? 25.840 25.565 115.270 1.00 33.49 274 LYS B C 1
ATOM 2667 O O . LYS B 1 90 ? 26.573 26.500 114.938 1.00 33.22 274 LYS B O 1
ATOM 2669 N N . LYS B 1 91 ? 25.866 24.373 114.673 1.00 33.49 275 LYS B N 1
ATOM 2670 C CA . LYS B 1 91 ? 26.756 24.124 113.533 1.00 31.44 275 LYS B CA 1
ATOM 2671 C C . LYS B 1 91 ? 26.461 25.101 112.401 1.00 30.66 275 LYS B C 1
ATOM 2672 O O . LYS B 1 91 ? 27.381 25.674 111.806 1.00 30.29 275 LYS B O 1
ATOM 2678 N N . ILE B 1 92 ? 25.178 25.290 112.096 1.00 28.95 276 ILE B N 1
ATOM 2679 C CA . ILE B 1 92 ? 24.771 26.176 111.015 1.00 30.81 276 ILE B CA 1
ATOM 2680 C C . ILE B 1 92 ? 25.163 27.624 111.296 1.00 32.61 276 ILE B C 1
ATOM 2681 O O . ILE B 1 92 ? 25.689 28.302 110.416 1.00 32.85 276 ILE B O 1
ATOM 2686 N N . THR B 1 93 ? 24.913 28.084 112.520 1.00 33.89 277 THR B N 1
ATOM 2687 C CA . THR B 1 93 ? 25.250 29.444 112.903 1.00 35.65 277 THR B CA 1
ATOM 2688 C C . THR B 1 93 ? 26.757 29.664 112.779 1.00 34.75 277 THR B C 1
ATOM 2689 O O . THR B 1 93 ? 27.188 30.672 112.225 1.00 38.88 277 THR B O 1
ATOM 2693 N N . ASN B 1 94 ? 27.548 28.721 113.270 1.00 35.49 278 ASN B N 1
ATOM 2694 C CA . ASN B 1 94 ? 29.002 28.898 113.280 1.00 38.17 278 ASN B CA 1
ATOM 2695 C C . ASN B 1 94 ? 29.606 28.865 111.873 1.00 38.08 278 ASN B C 1
ATOM 2696 O O . ASN B 1 94 ? 30.463 29.692 111.548 1.00 39.68 278 ASN B O 1
ATOM 2701 N N . LEU B 1 95 ? 29.141 27.946 111.029 1.00 34.59 279 LEU B N 1
ATOM 2702 C CA . LEU B 1 95 ? 29.646 27.859 109.662 1.00 34.63 279 LEU B CA 1
ATOM 2703 C C . LEU B 1 95 ? 29.126 28.950 108.751 1.00 34.83 279 LEU B C 1
ATOM 2704 O O . LEU B 1 95 ? 29.764 29.268 107.743 1.00 34.81 279 LEU B O 1
ATOM 2709 N N . SER B 1 96 ? 27.974 29.534 109.086 1.00 35.96 280 SER B N 1
ATOM 2710 C CA . SER B 1 96 ? 27.435 30.644 108.300 1.00 37.93 280 SER B CA 1
ATOM 2711 C C . SER B 1 96 ? 28.335 31.890 108.332 1.00 38.07 280 SER B C 1
ATOM 2712 O O . SER B 1 96 ? 28.212 32.768 107.477 1.00 40.15 280 SER B O 1
ATOM 2715 N N . LYS B 1 97 ? 29.226 31.965 109.317 1.00 38.51 281 LYS B N 1
ATOM 2716 C CA . LYS B 1 97 ? 30.188 33.069 109.427 1.00 39.65 281 LYS B CA 1
ATOM 2717 C C . LYS B 1 97 ? 31.453 32.843 108.594 1.00 39.98 281 LYS B C 1
ATOM 2718 O O . LYS B 1 97 ? 32.263 33.752 108.459 1.00 38.66 281 LYS B O 1
ATOM 2720 N N . VAL B 1 98 ? 31.617 31.634 108.056 1.00 37.30 282 VAL B N 1
ATOM 2721 C CA . VAL B 1 98 ? 32.799 31.275 107.272 1.00 36.49 282 VAL B CA 1
ATOM 2722 C C . VAL B 1 98 ? 32.479 31.259 105.791 1.00 36.64 282 VAL B C 1
ATOM 2723 O O . VAL B 1 98 ? 31.529 30.602 105.349 1.00 35.40 282 VAL B O 1
ATOM 2727 N N . SER B 1 99 ? 33.279 31.989 105.028 1.00 33.90 283 SER B N 1
ATOM 2728 C CA . SER B 1 99 ? 33.282 31.877 103.585 1.00 33.48 283 SER B CA 1
ATOM 2729 C C . SER B 1 99 ? 34.749 31.908 103.184 1.00 32.84 283 SER B C 1
ATOM 2730 O O . SER B 1 99 ? 35.353 32.990 103.125 1.00 35.78 283 SER B O 1
ATOM 2733 N N . HIS B 1 100 ? 35.331 30.731 102.954 1.00 29.35 284 HIS B N 1
ATOM 2734 C CA . HIS B 1 100 ? 36.727 30.644 102.504 1.00 27.74 284 HIS B CA 1
ATOM 2735 C C . HIS B 1 100 ? 36.863 29.736 101.288 1.00 26.93 284 HIS B C 1
ATOM 2736 O O . HIS B 1 100 ? 36.255 28.681 101.231 1.00 25.65 284 HIS B O 1
ATOM 2743 N N . LYS B 1 101 ? 37.687 30.164 100.329 1.00 27.56 285 LYS B N 1
ATOM 2744 C CA . LYS B 1 101 ? 37.976 29.423 99.108 1.00 29.89 285 LYS B CA 1
ATOM 2745 C C . LYS B 1 101 ? 38.429 27.975 99.381 1.00 27.04 285 LYS B C 1
ATOM 2746 O O . LYS B 1 101 ? 38.121 27.057 98.614 1.00 26.44 285 LYS B O 1
ATOM 2752 N N . ASN B 1 102 ? 39.163 27.766 100.469 1.00 23.96 286 ASN B N 1
ATOM 2753 C CA . ASN B 1 102 ? 39.679 26.446 100.807 1.00 23.48 286 ASN B CA 1
ATOM 2754 C C . ASN B 1 102 ? 38.879 25.688 101.878 1.00 23.29 286 ASN B C 1
ATOM 2755 O O . ASN B 1 102 ? 39.368 24.710 102.447 1.00 21.77 286 ASN B O 1
ATOM 2760 N N . PHE B 1 103 ? 37.631 26.114 102.103 1.00 22.02 287 PHE B N 1
ATOM 2761 C CA . PHE B 1 103 ? 36.692 25.378 102.922 1.00 22.13 287 PHE B CA 1
ATOM 2762 C C . PHE B 1 103 ? 35.517 24.933 102.049 1.00 23.00 287 PHE B C 1
ATOM 2763 O O . PHE B 1 103 ? 35.166 25.622 101.087 1.00 22.22 287 PHE B O 1
ATOM 2771 N N . MET B 1 104 ? 34.925 23.794 102.402 1.00 22.50 288 MET B N 1
ATOM 2772 C CA . MET B 1 104 ? 33.697 23.300 101.765 1.00 24.20 288 MET B CA 1
ATOM 2773 C C . MET B 1 104 ? 32.526 24.023 102.417 1.00 23.36 288 MET B C 1
ATOM 2774 O O . MET B 1 104 ? 31.951 23.553 103.419 1.00 23.60 288 MET B O 1
ATOM 2779 N N . ASN B 1 105 ? 32.198 25.189 101.865 1.00 23.02 289 ASN B N 1
ATOM 2780 C CA . ASN B 1 105 ? 31.346 26.155 102.553 1.00 23.12 289 ASN B CA 1
ATOM 2781 C C . ASN B 1 105 ? 29.890 25.707 102.650 1.00 23.96 289 ASN B C 1
ATOM 2782 O O . ASN B 1 105 ? 29.385 25.032 101.765 1.00 25.27 289 ASN B O 1
ATOM 2787 N N . LEU B 1 106 ? 29.261 26.074 103.757 1.00 24.62 290 LEU B N 1
ATOM 2788 C CA . LEU B 1 106 ? 27.818 25.891 103.950 1.00 25.57 290 LEU B CA 1
ATOM 2789 C C . LEU B 1 106 ? 27.064 26.869 103.064 1.00 27.34 290 LEU B C 1
ATOM 2790 O O . LEU B 1 106 ? 27.317 28.077 103.111 1.00 28.66 290 LEU B O 1
ATOM 2795 N N . LEU B 1 107 ? 26.128 26.360 102.269 1.00 27.36 291 LEU B N 1
ATOM 2796 C CA . LEU B 1 107 ? 25.353 27.201 101.359 1.00 29.32 291 LEU B CA 1
ATOM 2797 C C . LEU B 1 107 ? 23.890 27.288 101.762 1.00 31.54 291 LEU B C 1
ATOM 2798 O O . LEU B 1 107 ? 23.144 28.085 101.188 1.00 33.67 291 LEU B O 1
ATOM 2803 N N . GLY B 1 108 ? 23.473 26.478 102.729 1.00 29.72 292 GLY B N 1
ATOM 2804 C CA . GLY B 1 108 ? 22.050 26.428 103.085 1.00 30.16 292 GLY B CA 1
ATOM 2805 C C . GLY B 1 108 ? 21.701 25.260 103.972 1.00 29.01 292 GLY B C 1
ATOM 2806 O O . GLY B 1 108 ? 22.542 24.417 104.282 1.00 28.06 292 GLY B O 1
ATOM 2807 N N . TYR B 1 109 ? 20.443 25.205 104.398 1.00 28.28 293 TYR B N 1
ATOM 2808 C CA . TYR B 1 109 ? 20.006 24.096 105.232 1.00 28.57 293 TYR B CA 1
ATOM 2809 C C . TYR B 1 109 ? 18.542 23.830 104.961 1.00 28.23 293 TYR B C 1
ATOM 2810 O O . TYR B 1 109 ? 17.864 24.689 104.404 1.00 29.22 293 TYR B O 1
ATOM 2819 N N . CYS B 1 110 ? 18.087 22.642 105.332 1.00 27.33 294 CYS B N 1
ATOM 2820 C CA . CYS B 1 110 ? 16.661 22.293 105.232 1.00 28.29 294 CYS B CA 1
ATOM 2821 C C . CYS B 1 110 ? 16.224 21.501 106.443 1.00 29.50 294 CYS B C 1
ATOM 2822 O O . CYS B 1 110 ? 16.747 20.421 106.754 1.00 27.98 294 CYS B O 1
ATOM 2825 N N . GLU B 1 111 ? 15.232 22.069 107.113 1.00 30.78 295 GLU B N 1
ATOM 2826 C CA . GLU B 1 111 ? 14.612 21.491 108.257 1.00 32.73 295 GLU B CA 1
ATOM 2827 C C . GLU B 1 111 ? 13.142 21.329 107.877 1.00 33.71 295 GLU B C 1
ATOM 2828 O O . GLU B 1 111 ? 12.508 22.289 107.423 1.00 34.26 295 GLU B O 1
ATOM 2834 N N . GLU B 1 112 ? 12.616 20.129 108.038 1.00 31.79 296 GLU B N 1
ATOM 2835 C CA . GLU B 1 112 ? 11.213 19.846 107.672 1.00 34.34 296 GLU B CA 1
ATOM 2836 C C . GLU B 1 112 ? 10.736 18.686 108.515 1.00 33.64 296 GLU B C 1
ATOM 2837 O O . GLU B 1 112 ? 11.511 17.767 108.800 1.00 32.82 296 GLU B O 1
ATOM 2843 N N . GLU B 1 113 ? 9.465 18.712 108.925 1.00 33.50 297 GLU B N 1
ATOM 2844 C CA . GLU B 1 113 ? 8.945 17.651 109.790 1.00 34.37 297 GLU B CA 1
ATOM 2845 C C . GLU B 1 113 ? 8.262 16.520 109.024 1.00 32.68 297 GLU B C 1
ATOM 2846 O O . GLU B 1 113 ? 8.215 15.411 109.519 1.00 32.47 297 GLU B O 1
ATOM 2852 N N . HIS B 1 114 ? 7.743 16.805 107.828 1.00 33.44 298 HIS B N 1
ATOM 2853 C CA . HIS B 1 114 ? 6.952 15.843 107.061 1.00 33.49 298 HIS B CA 1
ATOM 2854 C C . HIS B 1 114 ? 7.419 15.757 105.607 1.00 32.63 298 HIS B C 1
ATOM 2855 O O . HIS B 1 114 ? 7.102 16.641 104.820 1.00 35.50 298 HIS B O 1
ATOM 2862 N N . PRO B 1 115 ? 8.191 14.735 105.225 1.00 32.29 299 PRO B N 1
ATOM 2863 C CA . PRO B 1 115 ? 8.789 13.745 106.108 1.00 30.80 299 PRO B CA 1
ATOM 2864 C C . PRO B 1 115 ? 10.014 14.320 106.827 1.00 29.93 299 PRO B C 1
ATOM 2865 O O . PRO B 1 115 ? 10.502 15.393 106.466 1.00 28.82 299 PRO B O 1
ATOM 2869 N N . PHE B 1 116 ? 10.489 13.609 107.842 1.00 29.57 300 PHE B N 1
ATOM 2870 C CA . PHE B 1 116 ? 11.483 14.161 108.738 1.00 29.37 300 PHE B CA 1
ATOM 2871 C C . PHE B 1 116 ? 12.766 14.440 107.958 1.00 28.17 300 PHE B C 1
ATOM 2872 O O . PHE B 1 116 ? 13.287 13.556 107.263 1.00 26.81 300 PHE B O 1
ATOM 2880 N N . THR B 1 117 ? 13.235 15.683 108.051 1.00 26.63 301 THR B N 1
ATOM 2881 C CA . THR B 1 117 ? 14.378 16.154 107.267 1.00 27.08 301 THR B CA 1
ATOM 2882 C C . THR B 1 117 ? 15.286 17.031 108.118 1.00 27.18 301 THR B C 1
ATOM 2883 O O . THR B 1 117 ? 14.837 18.017 108.703 1.00 26.93 301 THR B O 1
ATOM 2887 N N . ARG B 1 118 ? 16.564 16.658 108.194 1.00 25.50 302 ARG B N 1
ATOM 2888 C CA . ARG B 1 118 ? 17.579 17.499 108.811 1.00 26.34 302 ARG B CA 1
ATOM 2889 C C . ARG B 1 118 ? 18.812 17.418 107.946 1.00 25.76 302 ARG B C 1
ATOM 2890 O O . ARG B 1 118 ? 19.560 16.439 108.014 1.00 26.79 302 ARG B O 1
ATOM 2898 N N . VAL B 1 119 ? 18.987 18.415 107.090 1.00 25.81 303 VAL B N 1
ATOM 2899 C CA . VAL B 1 119 ? 20.112 18.425 106.165 1.00 26.45 303 VAL B CA 1
ATOM 2900 C C . VAL B 1 119 ? 20.817 19.766 106.128 1.00 26.95 303 VAL B C 1
ATOM 2901 O O . VAL B 1 119 ? 20.255 20.824 106.469 1.00 25.44 303 VAL B O 1
ATOM 2905 N N . MET B 1 120 ? 22.079 19.700 105.720 1.00 25.14 304 MET B N 1
ATOM 2906 C CA . MET B 1 120 ? 22.874 20.872 105.444 1.00 25.64 304 MET B CA 1
ATOM 2907 C C . MET B 1 120 ? 23.419 20.753 104.026 1.00 24.96 304 MET B C 1
ATOM 2908 O O . MET B 1 120 ? 23.749 19.656 103.566 1.00 25.35 304 MET B O 1
ATOM 2913 N N . VAL B 1 121 ? 23.487 21.891 103.346 1.00 23.02 305 VAL B N 1
ATOM 2914 C CA . VAL B 1 121 ? 23.850 21.966 101.963 1.00 24.79 305 VAL B CA 1
ATOM 2915 C C . VAL B 1 121 ? 25.225 22.616 101.843 1.00 24.36 305 VAL B C 1
ATOM 2916 O O . VAL B 1 121 ? 25.440 23.759 102.293 1.00 23.62 305 VAL B O 1
ATOM 2920 N N . PHE B 1 122 ? 26.146 21.892 101.222 1.00 24.90 306 PHE B N 1
ATOM 2921 C CA . PHE B 1 122 ? 27.519 22.373 101.053 1.00 25.82 306 PHE B CA 1
ATOM 2922 C C . PHE B 1 122 ? 27.914 22.445 99.585 1.00 27.63 306 PHE B C 1
ATOM 2923 O O . PHE B 1 122 ? 27.283 21.843 98.712 1.00 27.95 306 PHE B O 1
ATOM 2931 N N . GLU B 1 123 ? 28.985 23.187 99.331 1.00 27.73 307 GLU B N 1
ATOM 2932 C CA . GLU B 1 123 ? 29.655 23.189 98.037 1.00 27.94 307 GLU B CA 1
ATOM 2933 C C . GLU B 1 123 ? 30.062 21.778 97.633 1.00 27.58 307 GLU B C 1
ATOM 2934 O O . GLU B 1 123 ? 30.477 20.974 98.467 1.00 29.24 307 GLU B O 1
ATOM 2940 N N . TYR B 1 124 ? 29.927 21.478 96.347 1.00 29.88 308 TYR B N 1
ATOM 2941 C CA . TYR B 1 124 ? 30.299 20.183 95.799 1.00 29.29 308 TYR B CA 1
ATOM 2942 C C . TYR B 1 124 ? 31.743 20.259 95.301 1.00 27.98 308 TYR B C 1
ATOM 2943 O O . TYR B 1 124 ? 32.097 21.222 94.617 1.00 28.46 308 TYR B O 1
ATOM 2952 N N . ALA B 1 125 ? 32.554 19.265 95.659 1.00 27.59 309 ALA B N 1
ATOM 2953 C CA . ALA B 1 125 ? 33.917 19.104 95.127 1.00 27.83 309 ALA B CA 1
ATOM 2954 C C . ALA B 1 125 ? 33.924 17.876 94.231 1.00 28.09 309 ALA B C 1
ATOM 2955 O O . ALA B 1 125 ? 33.694 16.780 94.705 1.00 29.86 309 ALA B O 1
ATOM 2957 N N . PRO B 1 126 ? 34.174 18.053 92.926 1.00 30.43 310 PRO B N 1
ATOM 2958 C CA . PRO B 1 126 ? 34.017 16.924 92.005 1.00 31.82 310 PRO B CA 1
ATOM 2959 C C . PRO B 1 126 ? 35.131 15.873 91.972 1.00 32.91 310 PRO B C 1
ATOM 2960 O O . PRO B 1 126 ? 34.918 14.797 91.397 1.00 32.09 310 PRO B O 1
ATOM 2964 N N . ASN B 1 127 ? 36.300 16.152 92.559 1.00 31.40 311 ASN B N 1
ATOM 2965 C CA . ASN B 1 127 ? 37.446 15.250 92.395 1.00 33.14 311 ASN B CA 1
ATOM 2966 C C . ASN B 1 127 ? 37.754 14.395 93.628 1.00 32.75 311 ASN B C 1
ATOM 2967 O O . ASN B 1 127 ? 38.878 13.919 93.796 1.00 34.47 311 ASN B O 1
ATOM 2972 N N . GLY B 1 128 ? 36.747 14.170 94.468 1.00 30.94 312 GLY B N 1
ATOM 2973 C CA . GLY B 1 128 ? 36.869 13.220 95.564 1.00 31.35 312 GLY B CA 1
ATOM 2974 C C . GLY B 1 128 ? 37.816 13.719 96.643 1.00 30.65 312 GLY B C 1
ATOM 2975 O O . GLY B 1 128 ? 38.038 14.923 96.765 1.00 31.40 312 GLY B O 1
ATOM 2976 N N . THR B 1 129 ? 38.376 12.786 97.403 1.00 30.51 313 THR B N 1
ATOM 2977 C CA . THR B 1 129 ? 39.200 13.127 98.560 1.00 29.52 313 THR B CA 1
ATOM 2978 C C . THR B 1 129 ? 40.698 13.064 98.288 1.00 29.09 313 THR B C 1
ATOM 2979 O O . THR B 1 129 ? 41.165 12.377 97.376 1.00 28.18 313 THR B O 1
ATOM 2983 N N . LEU B 1 130 ? 41.447 13.788 99.107 1.00 26.22 314 LEU B N 1
ATOM 2984 C CA . LEU B 1 130 ? 42.893 13.696 99.098 1.00 26.33 314 LEU B CA 1
ATOM 2985 C C . LEU B 1 130 ? 43.362 12.262 99.326 1.00 26.09 314 LEU B C 1
ATOM 2986 O O . LEU B 1 130 ? 44.259 11.778 98.621 1.00 26.04 314 LEU B O 1
ATOM 2991 N N . PHE B 1 131 ? 42.768 11.595 100.315 1.00 28.28 315 PHE B N 1
ATOM 2992 C CA . PHE B 1 131 ? 43.102 10.211 100.637 1.00 30.55 315 PHE B CA 1
ATOM 2993 C C . PHE B 1 131 ? 43.038 9.329 99.388 1.00 31.81 315 PHE B C 1
ATOM 2994 O O . PHE B 1 131 ? 43.977 8.576 99.096 1.00 31.15 315 PHE B O 1
ATOM 3002 N N . GLU B 1 132 ? 41.933 9.432 98.655 1.00 33.49 316 GLU B N 1
ATOM 3003 C CA . GLU B 1 132 ? 41.730 8.626 97.440 1.00 35.75 316 GLU B CA 1
ATOM 3004 C C . GLU B 1 132 ? 42.855 8.832 96.423 1.00 35.34 316 GLU B C 1
ATOM 3005 O O . GLU B 1 132 ? 43.437 7.862 95.921 1.00 36.32 316 GLU B O 1
ATOM 3011 N N . HIS B 1 133 ? 43.189 10.085 96.151 1.00 32.12 317 HIS B N 1
ATOM 3012 C CA . HIS B 1 133 ? 44.201 10.392 95.145 1.00 33.06 317 HIS B CA 1
ATOM 3013 C C . HIS B 1 133 ? 45.628 10.014 95.571 1.00 31.58 317 HIS B C 1
ATOM 3014 O O . HIS B 1 133 ? 46.466 9.727 94.720 1.00 32.39 317 HIS B O 1
ATOM 3021 N N . LEU B 1 134 ? 45.883 9.989 96.877 1.00 30.56 318 LEU B N 1
ATOM 3022 C CA . LEU B 1 134 ? 47.182 9.568 97.400 1.00 30.60 318 LEU B CA 1
ATOM 3023 C C . LEU B 1 134 ? 47.350 8.050 97.494 1.00 33.38 318 LEU B C 1
ATOM 3024 O O . LEU B 1 134 ? 48.466 7.552 97.342 1.00 32.84 318 LEU B O 1
ATOM 3029 N N . HIS B 1 135 ? 46.266 7.319 97.751 1.00 34.68 319 HIS B N 1
ATOM 3030 C CA . HIS B 1 135 ? 46.382 5.916 98.194 1.00 37.54 319 HIS B CA 1
ATOM 3031 C C . HIS B 1 135 ? 45.698 4.854 97.329 1.00 41.53 319 HIS B C 1
ATOM 3032 O O . HIS B 1 135 ? 46.086 3.692 97.382 1.00 42.13 319 HIS B O 1
ATOM 3039 N N . VAL B 1 136 ? 44.702 5.244 96.543 1.00 43.92 320 VAL B N 1
ATOM 3040 C CA . VAL B 1 136 ? 43.940 4.295 95.729 1.00 47.77 320 VAL B CA 1
ATOM 3041 C C . VAL B 1 136 ? 44.564 4.202 94.339 1.00 50.07 320 VAL B C 1
ATOM 3042 O O . VAL B 1 136 ? 44.588 5.188 93.606 1.00 47.55 320 VAL B O 1
ATOM 3046 N N . ARG B 1 137 ? 45.058 3.013 93.984 1.00 53.85 321 ARG B N 1
ATOM 3047 C CA . ARG B 1 137 ? 45.700 2.777 92.678 1.00 55.99 321 ARG B CA 1
ATOM 3048 C C . ARG B 1 137 ? 44.895 3.325 91.489 1.00 57.28 321 ARG B C 1
ATOM 3049 O O . ARG B 1 137 ? 45.463 3.910 90.564 1.00 59.40 321 ARG B O 1
ATOM 3051 N N . GLU B 1 138 ? 43.577 3.142 91.528 1.00 57.84 322 GLU B N 1
ATOM 3052 C CA . GLU B 1 138 ? 42.691 3.555 90.434 1.00 57.13 322 GLU B CA 1
ATOM 3053 C C . GLU B 1 138 ? 42.626 5.069 90.198 1.00 56.56 322 GLU B C 1
ATOM 3054 O O . GLU B 1 138 ? 42.435 5.513 89.066 1.00 53.67 322 GLU B O 1
ATOM 3056 N N . ALA B 1 139 ? 42.777 5.855 91.263 1.00 54.48 323 ALA B N 1
ATOM 3057 C CA . ALA B 1 139 ? 42.593 7.308 91.190 1.00 50.11 323 ALA B CA 1
ATOM 3058 C C . ALA B 1 139 ? 43.764 8.022 90.515 1.00 46.91 323 ALA B C 1
ATOM 3059 O O . ALA B 1 139 ? 44.893 7.530 90.500 1.00 46.65 323 ALA B O 1
ATOM 3061 N N . GLU B 1 140 ? 43.478 9.199 89.971 1.00 44.47 324 GLU B N 1
ATOM 3062 C CA . GLU B 1 140 ? 44.487 10.030 89.328 1.00 43.05 324 GLU B CA 1
ATOM 3063 C C . GLU B 1 140 ? 45.521 10.516 90.348 1.00 41.39 324 GLU B C 1
ATOM 3064 O O . GLU B 1 140 ? 45.166 11.046 91.405 1.00 36.34 324 GLU B O 1
ATOM 3070 N N . LYS B 1 141 ? 46.794 10.340 90.004 1.00 40.81 325 LYS B N 1
ATOM 3071 C CA . LYS B 1 141 ? 47.910 10.740 90.864 1.00 42.01 325 LYS B CA 1
ATOM 3072 C C . LYS B 1 141 ? 48.119 12.248 90.854 1.00 38.29 325 LYS B C 1
ATOM 3073 O O . LYS B 1 141 ? 47.865 12.915 89.855 1.00 39.64 325 LYS B O 1
ATOM 3079 N N . LEU B 1 142 ? 48.583 12.778 91.983 1.00 35.01 326 LEU B N 1
ATOM 3080 C CA . LEU B 1 142 ? 48.836 14.199 92.132 1.00 32.57 326 LEU B CA 1
ATOM 3081 C C . LEU B 1 142 ? 50.313 14.461 91.874 1.00 30.91 326 LEU B C 1
ATOM 3082 O O . LEU B 1 142 ? 51.167 13.832 92.501 1.00 30.31 326 LEU B O 1
ATOM 3087 N N . ASP B 1 143 ? 50.615 15.384 90.966 1.00 30.98 327 ASP B N 1
ATOM 3088 C CA . ASP B 1 143 ? 52.006 15.766 90.718 1.00 32.54 327 ASP B CA 1
ATOM 3089 C C . ASP B 1 143 ? 52.524 16.704 91.818 1.00 30.75 327 ASP B C 1
ATOM 3090 O O . ASP B 1 143 ? 51.761 17.123 92.702 1.00 28.88 327 ASP B O 1
ATOM 3095 N N . TRP B 1 144 ? 53.819 17.008 91.766 1.00 30.03 328 TRP B N 1
ATOM 3096 C CA . TRP B 1 144 ? 54.460 17.862 92.761 1.00 28.61 328 TRP B CA 1
ATOM 3097 C C . TRP B 1 144 ? 53.728 19.172 92.977 1.00 28.29 328 TRP B C 1
ATOM 3098 O O . TRP B 1 144 ? 53.404 19.526 94.116 1.00 27.69 328 TRP B O 1
ATOM 3109 N N A MET B 1 145 ? 53.450 19.895 91.897 0.50 29.19 329 MET B N 1
ATOM 3110 N N B MET B 1 145 ? 53.470 19.881 91.880 0.50 29.55 329 MET B N 1
ATOM 3111 C CA A MET B 1 145 ? 52.822 21.207 92.012 0.50 30.50 329 MET B CA 1
ATOM 3112 C CA B MET B 1 145 ? 52.807 21.180 91.913 0.50 31.06 329 MET B CA 1
ATOM 3113 C C A MET B 1 145 ? 51.393 21.128 92.550 0.50 29.45 329 MET B C 1
ATOM 3114 C C B MET B 1 145 ? 51.424 21.100 92.556 0.50 29.74 329 MET B C 1
ATOM 3115 O O A MET B 1 145 ? 50.974 22.004 93.306 0.50 28.84 329 MET B O 1
ATOM 3116 O O B MET B 1 145 ? 51.072 21.938 93.383 0.50 29.01 329 MET B O 1
ATOM 3125 N N . ALA B 1 146 ? 50.647 20.092 92.173 1.00 28.82 330 ALA B N 1
ATOM 3126 C CA . ALA B 1 146 ? 49.298 19.900 92.730 1.00 28.86 330 ALA B CA 1
ATOM 3127 C C . ALA B 1 146 ? 49.370 19.633 94.236 1.00 27.31 330 ALA B C 1
ATOM 3128 O O . ALA B 1 146 ? 48.591 20.201 95.029 1.00 25.83 330 ALA B O 1
ATOM 3130 N N . ARG B 1 147 ? 50.344 18.825 94.638 1.00 25.75 331 ARG B N 1
ATOM 3131 C CA . ARG B 1 147 ? 50.547 18.525 96.054 1.00 25.26 331 ARG B CA 1
ATOM 3132 C C . ARG B 1 147 ? 50.902 19.750 96.871 1.00 24.23 331 ARG B C 1
ATOM 3133 O O . ARG B 1 147 ? 50.388 19.916 97.973 1.00 23.53 331 ARG B O 1
ATOM 3141 N N . LEU B 1 148 ? 51.780 20.604 96.346 1.00 23.74 332 LEU B N 1
ATOM 3142 C CA . LEU B 1 148 ? 52.084 21.875 97.009 1.00 23.94 332 LEU B CA 1
ATOM 3143 C C . LEU B 1 148 ? 50.853 22.803 97.092 1.00 23.76 332 LEU B C 1
ATOM 3144 O O . LEU B 1 148 ? 50.605 23.436 98.117 1.00 21.57 332 LEU B O 1
ATOM 3149 N N . ARG B 1 149 ? 50.092 22.887 96.007 1.00 23.41 333 ARG B N 1
ATOM 3150 C CA . ARG B 1 149 ? 48.895 23.721 95.981 1.00 24.46 333 ARG B CA 1
ATOM 3151 C C . ARG B 1 149 ? 47.838 23.276 96.997 1.00 21.81 333 ARG B C 1
ATOM 3152 O O . ARG B 1 149 ? 47.238 24.110 97.674 1.00 21.29 333 ARG B O 1
ATOM 3160 N N . ILE B 1 150 ? 47.622 21.967 97.085 1.00 21.62 334 ILE B N 1
ATOM 3161 C CA . ILE B 1 150 ? 46.740 21.361 98.084 1.00 22.29 334 ILE B CA 1
ATOM 3162 C C . ILE B 1 150 ? 47.257 21.629 99.512 1.00 22.01 334 ILE B C 1
ATOM 3163 O O . ILE B 1 150 ? 46.505 22.064 100.371 1.00 21.49 334 ILE B O 1
ATOM 3168 N N . SER B 1 151 ? 48.543 21.389 99.757 1.00 21.74 335 SER B N 1
ATOM 3169 C CA . SER B 1 151 ? 49.137 21.681 101.072 1.00 21.34 335 SER B CA 1
ATOM 3170 C C . SER B 1 151 ? 48.934 23.152 101.486 1.00 20.39 335 SER B C 1
ATOM 3171 O O . SER B 1 151 ? 48.619 23.464 102.653 1.00 19.85 335 SER B O 1
ATOM 3174 N N . MET B 1 152 ? 49.133 24.063 100.546 1.00 19.96 336 MET B N 1
ATOM 3175 C CA . MET B 1 152 ? 49.016 25.491 100.825 1.00 20.75 336 MET B CA 1
ATOM 3176 C C . MET B 1 152 ? 47.570 25.870 101.146 1.00 20.69 336 MET B C 1
ATOM 3177 O O . MET B 1 152 ? 47.301 26.554 102.120 1.00 20.60 336 MET B O 1
ATOM 3182 N N . GLY B 1 153 ? 46.643 25.420 100.318 1.00 21.34 337 GLY B N 1
ATOM 3183 C CA . GLY B 1 153 ? 45.229 25.722 100.546 1.00 21.32 337 GLY B CA 1
ATOM 3184 C C . GLY B 1 153 ? 44.714 25.195 101.874 1.00 21.10 337 GLY B C 1
ATOM 3185 O O . GLY B 1 153 ? 43.917 25.856 102.545 1.00 21.53 337 GLY B O 1
ATOM 3186 N N . ILE B 1 154 ? 45.144 24.000 102.262 1.00 21.03 338 ILE B N 1
ATOM 3187 C CA . ILE B 1 154 ? 44.778 23.467 103.587 1.00 20.17 338 ILE B CA 1
ATOM 3188 C C . ILE B 1 154 ? 45.268 24.407 104.694 1.00 20.86 338 ILE B C 1
ATOM 3189 O O . ILE B 1 154 ? 44.518 24.745 105.619 1.00 19.46 338 ILE B O 1
ATOM 3194 N N . ALA B 1 155 ? 46.524 24.835 104.598 1.00 20.23 339 ALA B N 1
ATOM 3195 C CA . ALA B 1 155 ? 47.074 25.759 105.585 1.00 21.39 339 ALA B CA 1
ATOM 3196 C C . ALA B 1 155 ? 46.322 27.097 105.649 1.00 21.01 339 ALA B C 1
ATOM 3197 O O . ALA B 1 155 ? 46.036 27.587 106.740 1.00 22.21 339 ALA B O 1
ATOM 3199 N N . TYR B 1 156 ? 45.987 27.694 104.507 1.00 21.41 340 TYR B N 1
ATOM 3200 C CA . TYR B 1 156 ? 45.180 28.918 104.512 1.00 22.07 340 TYR B CA 1
ATOM 3201 C C . TYR B 1 156 ? 43.807 28.708 105.174 1.00 21.38 340 TYR B C 1
ATOM 3202 O O . TYR B 1 156 ? 43.362 29.543 105.942 1.00 21.79 340 TYR B O 1
ATOM 3211 N N . CYS B 1 157 ? 43.146 27.588 104.894 1.00 22.23 341 CYS B N 1
ATOM 3212 C CA . CYS B 1 157 ? 41.855 27.309 105.538 1.00 22.52 341 CYS B CA 1
ATOM 3213 C C . CYS B 1 157 ? 42.004 27.205 107.059 1.00 22.89 341 CYS B C 1
ATOM 3214 O O . CYS B 1 157 ? 41.242 27.816 107.816 1.00 22.46 341 CYS B O 1
ATOM 3217 N N . LEU B 1 158 ? 42.985 26.423 107.503 1.00 22.57 342 LEU B N 1
ATOM 3218 C CA . LEU B 1 158 ? 43.218 26.211 108.934 1.00 23.32 342 LEU B CA 1
ATOM 3219 C C . LEU B 1 158 ? 43.560 27.512 109.682 1.00 23.04 342 LEU B C 1
ATOM 3220 O O . LEU B 1 158 ? 43.044 27.743 110.775 1.00 22.99 342 LEU B O 1
ATOM 3225 N N . GLU B 1 159 ? 44.417 28.346 109.097 1.00 23.18 343 GLU B N 1
ATOM 3226 C CA . GLU B 1 159 ? 44.745 29.655 109.668 1.00 24.47 343 GLU B CA 1
ATOM 3227 C C . GLU B 1 159 ? 43.486 30.509 109.815 1.00 24.79 343 GLU B C 1
ATOM 3228 O O . GLU B 1 159 ? 43.271 31.169 110.846 1.00 24.85 343 GLU B O 1
ATOM 3234 N N . HIS B 1 160 ? 42.639 30.468 108.789 1.00 24.87 344 HIS B N 1
ATOM 3235 C CA . HIS B 1 160 ? 41.399 31.236 108.755 1.00 25.77 344 HIS B CA 1
ATOM 3236 C C . HIS B 1 160 ? 40.449 30.808 109.866 1.00 27.79 344 HIS B C 1
ATOM 3237 O O . HIS B 1 160 ? 39.908 31.649 110.598 1.00 28.67 344 HIS B O 1
ATOM 3244 N N . MET B 1 161 ? 40.265 29.504 110.004 1.00 28.61 345 MET B N 1
ATOM 3245 C CA . MET B 1 161 ? 39.436 28.946 111.079 1.00 31.98 345 MET B CA 1
ATOM 3246 C C . MET B 1 161 ? 39.952 29.344 112.465 1.00 32.21 345 MET B C 1
ATOM 3247 O O . MET B 1 161 ? 39.150 29.619 113.362 1.00 33.40 345 MET B O 1
ATOM 3252 N N . HIS B 1 162 ? 41.273 29.372 112.648 1.00 32.20 346 HIS B N 1
ATOM 3253 C CA . HIS B 1 162 ? 41.836 29.796 113.934 1.00 33.87 346 HIS B CA 1
ATOM 3254 C C . HIS B 1 162 ? 41.534 31.263 114.197 1.00 33.09 346 HIS B C 1
ATOM 3255 O O . HIS B 1 162 ? 41.121 31.618 115.293 1.00 35.16 346 HIS B O 1
ATOM 3262 N N . GLN B 1 163 ? 41.737 32.103 113.190 1.00 33.53 347 GLN B N 1
ATOM 3263 C CA . GLN B 1 163 ? 41.421 33.534 113.276 1.00 35.15 347 GLN B CA 1
ATOM 3264 C C . GLN B 1 163 ? 39.952 33.766 113.665 1.00 34.48 347 GLN B C 1
ATOM 3265 O O . GLN B 1 163 ? 39.649 34.621 114.502 1.00 33.98 347 GLN B O 1
ATOM 3271 N N . LEU B 1 164 ? 39.054 32.987 113.064 1.00 33.49 348 LEU B N 1
ATOM 3272 C CA . LEU B 1 164 ? 37.610 33.046 113.356 1.00 35.42 348 LEU B CA 1
ATOM 3273 C C . LEU B 1 164 ? 37.160 32.280 114.613 1.00 38.94 348 LEU B C 1
ATOM 3274 O O . LEU B 1 164 ? 35.969 32.299 114.952 1.00 40.97 348 LEU B O 1
ATOM 3279 N N . GLN B 1 165 ? 38.093 31.610 115.286 1.00 39.87 349 GLN B N 1
ATOM 3280 C CA . GLN B 1 165 ? 37.819 30.841 116.506 1.00 42.92 349 GLN B CA 1
ATOM 3281 C C . GLN B 1 165 ? 36.699 29.829 116.318 1.00 43.42 349 GLN B C 1
ATOM 3282 O O . GLN B 1 165 ? 35.759 29.766 117.115 1.00 41.76 349 GLN B O 1
ATOM 3288 N N . THR B 1 166 ? 36.817 29.036 115.253 1.00 42.00 350 THR B N 1
ATOM 3289 C CA . THR B 1 166 ? 35.884 27.948 114.976 1.00 43.58 350 THR B CA 1
ATOM 3290 C C . THR B 1 166 ? 36.652 26.633 114.775 1.00 42.59 350 THR B C 1
ATOM 3291 O O . THR B 1 166 ? 36.585 26.022 113.699 1.00 42.84 350 THR B O 1
ATOM 3295 N N . PRO B 1 167 ? 37.389 26.184 115.811 1.00 42.50 351 PRO B N 1
ATOM 3296 C CA . PRO B 1 167 ? 38.131 24.924 115.673 1.00 40.04 351 PRO B CA 1
ATOM 3297 C C . PRO B 1 167 ? 37.261 23.655 115.559 1.00 39.23 351 PRO B C 1
ATOM 3298 O O . PRO B 1 167 ? 37.739 22.645 115.035 1.00 35.91 351 PRO B O 1
ATOM 3302 N N . ALA B 1 168 ? 36.009 23.704 116.031 1.00 39.05 352 ALA B N 1
ATOM 3303 C CA . ALA B 1 168 ? 35.097 22.543 115.981 1.00 37.01 352 ALA B CA 1
ATOM 3304 C C . ALA B 1 168 ? 34.888 22.014 114.561 1.00 35.98 352 ALA B C 1
ATOM 3305 O O . ALA B 1 168 ? 34.723 20.809 114.360 1.00 34.78 352 ALA B O 1
ATOM 3307 N N . ALA B 1 169 ? 34.908 22.922 113.588 1.00 32.90 353 ALA B N 1
ATOM 3308 C CA . ALA B 1 169 ? 34.868 22.559 112.175 1.00 33.48 353 ALA B CA 1
ATOM 3309 C C . ALA B 1 169 ? 36.041 21.664 111.736 1.00 33.55 353 ALA B C 1
ATOM 3310 O O . ALA B 1 169 ? 35.963 21.001 110.690 1.00 35.41 353 ALA B O 1
ATOM 3312 N N . LEU B 1 170 ? 37.114 21.638 112.531 1.00 31.94 354 LEU B N 1
ATOM 3313 C CA . LEU B 1 170 ? 38.315 20.872 112.215 1.00 31.75 354 LEU B CA 1
ATOM 3314 C C . LEU B 1 170 ? 38.482 19.613 113.066 1.00 32.34 354 LEU B C 1
ATOM 3315 O O . LEU B 1 170 ? 39.508 18.946 112.990 1.00 31.22 354 LEU B O 1
ATOM 3320 N N . ARG B 1 171 ? 37.469 19.251 113.847 1.00 31.65 355 ARG B N 1
ATOM 3321 C CA . ARG B 1 171 ? 37.611 18.129 114.775 1.00 32.33 355 ARG B CA 1
ATOM 3322 C C . ARG B 1 171 ? 37.843 16.777 114.084 1.00 31.87 355 ARG B C 1
ATOM 3323 O O . ARG B 1 171 ? 38.414 15.866 114.682 1.00 34.30 355 ARG B O 1
ATOM 3331 N N . ASN B 1 172 ? 37.421 16.650 112.830 1.00 30.61 356 ASN B N 1
ATOM 3332 C CA . ASN B 1 172 ? 37.590 15.419 112.070 1.00 30.58 356 ASN B CA 1
ATOM 3333 C C . ASN B 1 172 ? 38.641 15.546 110.966 1.00 29.37 356 ASN B C 1
ATOM 3334 O O . ASN B 1 172 ? 38.703 14.697 110.080 1.00 30.74 356 ASN B O 1
ATOM 3339 N N . PHE B 1 173 ? 39.461 16.594 111.032 1.00 28.10 357 PHE B N 1
ATOM 3340 C CA . PHE B 1 173 ? 40.418 16.910 109.967 1.00 26.42 357 PHE B CA 1
ATOM 3341 C C . PHE B 1 173 ? 41.436 15.800 109.712 1.00 25.60 357 PHE B C 1
ATOM 3342 O O . PHE B 1 173 ? 42.162 15.401 110.617 1.00 27.09 357 PHE B O 1
ATOM 3350 N N . ASP B 1 174 ? 41.462 15.315 108.470 1.00 26.22 358 ASP B N 1
ATOM 3351 C CA . ASP B 1 174 ? 42.497 14.391 107.967 1.00 26.24 358 ASP B CA 1
ATOM 3352 C C . ASP B 1 174 ? 42.361 14.285 106.444 1.00 25.16 358 ASP B C 1
ATOM 3353 O O . ASP B 1 174 ? 41.543 15.003 105.860 1.00 25.27 358 ASP B O 1
ATOM 3358 N N . SER B 1 175 ? 43.135 13.419 105.790 1.00 24.50 359 SER B N 1
ATOM 3359 C CA . SER B 1 175 ? 43.123 13.379 104.317 1.00 25.76 359 SER B CA 1
ATOM 3360 C C . SER B 1 175 ? 41.787 12.872 103.755 1.00 26.26 359 SER B C 1
ATOM 3361 O O . SER B 1 175 ? 41.477 13.126 102.591 1.00 25.98 359 SER B O 1
ATOM 3364 N N . THR B 1 176 ? 41.012 12.158 104.576 1.00 26.93 360 THR B N 1
ATOM 3365 C CA . THR B 1 176 ? 39.692 11.673 104.147 1.00 28.19 360 THR B CA 1
ATOM 3366 C C . THR B 1 176 ? 38.631 12.776 104.174 1.00 27.89 360 THR B C 1
ATOM 3367 O O . THR B 1 176 ? 37.529 12.577 103.654 1.00 29.62 360 THR B O 1
ATOM 3371 N N . THR B 1 177 ? 38.931 13.916 104.802 1.00 26.02 361 THR B N 1
ATOM 3372 C CA . THR B 1 177 ? 37.975 15.031 104.885 1.00 27.44 361 THR B CA 1
ATOM 3373 C C . THR B 1 177 ? 38.394 16.276 104.115 1.00 25.52 361 THR B C 1
ATOM 3374 O O . THR B 1 177 ? 37.741 17.307 104.194 1.00 24.84 361 THR B O 1
ATOM 3378 N N . VAL B 1 178 ? 39.481 16.169 103.358 1.00 25.90 362 VAL B N 1
ATOM 3379 C CA . VAL B 1 178 ? 39.877 17.198 102.426 1.00 24.07 362 VAL B CA 1
ATOM 3380 C C . VAL B 1 178 ? 39.439 16.720 101.066 1.00 24.92 362 VAL B C 1
ATOM 3381 O O . VAL B 1 178 ? 39.844 15.647 100.624 1.00 25.30 362 VAL B O 1
ATOM 3385 N N . TYR B 1 179 ? 38.605 17.519 100.416 1.00 25.62 363 TYR B N 1
ATOM 3386 C CA . TYR B 1 179 ? 38.156 17.240 99.063 1.00 26.98 363 TYR B CA 1
ATOM 3387 C C . TYR B 1 179 ? 38.892 18.108 98.057 1.00 26.94 363 TYR B C 1
ATOM 3388 O O . TYR B 1 179 ? 39.530 19.095 98.423 1.00 26.61 363 TYR B O 1
ATOM 3397 N N . LEU B 1 180 ? 38.795 17.732 96.786 1.00 28.42 364 LEU B N 1
ATOM 3398 C CA . LEU B 1 180 ? 39.527 18.404 95.712 1.00 28.50 364 LEU B CA 1
ATOM 3399 C C . LEU B 1 180 ? 38.562 18.975 94.674 1.00 29.45 364 LEU B C 1
ATOM 3400 O O . LEU B 1 180 ? 37.614 18.290 94.271 1.00 28.41 364 LEU B O 1
ATOM 3405 N N . THR B 1 181 ? 38.819 20.222 94.271 1.00 28.82 365 THR B N 1
ATOM 3406 C CA . THR B 1 181 ? 38.007 20.947 93.296 1.00 31.44 365 THR B CA 1
ATOM 3407 C C . THR B 1 181 ? 38.344 20.506 91.875 1.00 32.12 365 THR B C 1
ATOM 3408 O O . THR B 1 181 ? 39.246 19.701 91.660 1.00 30.72 365 THR B O 1
ATOM 3412 N N . ASP B 1 182 ? 37.614 21.050 90.909 1.00 36.17 366 ASP B N 1
ATOM 3413 C CA . ASP B 1 182 ? 37.825 20.724 89.492 1.00 38.96 366 ASP B CA 1
ATOM 3414 C C . ASP B 1 182 ? 39.288 20.885 89.042 1.00 39.98 366 ASP B C 1
ATOM 3415 O O . ASP B 1 182 ? 39.769 20.105 88.225 1.00 40.78 366 ASP B O 1
ATOM 3420 N N . ASP B 1 183 ? 39.995 21.867 89.601 1.00 39.65 367 ASP B N 1
ATOM 3421 C CA . ASP B 1 183 ? 41.408 22.083 89.273 1.00 39.98 367 ASP B CA 1
ATOM 3422 C C . ASP B 1 183 ? 42.364 21.625 90.396 1.00 38.34 367 ASP B C 1
ATOM 3423 O O . ASP B 1 183 ? 43.496 22.090 90.490 1.00 38.69 367 ASP B O 1
ATOM 3428 N N . PHE B 1 184 ? 41.888 20.701 91.224 1.00 36.39 368 PHE B N 1
ATOM 3429 C CA . PHE B 1 184 ? 42.657 20.072 92.293 1.00 35.96 368 PHE B CA 1
ATOM 3430 C C . PHE B 1 184 ? 43.165 21.021 93.377 1.00 33.27 368 PHE B C 1
ATOM 3431 O O . PHE B 1 184 ? 44.249 20.820 93.927 1.00 34.34 368 PHE B O 1
ATOM 3439 N N . ALA B 1 185 ? 42.376 22.043 93.686 1.00 30.34 369 ALA B N 1
ATOM 3440 C CA . ALA B 1 185 ? 42.597 22.848 94.882 1.00 28.68 369 ALA B CA 1
ATOM 3441 C C . ALA B 1 185 ? 41.945 22.139 96.074 1.00 27.87 369 ALA B C 1
ATOM 3442 O O . ALA B 1 185 ? 41.025 21.330 95.908 1.00 28.32 369 ALA B O 1
ATOM 3444 N N . ALA B 1 186 ? 42.408 22.465 97.275 1.00 25.81 370 ALA B N 1
ATOM 3445 C CA . ALA B 1 186 ? 41.901 21.853 98.486 1.00 25.14 370 ALA B CA 1
ATOM 3446 C C . ALA B 1 186 ? 40.614 22.513 98.981 1.00 24.62 370 ALA B C 1
ATOM 3447 O O . ALA B 1 186 ? 40.471 23.734 98.952 1.00 23.73 370 ALA B O 1
ATOM 3449 N N . LYS B 1 187 ? 39.689 21.678 99.447 1.00 24.73 371 LYS B N 1
ATOM 3450 C CA . LYS B 1 187 ? 38.558 22.143 100.244 1.00 25.61 371 LYS B CA 1
ATOM 3451 C C . LYS B 1 187 ? 38.434 21.284 101.489 1.00 24.02 371 LYS B C 1
ATOM 3452 O O . LYS B 1 187 ? 38.017 20.134 101.434 1.00 24.22 371 LYS B O 1
ATOM 3458 N N . VAL B 1 188 ? 38.832 21.852 102.621 1.00 23.30 372 VAL B N 1
ATOM 3459 C CA . VAL B 1 188 ? 38.710 21.191 103.897 1.00 22.32 372 VAL B CA 1
ATOM 3460 C C . VAL B 1 188 ? 37.209 21.175 104.201 1.00 23.02 372 VAL B C 1
ATOM 3461 O O . VAL B 1 188 ? 36.532 22.159 103.941 1.00 23.74 372 VAL B O 1
ATOM 3465 N N . SER B 1 189 ? 36.708 20.059 104.715 1.00 23.03 373 SER B N 1
ATOM 3466 C CA . SER B 1 189 ? 35.260 19.893 104.934 1.00 24.02 373 SER B CA 1
ATOM 3467 C C . SER B 1 189 ? 34.907 19.631 106.381 1.00 24.88 373 SER B C 1
ATOM 3468 O O . SER B 1 189 ? 35.742 19.191 107.168 1.00 24.86 373 SER B O 1
ATOM 3471 N N . ASP B 1 190 ? 33.658 19.947 106.721 1.00 24.82 374 ASP B N 1
ATOM 3472 C CA . ASP B 1 190 ? 33.063 19.539 107.988 1.00 26.61 374 ASP B CA 1
ATOM 3473 C C . ASP B 1 190 ? 31.650 19.049 107.685 1.00 26.42 374 ASP B C 1
ATOM 3474 O O . ASP B 1 190 ? 30.682 19.806 107.805 1.00 27.14 374 ASP B O 1
ATOM 3479 N N . LEU B 1 191 ? 31.547 17.789 107.281 1.00 26.81 375 LEU B N 1
ATOM 3480 C CA . LEU B 1 191 ? 30.263 17.241 106.800 1.00 28.59 375 LEU B CA 1
ATOM 3481 C C . LEU B 1 191 ? 29.478 16.498 107.875 1.00 31.59 375 LEU B C 1
ATOM 3482 O O . LEU B 1 191 ? 28.269 16.291 107.717 1.00 34.16 375 LEU B O 1
ATOM 3487 N N . GLU B 1 192 ? 30.155 16.098 108.949 1.00 31.99 376 GLU B N 1
ATOM 3488 C CA . GLU B 1 192 ? 29.533 15.356 110.042 1.00 33.79 376 GLU B CA 1
ATOM 3489 C C . GLU B 1 192 ? 28.760 16.309 110.940 1.00 33.47 376 GLU B C 1
ATOM 3490 O O . GLU B 1 192 ? 29.208 17.425 111.208 1.00 32.09 376 GLU B O 1
ATOM 3496 N N . PHE B 1 193 ? 27.591 15.874 111.402 1.00 31.18 377 PHE B N 1
ATOM 3497 C CA . PHE B 1 193 ? 26.817 16.671 112.345 1.00 34.03 377 PHE B CA 1
ATOM 3498 C C . PHE B 1 193 ? 27.573 16.736 113.668 1.00 35.58 377 PHE B C 1
ATOM 3499 O O . PHE B 1 193 ? 28.350 15.831 113.985 1.00 37.41 377 PHE B O 1
ATOM 3507 N N . TRP B 1 194 ? 27.390 17.830 114.401 1.00 36.12 378 TRP B N 1
ATOM 3508 C CA . TRP B 1 194 ? 28.166 18.092 115.623 1.00 40.62 378 TRP B CA 1
ATOM 3509 C C . TRP B 1 194 ? 27.599 17.332 116.830 1.00 45.84 378 TRP B C 1
ATOM 3510 O O . TRP B 1 194 ? 27.094 17.948 117.768 1.00 49.63 378 TRP B O 1
ATOM 3521 N N . ASN B 1 195 ? 27.703 16.003 116.806 1.00 50.32 379 ASN B N 1
ATOM 3522 C CA . ASN B 1 195 ? 27.094 15.146 117.834 1.00 54.66 379 ASN B CA 1
ATOM 3523 C C . ASN B 1 195 ? 28.125 14.607 118.825 1.00 56.72 379 ASN B C 1
ATOM 3524 O O . ASN B 1 195 ? 29.313 14.492 118.513 1.00 60.11 379 ASN B O 1
ATOM 3529 N N . SER B 1 211 ? 35.797 20.361 119.910 1.00 63.77 395 SER B N 1
ATOM 3530 C CA . SER B 1 211 ? 36.471 21.654 120.028 1.00 62.69 395 SER B CA 1
ATOM 3531 C C . SER B 1 211 ? 37.950 21.465 120.384 1.00 60.97 395 SER B C 1
ATOM 3532 O O . SER B 1 211 ? 38.383 21.862 121.469 1.00 62.36 395 SER B O 1
ATOM 3534 N N . PRO B 1 212 ? 38.734 20.866 119.463 1.00 57.63 396 PRO B N 1
ATOM 3535 C CA . PRO B 1 212 ? 40.127 20.489 119.756 1.00 54.79 396 PRO B CA 1
ATOM 3536 C C . PRO B 1 212 ? 41.086 21.673 119.929 1.00 50.83 396 PRO B C 1
ATOM 3537 O O . PRO B 1 212 ? 40.835 22.764 119.409 1.00 48.87 396 PRO B O 1
ATOM 3541 N N . ASP B 1 213 ? 42.172 21.447 120.669 1.00 46.50 397 ASP B N 1
ATOM 3542 C CA . ASP B 1 213 ? 43.231 22.435 120.804 1.00 45.23 397 ASP B CA 1
ATOM 3543 C C . ASP B 1 213 ? 43.740 22.749 119.400 1.00 41.56 397 ASP B C 1
ATOM 3544 O O . ASP B 1 213 ? 43.873 21.842 118.568 1.00 37.18 397 ASP B O 1
ATOM 3549 N N . MET B 1 214 ? 44.025 24.016 119.125 1.00 38.22 398 MET B N 1
ATOM 3550 C CA . MET B 1 214 ? 44.661 24.352 117.851 1.00 37.06 398 MET B CA 1
ATOM 3551 C C . MET B 1 214 ? 46.044 23.709 117.733 1.00 33.71 398 MET B C 1
ATOM 3552 O O . MET B 1 214 ? 46.490 23.420 116.627 1.00 30.07 398 MET B O 1
ATOM 3557 N N . GLU B 1 215 ? 46.710 23.470 118.862 1.00 31.50 399 GLU B N 1
ATOM 3558 C CA . GLU B 1 215 ? 47.981 22.754 118.856 1.00 32.31 399 GLU B CA 1
ATOM 3559 C C . GLU B 1 215 ? 47.852 21.345 118.291 1.00 29.30 399 GLU B C 1
ATOM 3560 O O . GLU B 1 215 ? 48.766 20.864 117.625 1.00 27.90 399 GLU B O 1
ATOM 3566 N N . ASP B 1 216 ? 46.733 20.682 118.588 1.00 28.68 400 ASP B N 1
ATOM 3567 C CA . ASP B 1 216 ? 46.443 19.368 118.030 1.00 27.79 400 ASP B CA 1
ATOM 3568 C C . ASP B 1 216 ? 46.171 19.449 116.536 1.00 26.56 400 ASP B C 1
ATOM 3569 O O . ASP B 1 216 ? 46.546 18.549 115.800 1.00 25.59 400 ASP B O 1
ATOM 3571 N N . ILE B 1 217 ? 45.513 20.518 116.097 1.00 26.24 401 ILE B N 1
ATOM 3572 C CA . ILE B 1 217 ? 45.217 20.702 114.672 1.00 27.15 401 ILE B CA 1
ATOM 3573 C C . ILE B 1 217 ? 46.519 20.964 113.892 1.00 25.62 401 ILE B C 1
ATOM 3574 O O . ILE B 1 217 ? 46.699 20.442 112.787 1.00 24.18 401 ILE B O 1
ATOM 3579 N N . VAL B 1 218 ? 47.419 21.754 114.477 1.00 24.73 402 VAL B N 1
ATOM 3580 C CA . VAL B 1 218 ? 48.751 21.968 113.890 1.00 24.32 402 VAL B CA 1
ATOM 3581 C C . VAL B 1 218 ? 49.513 20.651 113.708 1.00 23.92 402 VAL B C 1
ATOM 3582 O O . VAL B 1 218 ? 50.104 20.412 112.637 1.00 21.76 402 VAL B O 1
ATOM 3586 N N . ARG B 1 219 ? 49.520 19.803 114.741 1.00 22.55 403 ARG B N 1
ATOM 3587 C CA . ARG B 1 219 ? 50.114 18.466 114.625 1.00 24.79 403 ARG B CA 1
ATOM 3588 C C . ARG B 1 219 ? 49.471 17.678 113.489 1.00 23.80 403 ARG B C 1
ATOM 3589 O O . ARG B 1 219 ? 50.162 17.068 112.697 1.00 23.52 403 ARG B O 1
ATOM 3597 N N . LYS B 1 220 ? 48.150 17.709 113.401 1.00 24.69 404 LYS B N 1
ATOM 3598 C CA . LYS B 1 220 ? 47.458 16.984 112.329 1.00 25.86 404 LYS B CA 1
ATOM 3599 C C . LYS B 1 220 ? 47.821 17.525 110.955 1.00 23.46 404 LYS B C 1
ATOM 3600 O O . LYS B 1 220 ? 48.000 16.743 110.010 1.00 22.59 404 LYS B O 1
ATOM 3606 N N . TYR B 1 221 ? 47.927 18.846 110.841 1.00 21.44 405 TYR B N 1
ATOM 3607 C CA . TYR B 1 221 ? 48.389 19.465 109.599 1.00 20.89 405 TYR B CA 1
ATOM 3608 C C . TYR B 1 221 ? 49.752 18.902 109.197 1.00 21.46 405 TYR B C 1
ATOM 3609 O O . TYR B 1 221 ? 49.957 18.538 108.047 1.00 21.91 405 TYR B O 1
ATOM 3618 N N . GLY B 1 222 ? 50.679 18.813 110.152 1.00 21.28 406 GLY B N 1
ATOM 3619 C CA . GLY B 1 222 ? 51.987 18.250 109.901 1.00 21.66 406 GLY B CA 1
ATOM 3620 C C . GLY B 1 222 ? 51.920 16.810 109.419 1.00 21.53 406 GLY B C 1
ATOM 3621 O O . GLY B 1 222 ? 52.612 16.443 108.475 1.00 22.29 406 GLY B O 1
ATOM 3622 N N . MET B 1 223 ? 51.043 16.017 110.027 1.00 22.07 407 MET B N 1
ATOM 3623 C CA . MET B 1 223 ? 50.849 14.616 109.612 1.00 23.55 407 MET B CA 1
ATOM 3624 C C . MET B 1 223 ? 50.264 14.500 108.207 1.00 22.50 407 MET B C 1
ATOM 3625 O O . MET B 1 223 ? 50.694 13.634 107.421 1.00 23.36 407 MET B O 1
ATOM 3630 N N . VAL B 1 224 ? 49.289 15.350 107.888 1.00 22.25 408 VAL B N 1
ATOM 3631 C CA . VAL B 1 224 ? 48.716 15.380 106.534 1.00 22.23 408 VAL B CA 1
ATOM 3632 C C . VAL B 1 224 ? 49.744 15.856 105.491 1.00 21.47 408 VAL B C 1
ATOM 3633 O O . VAL B 1 224 ? 49.856 15.278 104.403 1.00 21.03 408 VAL B O 1
ATOM 3637 N N . LEU B 1 225 ? 50.502 16.904 105.811 1.00 21.69 409 LEU B N 1
ATOM 3638 C CA . LEU B 1 225 ? 51.568 17.334 104.921 1.00 21.47 409 LEU B CA 1
ATOM 3639 C C . LEU B 1 225 ? 52.573 16.202 104.675 1.00 21.64 409 LEU B C 1
ATOM 3640 O O . LEU B 1 225 ? 52.978 15.994 103.538 1.00 21.31 409 LEU B O 1
ATOM 3645 N N . LEU B 1 226 ? 52.943 15.469 105.723 1.00 21.73 410 LEU B N 1
ATOM 3646 C CA . LEU B 1 226 ? 53.874 14.341 105.587 1.00 23.90 410 LEU B CA 1
ATOM 3647 C C . LEU B 1 226 ? 53.276 13.248 104.708 1.00 24.94 410 LEU B C 1
ATOM 3648 O O . LEU B 1 226 ? 53.971 12.672 103.880 1.00 23.76 410 LEU B O 1
ATOM 3653 N N . GLU B 1 227 ? 51.973 12.999 104.880 1.00 24.83 411 GLU B N 1
ATOM 3654 C CA . GLU B 1 227 ? 51.244 12.027 104.059 1.00 24.68 411 GLU B CA 1
ATOM 3655 C C . GLU B 1 227 ? 51.260 12.444 102.594 1.00 23.12 411 GLU B C 1
ATOM 3656 O O . GLU B 1 227 ? 51.422 11.608 101.689 1.00 24.52 411 GLU B O 1
ATOM 3662 N N . ILE B 1 228 ? 51.092 13.740 102.356 1.00 22.65 412 ILE B N 1
ATOM 3663 C CA . ILE B 1 228 ? 51.111 14.291 101.001 1.00 22.78 412 ILE B CA 1
ATOM 3664 C C . ILE B 1 228 ? 52.492 14.112 100.363 1.00 23.65 412 ILE B C 1
ATOM 3665 O O . ILE B 1 228 ? 52.613 13.736 99.190 1.00 25.11 412 ILE B O 1
ATOM 3670 N N . LEU B 1 229 ? 53.534 14.382 101.135 1.00 24.18 413 LEU B N 1
ATOM 3671 C CA . LEU B 1 229 ? 54.900 14.267 100.634 1.00 23.58 413 LEU B CA 1
ATOM 3672 C C . LEU B 1 229 ? 55.346 12.824 100.347 1.00 25.29 413 LEU B C 1
ATOM 3673 O O . LEU B 1 229 ? 56.100 12.573 99.399 1.00 26.08 413 LEU B O 1
ATOM 3678 N N . THR B 1 230 ? 54.905 11.893 101.178 1.00 24.29 414 THR B N 1
ATOM 3679 C CA . THR B 1 230 ? 55.384 10.507 101.135 1.00 26.02 414 THR B CA 1
ATOM 3680 C C . THR B 1 230 ? 54.431 9.533 100.435 1.00 28.73 414 THR B C 1
ATOM 3681 O O . THR B 1 230 ? 54.859 8.464 99.978 1.00 27.92 414 THR B O 1
ATOM 3685 N N . GLY B 1 231 ? 53.146 9.886 100.368 1.00 28.37 415 GLY B N 1
ATOM 3686 C CA . GLY B 1 231 ? 52.113 8.939 99.934 1.00 31.79 415 GLY B CA 1
ATOM 3687 C C . GLY B 1 231 ? 51.811 7.829 100.941 1.00 33.91 415 GLY B C 1
ATOM 3688 O O . GLY B 1 231 ? 51.141 6.848 100.610 1.00 36.25 415 GLY B O 1
ATOM 3689 N N . ARG B 1 232 ? 52.294 7.977 102.167 1.00 35.16 416 ARG B N 1
ATOM 3690 C CA . ARG B 1 232 ? 52.119 6.965 103.201 1.00 39.78 416 ARG B CA 1
ATOM 3691 C C . ARG B 1 232 ? 51.473 7.583 104.427 1.00 40.16 416 ARG B C 1
ATOM 3692 O O . ARG B 1 232 ? 51.716 8.746 104.748 1.00 38.73 416 ARG B O 1
ATOM 3700 N N . VAL B 1 233 ? 50.673 6.793 105.131 1.00 42.46 417 VAL B N 1
ATOM 3701 C CA . VAL B 1 233 ? 50.103 7.230 106.399 1.00 44.89 417 VAL B CA 1
ATOM 3702 C C . VAL B 1 233 ? 51.214 7.171 107.457 1.00 46.97 417 VAL B C 1
ATOM 3703 O O . VAL B 1 233 ? 51.803 6.113 107.667 1.00 46.30 417 VAL B O 1
ATOM 3707 N N . PRO B 1 234 ? 51.530 8.314 108.102 1.00 48.81 418 PRO B N 1
ATOM 3708 C CA . PRO B 1 234 ? 52.613 8.314 109.093 1.00 49.53 418 PRO B CA 1
ATOM 3709 C C . PRO B 1 234 ? 52.192 7.774 110.461 1.00 50.82 418 PRO B C 1
ATOM 3710 O O . PRO B 1 234 ? 53.053 7.567 111.323 1.00 51.57 418 PRO B O 1
ATOM 3714 N N . LEU B 1 242 ? 54.460 7.072 116.125 1.00 64.10 426 LEU B N 1
ATOM 3715 C CA . LEU B 1 242 ? 54.850 7.388 114.751 1.00 63.09 426 LEU B CA 1
ATOM 3716 C C . LEU B 1 242 ? 55.724 6.285 114.153 1.00 62.60 426 LEU B C 1
ATOM 3717 O O . LEU B 1 242 ? 56.586 5.731 114.836 1.00 63.19 426 LEU B O 1
ATOM 3719 N N . GLU B 1 243 ? 55.505 5.981 112.874 1.00 61.24 427 GLU B N 1
ATOM 3720 C CA . GLU B 1 243 ? 56.248 4.925 112.186 1.00 58.14 427 GLU B CA 1
ATOM 3721 C C . GLU B 1 243 ? 57.763 5.126 112.290 1.00 56.81 427 GLU B C 1
ATOM 3722 O O . GLU B 1 243 ? 58.246 6.259 112.360 1.00 58.48 427 GLU B O 1
ATOM 3724 N N . ASN B 1 244 ? 58.504 4.022 112.298 1.00 53.28 428 ASN B N 1
ATOM 3725 C CA . ASN B 1 244 ? 59.964 4.056 112.447 1.00 52.64 428 ASN B CA 1
ATOM 3726 C C . ASN B 1 244 ? 60.665 4.889 111.361 1.00 51.20 428 ASN B C 1
ATOM 3727 O O . ASN B 1 244 ? 61.698 5.522 111.629 1.00 50.04 428 ASN B O 1
ATOM 3729 N N . TRP B 1 245 ? 60.103 4.888 110.151 1.00 48.79 429 TRP B N 1
ATOM 3730 C CA . TRP B 1 245 ? 60.676 5.648 109.031 1.00 50.32 429 TRP B CA 1
ATOM 3731 C C . TRP B 1 245 ? 60.613 7.161 109.235 1.00 48.01 429 TRP B C 1
ATOM 3732 O O . TRP B 1 245 ? 61.444 7.892 108.695 1.00 50.21 429 TRP B O 1
ATOM 3743 N N . VAL B 1 246 ? 59.648 7.627 110.026 1.00 43.10 430 VAL B N 1
ATOM 3744 C CA . VAL B 1 246 ? 59.492 9.052 110.284 1.00 41.54 430 VAL B CA 1
ATOM 3745 C C . VAL B 1 246 ? 60.684 9.549 111.091 1.00 40.03 430 VAL B C 1
ATOM 3746 O O . VAL B 1 246 ? 61.396 10.464 110.672 1.00 37.88 430 VAL B O 1
ATOM 3750 N N . SER B 1 247 ? 60.900 8.930 112.245 1.00 38.82 431 SER B N 1
ATOM 3751 C CA . SER B 1 247 ? 62.009 9.303 113.107 1.00 39.30 431 SER B CA 1
ATOM 3752 C C . SER B 1 247 ? 63.337 9.080 112.378 1.00 37.09 431 SER B C 1
ATOM 3753 O O . SER B 1 247 ? 64.273 9.858 112.567 1.00 40.13 431 SER B O 1
ATOM 3756 N N . ARG B 1 248 ? 63.399 8.040 111.539 1.00 36.62 432 ARG B N 1
ATOM 3757 C CA . ARG B 1 248 ? 64.593 7.746 110.717 1.00 37.37 432 ARG B CA 1
ATOM 3758 C C . ARG B 1 248 ? 64.989 8.956 109.875 1.00 36.05 432 ARG B C 1
ATOM 3759 O O . ARG B 1 248 ? 66.166 9.368 109.855 1.00 36.17 432 ARG B O 1
ATOM 3767 N N . TYR B 1 249 ? 64.019 9.525 109.166 1.00 32.20 433 TYR B N 1
ATOM 3768 C CA . TYR B 1 249 ? 64.310 10.732 108.394 1.00 30.35 433 TYR B CA 1
ATOM 3769 C C . TYR B 1 249 ? 64.704 11.885 109.313 1.00 29.83 433 TYR B C 1
ATOM 3770 O O . TYR B 1 249 ? 65.723 12.540 109.077 1.00 28.12 433 TYR B O 1
ATOM 3779 N N . PHE B 1 250 ? 63.920 12.144 110.362 1.00 31.03 434 PHE B N 1
ATOM 3780 C CA . PHE B 1 250 ? 64.149 13.344 111.177 1.00 33.58 434 PHE B CA 1
ATOM 3781 C C . PHE B 1 250 ? 65.421 13.306 112.041 1.00 33.87 434 PHE B C 1
ATOM 3782 O O . PHE B 1 250 ? 65.966 14.355 112.386 1.00 35.45 434 PHE B O 1
ATOM 3790 N N . GLU B 1 251 ? 65.925 12.108 112.319 1.00 35.47 435 GLU B N 1
ATOM 3791 C CA . GLU B 1 251 ? 67.216 11.949 113.011 1.00 37.78 435 GLU B CA 1
ATOM 3792 C C . GLU B 1 251 ? 68.430 11.900 112.054 1.00 37.73 435 GLU B C 1
ATOM 3793 O O . GLU B 1 251 ? 69.585 11.708 112.495 1.00 37.08 435 GLU B O 1
ATOM 3799 N N . GLY B 1 252 ? 68.171 12.071 110.755 1.00 33.43 436 GLY B N 1
ATOM 3800 C CA . GLY B 1 252 ? 69.219 12.244 109.760 1.00 32.53 436 GLY B CA 1
ATOM 3801 C C . GLY B 1 252 ? 69.665 11.002 109.004 1.00 32.03 436 GLY B C 1
ATOM 3802 O O . GLY B 1 252 ? 70.689 11.046 108.312 1.00 31.26 436 GLY B O 1
ATOM 3803 N N . GLY B 1 253 ? 68.894 9.914 109.091 1.00 32.42 437 GLY B N 1
ATOM 3804 C CA . GLY B 1 253 ? 69.240 8.649 108.426 1.00 33.19 437 GLY B CA 1
ATOM 3805 C C . GLY B 1 253 ? 68.584 8.310 107.091 1.00 33.67 437 GLY B C 1
ATOM 3806 O O . GLY B 1 253 ? 68.671 7.161 106.640 1.00 34.55 437 GLY B O 1
ATOM 3807 N N . MET B 1 254 ? 67.935 9.270 106.430 1.00 30.97 438 MET B N 1
ATOM 3808 C CA . MET B 1 254 ? 67.268 8.976 105.145 1.00 31.62 438 MET B CA 1
ATOM 3809 C C . MET B 1 254 ? 67.439 10.088 104.114 1.00 29.74 438 MET B C 1
ATOM 3810 O O . MET B 1 254 ? 67.292 11.271 104.439 1.00 28.34 438 MET B O 1
ATOM 3815 N N . ARG B 1 255 ? 67.717 9.707 102.867 1.00 29.70 439 ARG B N 1
ATOM 3816 C CA . ARG B 1 255 ? 67.778 10.681 101.768 1.00 30.71 439 ARG B CA 1
ATOM 3817 C C . ARG B 1 255 ? 66.360 11.094 101.387 1.00 28.19 439 ARG B C 1
ATOM 3818 O O . ARG B 1 255 ? 65.443 10.294 101.513 1.00 27.24 439 ARG B O 1
ATOM 3826 N N . LEU B 1 256 ? 66.184 12.329 100.911 1.00 27.93 440 LEU B N 1
ATOM 3827 C CA . LEU B 1 256 ? 64.864 12.777 100.438 1.00 27.94 440 LEU B CA 1
ATOM 3828 C C . LEU B 1 256 ? 64.351 11.875 99.311 1.00 29.25 440 LEU B C 1
ATOM 3829 O O . LEU B 1 256 ? 63.143 11.600 99.213 1.00 28.82 440 LEU B O 1
ATOM 3834 N N . GLU B 1 257 ? 65.268 11.394 98.478 1.00 29.31 441 GLU B N 1
ATOM 3835 C CA . GLU B 1 257 ? 64.898 10.510 97.376 1.00 31.58 441 GLU B CA 1
ATOM 3836 C C . GLU B 1 257 ? 64.089 9.312 97.876 1.00 30.58 441 GLU B C 1
ATOM 3837 O O . GLU B 1 257 ? 63.185 8.838 97.187 1.00 31.63 441 GLU B O 1
ATOM 3843 N N . GLU B 1 258 ? 64.412 8.837 99.077 1.00 32.59 442 GLU B N 1
ATOM 3844 C CA . GLU B 1 258 ? 63.718 7.703 99.683 1.00 34.76 442 GLU B CA 1
ATOM 3845 C C . GLU B 1 258 ? 62.437 8.095 100.431 1.00 34.19 442 GLU B C 1
ATOM 3846 O O . GLU B 1 258 ? 61.498 7.316 100.493 1.00 36.52 442 GLU B O 1
ATOM 3852 N N 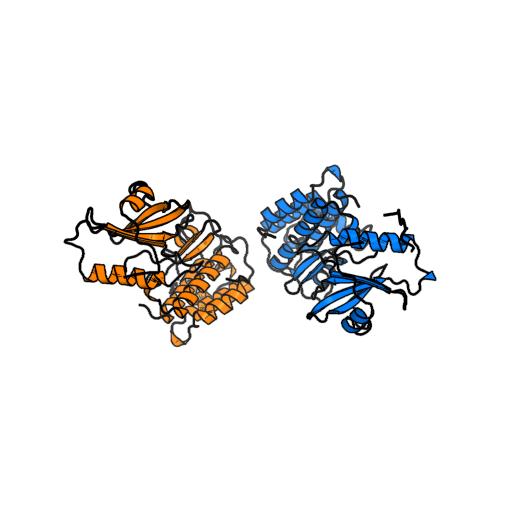. LEU B 1 259 ? 62.410 9.286 101.015 1.00 31.67 443 LEU B N 1
ATOM 3853 C CA . LEU B 1 259 ? 61.233 9.742 101.761 1.00 30.20 443 LEU B CA 1
ATOM 3854 C C . LEU B 1 259 ? 60.072 10.089 100.823 1.00 29.12 443 LEU B C 1
ATOM 3855 O O . LEU B 1 259 ? 58.916 9.696 101.067 1.00 28.92 443 LEU B O 1
ATOM 3860 N N . ILE B 1 260 ? 60.383 10.830 99.761 1.00 28.04 444 ILE B N 1
ATOM 3861 C CA . ILE B 1 260 ? 59.359 11.431 98.912 1.00 27.76 444 ILE B CA 1
ATOM 3862 C C . ILE B 1 260 ? 58.700 10.372 98.029 1.00 29.26 444 ILE B C 1
ATOM 3863 O O . ILE B 1 260 ? 59.376 9.524 97.440 1.00 28.08 444 ILE B O 1
ATOM 3868 N N . ASP B 1 261 ? 57.374 10.431 97.968 1.00 28.44 445 ASP B N 1
ATOM 3869 C CA . ASP B 1 261 ? 56.556 9.510 97.174 1.00 29.40 445 ASP B CA 1
ATOM 3870 C C . ASP B 1 261 ? 57.200 9.229 95.818 1.00 29.65 445 ASP B C 1
ATOM 3871 O O . ASP B 1 261 ? 57.388 10.141 95.016 1.00 28.93 445 ASP B O 1
ATOM 3876 N N . PRO B 1 262 ? 57.516 7.953 95.543 1.00 33.96 446 PRO B N 1
ATOM 3877 C CA . PRO B 1 262 ? 58.194 7.644 94.273 1.00 34.43 446 PRO B CA 1
ATOM 3878 C C . PRO B 1 262 ? 57.392 7.964 93.007 1.00 35.12 446 PRO B C 1
ATOM 3879 O O . PRO B 1 262 ? 57.979 8.075 91.936 1.00 35.51 446 PRO B O 1
ATOM 3883 N N . SER B 1 263 ? 56.071 8.117 93.113 1.00 36.19 447 SER B N 1
ATOM 3884 C CA . SER B 1 263 ? 55.261 8.471 91.944 1.00 36.75 447 SER B CA 1
ATOM 3885 C C . SER B 1 263 ? 55.388 9.938 91.519 1.00 37.99 447 SER B C 1
ATOM 3886 O O . SER B 1 263 ? 54.913 10.313 90.442 1.00 37.74 447 SER B O 1
ATOM 3889 N N . ILE B 1 264 ? 56.030 10.765 92.347 1.00 35.54 448 ILE B N 1
ATOM 3890 C CA . ILE B 1 264 ? 56.302 12.165 91.988 1.00 35.27 448 ILE B CA 1
ATOM 3891 C C . ILE B 1 264 ? 57.482 12.254 91.023 1.00 35.09 448 ILE B C 1
ATOM 3892 O O . ILE B 1 264 ? 58.600 11.876 91.368 1.00 36.51 448 ILE B O 1
ATOM 3897 N N . GLY B 1 265 ? 57.237 12.794 89.834 1.00 35.09 449 GLY B N 1
ATOM 3898 C CA . GLY B 1 265 ? 58.224 12.771 88.746 1.00 35.53 449 GLY B CA 1
ATOM 3899 C C . GLY B 1 265 ? 59.464 13.601 89.007 1.00 35.39 449 GLY B C 1
ATOM 3900 O O . GLY B 1 265 ? 60.573 13.221 88.617 1.00 37.48 449 GLY B O 1
ATOM 3901 N N . PHE B 1 266 ? 59.289 14.746 89.660 1.00 33.54 450 PHE B N 1
ATOM 3902 C CA . PHE B 1 266 ? 60.432 15.530 90.092 1.00 32.68 450 PHE B CA 1
ATOM 3903 C C . PHE B 1 266 ? 60.064 16.438 91.243 1.00 32.44 450 PHE B C 1
ATOM 3904 O O . PHE B 1 266 ? 58.966 17.007 91.276 1.00 33.58 450 PHE B O 1
ATOM 3912 N N . PHE B 1 267 ? 60.993 16.563 92.186 1.00 30.50 451 PHE B N 1
ATOM 3913 C CA . PHE B 1 267 ? 60.871 17.537 93.250 1.00 30.57 451 PHE B CA 1
ATOM 3914 C C . PHE B 1 267 ? 62.210 18.219 93.429 1.00 28.97 451 PHE B C 1
ATOM 3915 O O . PHE B 1 267 ? 63.242 17.550 93.349 1.00 29.50 451 PHE B O 1
ATOM 3923 N N . PRO B 1 268 ? 62.207 19.535 93.699 1.00 29.17 452 PRO B N 1
ATOM 3924 C CA . PRO B 1 268 ? 63.464 20.168 94.055 1.00 29.00 452 PRO B CA 1
ATOM 3925 C C . PRO B 1 268 ? 63.856 19.810 95.490 1.00 29.16 452 PRO B C 1
ATOM 3926 O O . PRO B 1 268 ? 63.025 19.910 96.404 1.00 26.86 452 PRO B O 1
ATOM 3930 N N . GLU B 1 269 ? 65.111 19.407 95.691 1.00 28.39 453 GLU B N 1
ATOM 3931 C CA . GLU B 1 269 ? 65.547 18.880 96.988 1.00 30.11 453 GLU B CA 1
ATOM 3932 C C . GLU B 1 269 ? 65.321 19.885 98.115 1.00 27.93 453 GLU B C 1
ATOM 3933 O O . GLU B 1 269 ? 64.853 19.537 99.198 1.00 28.02 453 GLU B O 1
ATOM 3939 N N . ASP B 1 270 ? 65.677 21.133 97.871 1.00 27.86 454 ASP B N 1
ATOM 3940 C CA . ASP B 1 270 ? 65.616 22.120 98.934 1.00 28.23 454 ASP B CA 1
ATOM 3941 C C . ASP B 1 270 ? 64.181 22.503 99.285 1.00 26.10 454 ASP B C 1
ATOM 3942 O O . ASP B 1 270 ? 63.895 22.801 100.429 1.00 24.70 454 ASP B O 1
ATOM 3947 N N . THR B 1 271 ? 63.288 22.478 98.302 1.00 25.66 455 THR B N 1
ATOM 3948 C CA . THR B 1 271 ? 61.863 22.709 98.557 1.00 24.74 455 THR B CA 1
ATOM 3949 C C . THR B 1 271 ? 61.304 21.590 99.435 1.00 23.30 455 THR B C 1
ATOM 3950 O O . THR B 1 271 ? 60.659 21.854 100.449 1.00 22.52 455 THR B O 1
ATOM 3954 N N . ALA B 1 272 ? 61.576 20.343 99.064 1.00 22.77 456 ALA B N 1
ATOM 3955 C CA . ALA B 1 272 ? 61.157 19.201 99.882 1.00 23.38 456 ALA B CA 1
ATOM 3956 C C . ALA B 1 272 ? 61.749 19.271 101.287 1.00 24.32 456 ALA B C 1
ATOM 3957 O O . ALA B 1 272 ? 61.060 19.014 102.265 1.00 23.23 456 ALA B O 1
ATOM 3959 N N . ARG B 1 273 ? 63.030 19.625 101.389 1.00 24.42 457 ARG B N 1
ATOM 3960 C CA . ARG B 1 273 ? 63.661 19.748 102.702 1.00 25.50 457 ARG B CA 1
ATOM 3961 C C . ARG B 1 273 ? 62.941 20.798 103.558 1.00 23.46 457 ARG B C 1
ATOM 3962 O O . ARG B 1 273 ? 62.659 20.568 104.738 1.00 23.55 457 ARG B O 1
ATOM 3970 N N . ALA B 1 274 ? 62.628 21.939 102.955 1.00 22.14 458 ALA B N 1
ATOM 3971 C CA . ALA B 1 274 ? 61.940 23.021 103.660 1.00 21.68 458 ALA B CA 1
ATOM 3972 C C . ALA B 1 274 ? 60.556 22.560 104.135 1.00 21.71 458 ALA B C 1
ATOM 3973 O O . ALA B 1 274 ? 60.144 22.818 105.275 1.00 21.58 458 ALA B O 1
ATOM 3975 N N . LEU B 1 275 ? 59.866 21.816 103.280 1.00 21.92 459 LEU B N 1
ATOM 3976 C CA . LEU B 1 275 ? 58.547 21.296 103.635 1.00 21.73 459 LEU B CA 1
ATOM 3977 C C . LEU B 1 275 ? 58.625 20.275 104.770 1.00 22.08 459 LEU B C 1
ATOM 3978 O O . LEU B 1 275 ? 57.781 20.276 105.664 1.00 23.00 459 LEU B O 1
ATOM 3983 N N . CYS B 1 276 ? 59.643 19.422 104.750 1.00 22.06 460 CYS B N 1
ATOM 3984 C CA . CYS B 1 276 ? 59.841 18.478 105.847 1.00 23.69 460 CYS B CA 1
ATOM 3985 C C . CYS B 1 276 ? 60.207 19.186 107.168 1.00 24.01 460 CYS B C 1
ATOM 3986 O O . CYS B 1 276 ? 59.923 18.663 108.248 1.00 22.87 460 CYS B O 1
ATOM 3989 N N . GLU B 1 277 ? 60.814 20.371 107.092 1.00 24.00 461 GLU B N 1
ATOM 3990 C CA . GLU B 1 277 ? 61.071 21.169 108.310 1.00 26.03 461 GLU B CA 1
ATOM 3991 C C . GLU B 1 277 ? 59.768 21.716 108.904 1.00 24.76 461 GLU B C 1
ATOM 3992 O O . GLU B 1 277 ? 59.607 21.758 110.141 1.00 25.09 461 GLU B O 1
ATOM 3998 N N . VAL B 1 278 ? 58.828 22.096 108.041 1.00 22.51 462 VAL B N 1
ATOM 3999 C CA . VAL B 1 278 ? 57.487 22.476 108.489 1.00 23.03 462 VAL B CA 1
ATOM 4000 C C . VAL B 1 278 ? 56.831 21.286 109.189 1.00 21.94 462 VAL B C 1
ATOM 4001 O O . VAL B 1 278 ? 56.328 21.429 110.303 1.00 23.55 462 VAL B O 1
ATOM 4005 N N . VAL B 1 279 ? 56.871 20.111 108.562 1.00 20.51 463 VAL B N 1
ATOM 4006 C CA . VAL B 1 279 ? 56.347 18.899 109.193 1.00 21.45 463 VAL B CA 1
ATOM 4007 C C . VAL B 1 279 ? 56.953 18.710 110.585 1.00 22.59 463 VAL B C 1
ATOM 4008 O O . VAL B 1 279 ? 56.222 18.530 111.576 1.00 21.42 463 VAL B O 1
ATOM 4012 N N . ARG B 1 280 ? 58.286 18.745 110.652 1.00 22.71 464 ARG B N 1
ATOM 4013 C CA . ARG B 1 280 ? 58.986 18.479 111.913 1.00 25.03 464 ARG B CA 1
ATOM 4014 C C . ARG B 1 280 ? 58.549 19.410 113.044 1.00 23.95 464 ARG B C 1
ATOM 4015 O O . ARG B 1 280 ? 58.299 18.953 114.164 1.00 25.05 464 ARG B O 1
ATOM 4023 N N . SER B 1 281 ? 58.434 20.701 112.751 1.00 24.44 465 SER B N 1
ATOM 4024 C CA . SER B 1 281 ? 57.967 21.673 113.727 1.00 24.85 465 SER B CA 1
ATOM 4025 C C . SER B 1 281 ? 56.524 21.399 114.140 1.00 25.00 465 SER B C 1
ATOM 4026 O O . SER B 1 281 ? 56.183 21.463 115.321 1.00 25.36 465 SER B O 1
ATOM 4029 N N . CYS B 1 282 ? 55.679 21.058 113.172 1.00 23.90 466 CYS B N 1
ATOM 4030 C CA . CYS B 1 282 ? 54.270 20.814 113.462 1.00 23.73 466 CYS B CA 1
ATOM 4031 C C . CYS B 1 282 ? 54.022 19.581 114.336 1.00 23.46 466 CYS B C 1
ATOM 4032 O O . CYS B 1 282 ? 53.099 19.584 115.145 1.00 23.10 466 CYS B O 1
ATOM 4035 N N . ILE B 1 283 ? 54.818 18.528 114.150 1.00 23.38 467 ILE B N 1
ATOM 4036 C CA . ILE B 1 283 ? 54.567 17.261 114.833 1.00 23.74 467 ILE B CA 1
ATOM 4037 C C . ILE B 1 283 ? 55.432 17.066 116.069 1.00 24.55 467 ILE B C 1
ATOM 4038 O O . ILE B 1 283 ? 55.481 15.963 116.608 1.00 25.22 467 ILE B O 1
ATOM 4043 N N . ASP B 1 284 ? 56.075 18.131 116.547 1.00 24.89 468 ASP B N 1
ATOM 4044 C CA . ASP B 1 284 ? 56.869 18.038 117.778 1.00 25.83 468 ASP B CA 1
ATOM 4045 C C . ASP B 1 284 ? 56.032 17.433 118.907 1.00 25.70 468 ASP B C 1
ATOM 4046 O O . ASP B 1 284 ? 54.876 17.802 119.092 1.00 24.59 468 ASP B O 1
ATOM 4051 N N . ARG B 1 285 ? 56.608 16.470 119.626 1.00 26.62 469 ARG B N 1
ATOM 4052 C CA . ARG B 1 285 ? 55.920 15.840 120.757 1.00 28.04 469 ARG B CA 1
ATOM 4053 C C . ARG B 1 285 ? 55.516 16.855 121.835 1.00 28.77 469 ARG B C 1
ATOM 4054 O O . ARG B 1 285 ? 54.555 16.626 122.564 1.00 30.52 469 ARG B O 1
ATOM 4056 N N . ASP B 1 286 ? 56.245 17.967 121.923 1.00 28.28 470 ASP B N 1
ATOM 4057 C CA . ASP B 1 286 ? 55.924 19.055 122.855 1.00 28.41 470 ASP B CA 1
ATOM 4058 C C . ASP B 1 286 ? 54.997 20.045 122.165 1.00 28.12 470 ASP B C 1
ATOM 4059 O O . ASP B 1 286 ? 55.432 20.762 121.271 1.00 26.22 470 ASP B O 1
ATOM 4064 N N . PRO B 1 287 ? 53.716 20.085 122.566 1.00 28.28 471 PRO B N 1
ATOM 4065 C CA . PRO B 1 287 ? 52.768 20.977 121.891 1.00 29.76 471 PRO B CA 1
ATOM 4066 C C . PRO B 1 287 ? 53.186 22.442 121.880 1.00 30.12 471 PRO B C 1
ATOM 4067 O O . PRO B 1 287 ? 52.904 23.154 120.921 1.00 29.73 471 PRO B O 1
ATOM 4071 N N . LYS B 1 288 ? 53.863 22.884 122.943 1.00 29.59 472 LYS B N 1
ATOM 4072 C CA . LYS B 1 288 ? 54.317 24.259 123.066 1.00 30.70 472 LYS B CA 1
ATOM 4073 C C . LYS B 1 288 ? 55.391 24.637 122.040 1.00 29.25 472 LYS B C 1
ATOM 4074 O O . LYS B 1 288 ? 55.574 25.814 121.768 1.00 29.49 472 LYS B O 1
ATOM 4080 N N . LYS B 1 289 ? 56.094 23.657 121.477 1.0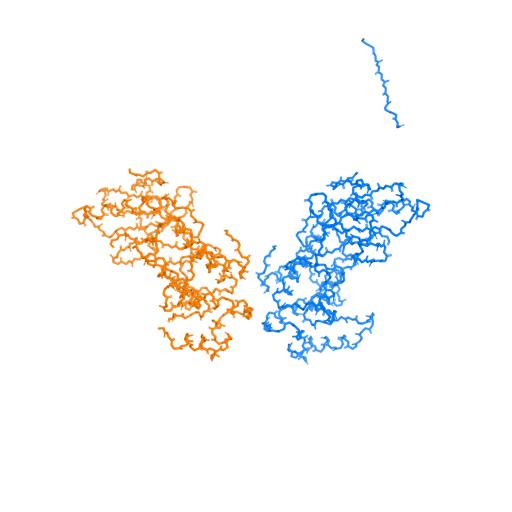0 27.09 473 LYS B N 1
ATOM 4081 C CA . LYS B 1 289 ? 57.155 23.939 120.508 1.00 27.87 473 LYS B CA 1
ATOM 4082 C C . LYS B 1 289 ? 56.595 24.093 119.104 1.00 27.15 473 LYS B C 1
ATOM 4083 O O . LYS B 1 289 ? 57.301 24.554 118.215 1.00 26.95 473 LYS B O 1
ATOM 4089 N N . ARG B 1 290 ? 55.340 23.699 118.911 1.00 26.83 474 ARG B N 1
ATOM 4090 C CA . ARG B 1 290 ? 54.704 23.757 117.594 1.00 26.98 474 ARG B CA 1
ATOM 4091 C C . ARG B 1 290 ? 54.416 25.200 117.189 1.00 26.73 474 ARG B C 1
ATOM 4092 O O . ARG B 1 290 ? 54.110 26.047 118.030 1.00 24.76 474 ARG B O 1
ATOM 4100 N N . PRO B 1 291 ? 54.520 25.496 115.888 1.00 24.92 475 PRO B N 1
ATOM 4101 C CA . PRO B 1 291 ? 54.140 26.817 115.417 1.00 25.87 475 PRO B CA 1
ATOM 4102 C C . PRO B 1 291 ? 52.624 27.037 115.487 1.00 25.84 475 PRO B C 1
ATOM 4103 O O . PRO B 1 291 ? 51.864 26.069 115.540 1.00 25.36 475 PRO B O 1
ATOM 4107 N N . GLN B 1 292 ? 52.206 28.299 115.482 1.00 27.59 476 GLN B N 1
ATOM 4108 C CA . GLN B 1 292 ? 50.789 28.664 115.290 1.00 28.99 476 GLN B CA 1
ATOM 4109 C C . GLN B 1 292 ? 50.471 28.501 113.811 1.00 26.35 476 GLN B C 1
ATOM 4110 O O . GLN B 1 292 ? 51.374 28.621 112.986 1.00 26.02 476 GLN B O 1
ATOM 4116 N N . MET B 1 293 ? 49.211 28.253 113.456 1.00 26.37 477 MET B N 1
ATOM 4117 C CA . MET B 1 293 ? 48.866 28.132 112.031 1.00 26.64 477 MET B CA 1
ATOM 4118 C C . MET B 1 293 ? 49.244 29.353 111.205 1.00 25.88 477 MET B C 1
ATOM 4119 O O . MET B 1 293 ? 49.544 29.211 110.039 1.00 26.45 477 MET B O 1
ATOM 4124 N N . LYS B 1 294 ? 49.194 30.542 111.792 1.00 26.32 478 LYS B N 1
ATOM 4125 C CA . LYS B 1 294 ? 49.618 31.752 111.085 1.00 28.41 478 LYS B CA 1
ATOM 4126 C C . LYS B 1 294 ? 51.071 31.639 110.613 1.00 26.02 478 LYS B C 1
ATOM 4127 O O . LYS B 1 294 ? 51.383 31.998 109.489 1.00 25.59 478 LYS B O 1
ATOM 4133 N N . GLU B 1 295 ? 51.956 31.141 111.462 1.00 25.66 479 GLU B N 1
ATOM 4134 C CA . GLU B 1 295 ? 53.350 30.925 111.054 1.00 26.36 479 GLU B CA 1
ATOM 4135 C C . GLU B 1 295 ? 53.480 29.801 110.033 1.00 23.89 479 GLU B C 1
ATOM 4136 O O . GLU B 1 295 ? 54.269 29.902 109.112 1.00 24.20 479 GLU B O 1
ATOM 4142 N N . VAL B 1 296 ? 52.733 28.713 110.221 1.00 23.01 480 VAL B N 1
ATOM 4143 C CA . VAL B 1 296 ? 52.733 27.622 109.255 1.00 22.34 480 VAL B CA 1
ATOM 4144 C C . VAL B 1 296 ? 52.333 28.135 107.859 1.00 22.44 480 VAL B C 1
ATOM 4145 O O . VAL B 1 296 ? 53.031 27.867 106.883 1.00 21.01 480 VAL B O 1
ATOM 4149 N N . ALA B 1 297 ? 51.231 28.887 107.771 1.00 22.97 481 ALA B N 1
ATOM 4150 C CA . ALA B 1 297 ? 50.775 29.401 106.471 1.00 22.63 481 ALA B CA 1
ATOM 4151 C C . ALA B 1 297 ? 51.824 30.337 105.852 1.00 22.74 481 ALA B C 1
ATOM 4152 O O . ALA B 1 297 ? 52.064 30.302 104.638 1.00 24.46 481 ALA B O 1
ATOM 4154 N N . ALA B 1 298 ? 52.415 31.187 106.685 1.00 23.05 482 ALA B N 1
ATOM 4155 C CA . ALA B 1 298 ? 53.439 32.141 106.237 1.00 23.83 482 ALA B CA 1
ATOM 4156 C C . ALA B 1 298 ? 54.626 31.410 105.630 1.00 23.59 482 ALA B C 1
ATOM 4157 O O . ALA B 1 298 ? 55.125 31.783 104.564 1.00 23.68 482 ALA B O 1
ATOM 4159 N N . ARG B 1 299 ? 55.080 30.380 106.334 1.00 23.58 483 ARG B N 1
ATOM 4160 C CA . ARG B 1 299 ? 56.224 29.610 105.877 1.00 24.79 483 ARG B CA 1
ATOM 4161 C C . ARG B 1 299 ? 55.867 28.827 104.611 1.00 23.89 483 ARG B C 1
ATOM 4162 O O . ARG B 1 299 ? 56.645 28.788 103.653 1.00 22.54 483 ARG B O 1
ATOM 4170 N N . MET B 1 300 ? 54.675 28.231 104.586 1.00 23.16 484 MET B N 1
ATOM 4171 C CA . MET B 1 300 ? 54.229 27.516 103.388 1.00 22.45 484 MET B CA 1
ATOM 4172 C C . MET B 1 300 ? 54.137 28.424 102.164 1.00 23.47 484 MET B C 1
ATOM 4173 O O . MET B 1 300 ? 54.459 28.006 101.045 1.00 22.90 484 MET B O 1
ATOM 4178 N N . ARG B 1 301 ? 53.684 29.654 102.378 1.00 24.25 485 ARG B N 1
ATOM 4179 C CA . ARG B 1 301 ? 53.596 30.633 101.302 1.00 25.73 485 ARG B CA 1
ATOM 4180 C C . ARG B 1 301 ? 54.993 30.947 100.733 1.00 25.24 485 ARG B C 1
ATOM 4181 O O . ARG B 1 301 ? 55.179 31.017 99.514 1.00 25.94 485 ARG B O 1
ATOM 4189 N N . GLU B 1 302 ? 55.960 31.122 101.626 1.00 25.55 486 GLU B N 1
ATOM 4190 C CA . GLU B 1 302 ? 57.351 31.350 101.233 1.00 26.23 486 GLU B CA 1
ATOM 4191 C C . GLU B 1 302 ? 57.888 30.201 100.407 1.00 26.94 486 GLU B C 1
ATOM 4192 O O . GLU B 1 302 ? 58.506 30.415 99.366 1.00 28.29 486 GLU B O 1
ATOM 4198 N N . ILE B 1 303 ? 57.632 28.975 100.864 1.00 24.40 487 ILE B N 1
ATOM 4199 C CA . ILE B 1 303 ? 58.151 27.780 100.212 1.00 25.20 487 ILE B CA 1
ATOM 4200 C C . ILE B 1 303 ? 57.495 27.519 98.866 1.00 27.01 487 ILE B C 1
ATOM 4201 O O . ILE B 1 303 ? 58.186 27.238 97.882 1.00 25.82 487 ILE B O 1
ATOM 4206 N N . THR B 1 304 ? 56.165 27.611 98.820 1.00 27.16 488 THR B N 1
ATOM 4207 C CA . THR B 1 304 ? 55.399 27.264 97.616 1.00 27.31 488 THR B CA 1
ATOM 4208 C C . THR B 1 304 ? 55.249 28.416 96.629 1.00 28.63 488 THR B C 1
ATOM 4209 O O . THR B 1 304 ? 54.927 28.176 95.461 1.00 31.08 488 THR B O 1
ATOM 4213 N N . ALA B 1 305 ? 55.454 29.647 97.107 1.00 28.74 489 ALA B N 1
ATOM 4214 C CA . ALA B 1 305 ? 55.220 30.874 96.330 1.00 30.27 489 ALA B CA 1
ATOM 4215 C C . ALA B 1 305 ? 53.766 31.017 95.856 1.00 32.39 489 ALA B C 1
ATOM 4216 O O . ALA B 1 305 ? 53.505 31.640 94.831 1.00 31.72 489 ALA B O 1
ATOM 4218 N N . LEU B 1 306 ? 52.823 30.444 96.597 1.00 30.30 490 LEU B N 1
ATOM 4219 C CA . LEU B 1 306 ? 51.414 30.490 96.212 1.00 30.30 490 LEU B CA 1
ATOM 4220 C C . LEU B 1 306 ? 50.662 31.381 97.189 1.00 30.18 490 LEU B C 1
ATOM 4221 O O . LEU B 1 306 ? 50.653 31.120 98.389 1.00 29.12 490 LEU B O 1
ATOM 4226 N N . GLY B 1 307 ? 50.022 32.424 96.670 1.00 28.35 491 GLY B N 1
ATOM 4227 C CA . GLY B 1 307 ? 49.238 33.329 97.489 1.00 29.24 491 GLY B CA 1
ATOM 4228 C C . GLY B 1 307 ? 47.841 32.752 97.689 1.00 30.33 491 GLY B C 1
ATOM 4229 O O . GLY B 1 307 ? 47.495 31.738 97.094 1.00 30.02 491 GLY B O 1
ATOM 4230 N N . PRO B 1 308 ? 47.043 33.386 98.550 1.00 33.90 492 PRO B N 1
ATOM 4231 C CA . PRO B 1 308 ? 45.705 32.871 98.816 1.00 36.76 492 PRO B CA 1
ATOM 4232 C C . PRO B 1 308 ? 44.730 33.154 97.674 1.00 41.06 492 PRO B C 1
ATOM 4233 O O . PRO B 1 308 ? 43.800 32.363 97.465 1.00 47.00 492 PRO B O 1
#

Radius of gyration: 30.55 Å; Cα contacts (8 Å, |Δi|>4): 886; chains: 2; bounding box: 76×83×68 Å